Protein AF-A0A6U5HBK1-F1 (afdb_monomer_lite)

Organism: NCBI:txid216773

Sequence (505 aa):
MNVDQFSNGLVENSKNHLAFLRSLHKEGTTITSLRYESFRRYSQLWLPFVHRQMTQNFNDALVNLIPPDDIAWLWHCHRLAPYRYVQYIKKRFGFSEDADDSRNIFKVLEPTHPFVFQLKNNAKNEVFSEQIHGLLSKHTIKLFSEMFPNENFFLDLNEVTKCLNEDKLSTDLLGFDVIKSCERQASFLWQVSGPNFCNEDFLYQGVKNYIKFVKLMGNKSKPQFLVPTYQIDLIWHTHILASIAKYHDDNMKFSGCPLEHDDSLNDRSEDGVLNLNFNATRKLWRKVYKEEYVVSGGMYRGEPPAEYFKEDWAYKNMEYTLHQNEFLAHNLIGQVGASSHAKNVWTSIDASDAFIPANPRSTTKGVNANKKKEGYIFGKGNKGIGYYSLNTRESYDVLIKRLQAQIQSETYIAICWSCLSIFYHFPFFTPCIIPINIAGGCKIKKLKDQVEVAKKRRDAAGPIDDTTMLEEIGERLRIKQDITTNNYDTFASACGATGGAYDTG

Secondary structure (DSSP, 8-state):
--STTSSS-HHHHHHHHHHHHHHHHHTTTTTSPPPHHHHHIIIIIIHHHHHHHHHH-TT-TT-----BHHHHHHHHHHHTSHHHHHHHHHHHHT----TT-TTSTT-----SSTT--B-SSGGG-TT--HHHHHHHHHHHHHHHHHH-TTS-SS--HHHHTT---GGGS--BSSS-BHHHHHHHHTTHHHHH-SGGGG-HHHHHHHHHHHHHHHHHHT-TTS-SS----HHHHHHHHHHHHH-HHHHHHHHHHHHSS-----------STTSHHHHHHHHHHHHHHHHHSS----TTSS---SPPGGGGSHHHHHHHTTHHHH--S--GGGGTTS--S----------TTSTTTEEEPPPPPSSTT--SS---TTEEEEEETTEEEEEETTSHHHHHHHHHHHHHHHHHHHHHHHHHHHHHHH---TTSHHHHHHHHHHHHHHHHHHHHHHHHHHHHHTSSS--S-THHHHHHHHHHHHHHHHHHSSSTTTTTSSS---------

InterPro domains:
  IPR009836 GRDP1/2 domain [PF07173] (129-245)
  IPR009836 GRDP1/2 domain [PTHR34365] (10-306)

Structure (mmCIF, N/CA/C/O backbone):
data_AF-A0A6U5HBK1-F1
#
_entry.id   AF-A0A6U5HBK1-F1
#
loop_
_atom_site.group_PDB
_atom_site.id
_atom_site.type_symbol
_atom_site.label_atom_id
_atom_site.label_alt_id
_atom_site.label_comp_id
_atom_site.label_asym_id
_atom_site.label_entity_id
_atom_site.label_seq_id
_atom_site.pdbx_PDB_ins_code
_atom_site.Cartn_x
_atom_site.Cartn_y
_atom_site.Cartn_z
_atom_site.occupancy
_atom_site.B_iso_or_equiv
_atom_site.auth_seq_id
_atom_site.auth_comp_id
_atom_site.auth_asym_id
_atom_site.auth_atom_id
_atom_site.pdbx_PDB_model_num
ATOM 1 N N . MET A 1 1 ? 5.369 10.346 23.092 1.00 47.75 1 MET A N 1
ATOM 2 C CA . MET A 1 1 ? 6.358 9.529 22.350 1.00 47.75 1 MET A CA 1
ATOM 3 C C . MET A 1 1 ? 6.780 10.310 21.124 1.00 47.75 1 MET A C 1
ATOM 5 O O . MET A 1 1 ? 5.894 10.820 20.445 1.00 47.75 1 MET A O 1
ATOM 9 N N . ASN A 1 2 ? 8.090 10.439 20.904 1.00 51.19 2 ASN A N 1
ATOM 10 C CA . ASN A 1 2 ? 8.652 11.075 19.714 1.00 51.19 2 ASN A CA 1
ATOM 11 C C . ASN A 1 2 ? 8.301 10.223 18.475 1.00 51.19 2 ASN A C 1
ATOM 13 O O . ASN A 1 2 ? 8.408 8.999 18.541 1.00 51.19 2 ASN A O 1
ATOM 17 N N . VAL A 1 3 ? 7.814 10.853 17.409 1.00 55.66 3 VAL A N 1
ATOM 18 C CA . VAL A 1 3 ? 7.394 10.201 16.153 1.00 55.66 3 VAL A CA 1
ATOM 19 C C . VAL A 1 3 ? 8.584 9.850 15.253 1.00 55.66 3 VAL A C 1
ATOM 21 O O . VAL A 1 3 ? 8.456 8.967 14.411 1.00 55.66 3 VAL A O 1
ATOM 24 N N . ASP A 1 4 ? 9.764 10.406 15.535 1.00 61.25 4 ASP A N 1
ATOM 25 C CA . ASP A 1 4 ? 11.023 10.148 14.815 1.00 61.25 4 ASP A CA 1
ATOM 26 C C . ASP A 1 4 ? 11.758 8.882 15.297 1.00 61.25 4 ASP A C 1
ATOM 28 O O . ASP A 1 4 ? 12.981 8.778 15.234 1.00 61.25 4 ASP A O 1
ATOM 32 N N . GLN A 1 5 ? 11.037 7.915 15.869 1.00 66.44 5 GLN A N 1
ATOM 33 C CA . GLN A 1 5 ? 11.654 6.682 16.375 1.00 66.44 5 GLN A CA 1
ATOM 34 C C . GLN A 1 5 ? 12.023 5.687 15.266 1.00 66.44 5 GLN A C 1
ATOM 36 O O . GLN A 1 5 ? 12.936 4.881 15.477 1.00 66.44 5 GLN A O 1
ATOM 41 N N . PHE A 1 6 ? 11.327 5.754 14.128 1.00 74.25 6 PHE A N 1
ATOM 42 C CA . PHE A 1 6 ? 11.625 4.978 12.927 1.00 74.25 6 PHE A CA 1
ATOM 43 C C . PHE A 1 6 ? 12.583 5.735 12.010 1.00 74.25 6 PHE A C 1
ATOM 45 O O . PHE A 1 6 ? 12.557 6.960 11.920 1.00 74.25 6 PHE A O 1
ATOM 52 N N . SER A 1 7 ? 13.416 4.983 11.303 1.00 61.56 7 SER A N 1
ATOM 53 C CA . SER A 1 7 ? 14.528 5.485 10.486 1.00 61.56 7 SER A CA 1
ATOM 54 C C . SER A 1 7 ? 14.124 6.139 9.151 1.00 61.56 7 SER A C 1
ATOM 56 O O . SER A 1 7 ? 14.972 6.678 8.431 1.00 61.56 7 SER A O 1
ATOM 58 N N . ASN A 1 8 ? 12.835 6.105 8.810 1.00 72.19 8 ASN A N 1
ATOM 59 C CA . ASN A 1 8 ? 12.249 6.695 7.611 1.00 72.19 8 ASN A CA 1
ATOM 60 C C . ASN A 1 8 ? 11.105 7.606 8.048 1.00 72.19 8 ASN A C 1
ATOM 62 O O . ASN A 1 8 ? 10.259 7.158 8.811 1.00 72.19 8 ASN A O 1
ATOM 66 N N . GLY A 1 9 ? 11.040 8.856 7.580 1.00 85.88 9 GLY A N 1
ATOM 67 C CA . GLY A 1 9 ? 9.926 9.759 7.896 1.00 85.88 9 GLY A CA 1
ATOM 68 C C . GLY A 1 9 ? 8.590 9.176 7.423 1.00 85.88 9 GLY A C 1
ATOM 69 O O . GLY A 1 9 ? 8.202 9.376 6.273 1.00 85.88 9 GLY A O 1
ATOM 70 N N . LEU A 1 10 ? 7.919 8.396 8.278 1.00 92.44 10 LEU A N 1
ATOM 71 C CA . LEU A 1 10 ? 6.814 7.525 7.866 1.00 92.44 10 LEU A CA 1
ATOM 72 C C . LEU A 1 10 ? 5.563 8.313 7.492 1.00 92.44 10 LEU A C 1
ATOM 74 O O . LEU A 1 10 ? 4.824 7.863 6.627 1.00 92.44 10 LEU A O 1
ATOM 78 N N . VAL A 1 11 ? 5.332 9.485 8.087 1.00 93.69 11 VAL A N 1
ATOM 79 C CA . VAL A 1 11 ? 4.180 10.332 7.736 1.00 93.69 11 VAL A CA 1
ATOM 80 C C . VAL A 1 11 ? 4.291 10.831 6.299 1.00 93.69 11 VAL A C 1
ATOM 82 O O . VAL A 1 11 ? 3.382 10.604 5.503 1.00 93.69 11 VAL A O 1
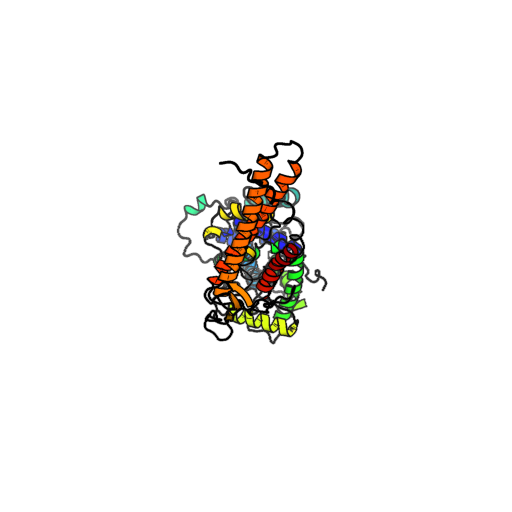ATOM 85 N N . GLU A 1 12 ? 5.425 11.431 5.940 1.00 92.12 12 GLU A N 1
ATOM 86 C CA . GLU A 1 12 ? 5.632 11.947 4.585 1.00 92.12 12 GLU A CA 1
ATOM 87 C C . GLU A 1 12 ? 5.692 10.815 3.553 1.00 92.12 12 GLU A C 1
ATOM 89 O O . GLU A 1 12 ? 5.038 10.878 2.515 1.00 92.12 12 GLU A O 1
ATOM 94 N N . ASN A 1 13 ? 6.367 9.707 3.877 1.00 94.25 13 ASN A N 1
ATOM 95 C CA . ASN A 1 13 ? 6.343 8.523 3.018 1.00 94.25 13 ASN A CA 1
ATOM 96 C C . ASN A 1 13 ? 4.935 7.934 2.865 1.00 94.25 13 ASN A C 1
ATOM 98 O O . ASN A 1 13 ? 4.613 7.458 1.785 1.00 94.25 13 ASN A O 1
ATOM 102 N N . SER A 1 14 ? 4.074 8.002 3.886 1.00 95.81 14 SER A N 1
ATOM 103 C CA . SER A 1 14 ? 2.690 7.517 3.780 1.00 95.81 14 SER A CA 1
ATOM 104 C C . SER A 1 14 ? 1.859 8.408 2.863 1.00 95.81 14 SER A C 1
ATOM 106 O O . SER A 1 14 ? 1.048 7.903 2.091 1.00 95.81 14 SER A O 1
ATOM 108 N N . LYS A 1 15 ? 2.085 9.729 2.885 1.00 94.25 15 LYS A N 1
ATOM 109 C CA . LYS A 1 15 ? 1.453 10.668 1.943 1.00 94.25 15 LYS A CA 1
ATOM 110 C C . LYS A 1 15 ? 1.886 10.374 0.505 1.00 94.25 15 LYS A C 1
ATOM 112 O O . LYS A 1 15 ? 1.028 10.267 -0.373 1.00 94.25 15 LYS A O 1
ATOM 117 N N . ASN A 1 16 ? 3.184 10.154 0.288 1.00 94.44 16 ASN A N 1
ATOM 118 C CA . ASN A 1 16 ? 3.733 9.767 -1.014 1.00 94.44 16 ASN A CA 1
ATOM 119 C C . ASN A 1 16 ? 3.200 8.407 -1.479 1.00 94.44 16 ASN A C 1
ATOM 121 O O . ASN A 1 16 ? 2.807 8.256 -2.630 1.00 94.44 16 ASN A O 1
ATOM 125 N N . HIS A 1 17 ? 3.107 7.435 -0.574 1.00 97.00 17 HIS A N 1
ATOM 126 C CA . HIS A 1 17 ? 2.551 6.116 -0.848 1.00 97.00 17 HIS A CA 1
ATOM 127 C C . HIS A 1 17 ? 1.065 6.193 -1.239 1.00 97.00 17 HIS A C 1
ATOM 129 O O . HIS A 1 17 ? 0.656 5.598 -2.234 1.00 97.00 17 HIS A O 1
ATOM 135 N N . LEU A 1 18 ? 0.255 6.987 -0.535 1.00 95.25 18 LEU A N 1
ATOM 136 C CA . LEU A 1 18 ? -1.136 7.222 -0.927 1.00 95.25 18 LEU A CA 1
ATOM 137 C C . LEU A 1 18 ? -1.235 7.888 -2.307 1.00 95.25 18 LEU A C 1
ATOM 139 O O . LEU A 1 18 ? -2.072 7.485 -3.111 1.00 95.25 18 LEU A O 1
ATOM 143 N N . ALA A 1 19 ? -0.391 8.882 -2.604 1.00 93.88 19 ALA A N 1
ATOM 144 C CA . ALA A 1 19 ? -0.346 9.525 -3.920 1.00 93.88 19 ALA A CA 1
ATOM 145 C C . ALA A 1 19 ? 0.072 8.553 -5.034 1.00 93.88 19 ALA A C 1
ATOM 147 O O . ALA A 1 19 ? -0.512 8.577 -6.118 1.00 93.88 19 ALA A O 1
ATOM 148 N N . PHE A 1 20 ? 1.012 7.654 -4.745 1.00 96.38 20 PHE A N 1
ATOM 149 C CA . PHE A 1 20 ? 1.436 6.583 -5.641 1.00 96.38 20 PHE A CA 1
ATOM 150 C C . PHE A 1 20 ? 0.275 5.643 -5.971 1.00 96.38 20 PHE A C 1
ATOM 152 O O . PHE A 1 20 ? -0.053 5.466 -7.142 1.00 96.38 20 PHE A O 1
ATOM 159 N N . LEU A 1 21 ? -0.408 5.118 -4.947 1.00 95.19 21 LEU A N 1
ATOM 160 C CA . LEU A 1 21 ? -1.558 4.230 -5.129 1.00 95.19 21 LEU A CA 1
ATOM 161 C C . LEU A 1 21 ? -2.690 4.918 -5.900 1.00 95.19 21 LEU A C 1
ATOM 163 O O . LEU A 1 21 ? -3.255 4.327 -6.819 1.00 95.19 21 LEU A O 1
ATOM 167 N N . ARG A 1 22 ? -3.012 6.175 -5.557 1.00 91.69 22 ARG A N 1
ATOM 168 C CA . ARG A 1 22 ? -4.033 6.956 -6.274 1.00 91.69 22 ARG A CA 1
ATOM 169 C C . ARG A 1 22 ? -3.667 7.156 -7.737 1.00 91.69 22 ARG A C 1
ATOM 171 O O . ARG A 1 22 ? -4.538 6.994 -8.585 1.00 91.69 22 ARG A O 1
ATOM 178 N N . SER A 1 23 ? -2.413 7.501 -8.028 1.00 92.38 23 SER A N 1
ATOM 179 C CA . SER A 1 23 ? -1.956 7.755 -9.397 1.00 92.38 23 SER A CA 1
ATOM 180 C C . SER A 1 23 ? -2.003 6.479 -10.239 1.00 92.38 23 SER A C 1
ATOM 182 O O . SER A 1 23 ? -2.572 6.506 -11.322 1.00 92.38 23 SER A O 1
ATOM 184 N N . LEU A 1 24 ? -1.524 5.342 -9.717 1.00 92.94 24 LEU A N 1
ATOM 185 C CA . LEU A 1 24 ? -1.642 4.049 -10.406 1.00 92.94 24 LEU A CA 1
ATOM 186 C C . LEU A 1 24 ? -3.103 3.641 -10.637 1.00 92.94 24 LEU A C 1
ATOM 188 O O . LEU A 1 24 ? -3.445 3.108 -11.687 1.00 92.94 24 LEU A O 1
ATOM 192 N N . HIS A 1 25 ? -3.983 3.889 -9.665 1.00 91.38 25 HIS A N 1
ATOM 193 C CA . HIS A 1 25 ? -5.397 3.555 -9.807 1.00 91.38 25 HIS A CA 1
ATOM 194 C C . HIS A 1 25 ? -6.114 4.463 -10.818 1.00 91.38 25 HIS A C 1
ATOM 196 O O . HIS A 1 25 ? -6.935 3.978 -11.590 1.00 91.38 25 HIS A O 1
ATOM 202 N N . LYS A 1 26 ? -5.780 5.763 -10.864 1.00 88.62 26 LYS A N 1
ATOM 203 C CA . LYS A 1 26 ? -6.295 6.712 -11.872 1.00 88.62 26 LYS A CA 1
ATOM 204 C C . LYS A 1 26 ? -5.919 6.325 -13.295 1.00 88.62 26 LYS A C 1
ATOM 206 O O . LYS A 1 26 ? -6.730 6.501 -14.194 1.00 88.62 26 LYS A O 1
ATOM 211 N N . GLU A 1 27 ? -4.725 5.783 -13.479 1.00 87.69 27 GLU A N 1
ATOM 212 C CA . GLU A 1 27 ? -4.244 5.328 -14.786 1.00 87.69 27 GLU A CA 1
ATOM 213 C C . GLU A 1 27 ? -4.721 3.910 -15.134 1.00 87.69 27 GLU A C 1
ATOM 215 O O . GLU A 1 27 ? -4.397 3.386 -16.194 1.00 87.69 27 GLU A O 1
ATOM 220 N N . GLY A 1 28 ? -5.510 3.281 -14.257 1.00 88.88 28 GLY A N 1
ATOM 221 C CA . GLY A 1 28 ? -6.063 1.947 -14.469 1.00 88.88 28 GLY A CA 1
ATOM 222 C C . GLY A 1 28 ? -5.097 0.804 -14.159 1.00 88.88 28 GLY A C 1
ATOM 223 O O . GLY A 1 28 ? -5.537 -0.341 -14.129 1.00 88.88 28 GLY A O 1
ATOM 224 N N . THR A 1 29 ? -3.829 1.071 -13.833 1.00 89.81 29 THR A N 1
ATOM 225 C CA . THR A 1 29 ? -2.795 0.048 -13.591 1.00 89.81 29 THR A CA 1
ATOM 226 C C . THR A 1 29 ? -3.172 -0.943 -12.483 1.00 89.81 29 THR A C 1
ATOM 228 O O . THR A 1 29 ? -2.866 -2.128 -12.587 1.00 89.81 29 THR A O 1
ATOM 231 N N . THR A 1 30 ? -3.856 -0.490 -11.422 1.00 89.06 30 THR A N 1
ATOM 232 C CA . THR A 1 30 ? -4.332 -1.378 -10.337 1.00 89.06 30 THR A CA 1
ATOM 233 C C . THR A 1 30 ? -5.706 -1.997 -10.600 1.00 89.06 30 THR A C 1
ATOM 235 O O . THR A 1 30 ? -6.138 -2.862 -9.844 1.00 89.06 30 THR A O 1
ATOM 238 N N . ILE A 1 31 ? -6.403 -1.544 -11.644 1.00 85.00 31 ILE A N 1
ATOM 239 C CA . ILE A 1 31 ? -7.754 -1.981 -12.012 1.00 85.00 31 ILE A CA 1
ATOM 240 C C . ILE A 1 31 ? -7.682 -3.082 -13.068 1.00 85.00 31 ILE A C 1
ATOM 242 O O . ILE A 1 31 ? -8.346 -4.112 -12.956 1.00 85.00 31 ILE A O 1
ATOM 246 N N . THR A 1 32 ? -6.894 -2.853 -14.117 1.00 75.44 32 THR A N 1
ATOM 247 C CA . THR A 1 32 ? -6.708 -3.816 -15.195 1.00 75.44 32 THR A CA 1
ATOM 248 C C . THR A 1 32 ? -5.965 -5.029 -14.660 1.00 75.44 32 THR A C 1
ATOM 250 O O . THR A 1 32 ? -4.922 -4.878 -14.024 1.00 75.44 32 THR A O 1
ATOM 253 N N . SER A 1 33 ? -6.473 -6.232 -14.942 1.00 69.88 33 SER A N 1
ATOM 254 C CA . SER A 1 33 ? -5.740 -7.460 -14.634 1.00 69.88 33 SER A CA 1
ATOM 255 C C . SER A 1 33 ? -4.374 -7.397 -15.318 1.00 69.88 33 SER A C 1
ATOM 257 O O . SER A 1 33 ? -4.282 -7.252 -16.544 1.00 69.88 33 SER A O 1
ATOM 259 N N . LEU A 1 34 ? -3.315 -7.419 -14.504 1.00 74.69 34 LEU A N 1
ATOM 260 C CA . LEU A 1 34 ? -1.949 -7.423 -15.000 1.00 74.69 34 LEU A CA 1
ATOM 261 C C . LEU A 1 34 ? -1.739 -8.681 -15.838 1.00 74.69 34 LEU A C 1
ATOM 263 O O . LEU A 1 34 ? -2.029 -9.793 -15.404 1.00 74.69 34 LEU A O 1
ATOM 267 N N . ARG A 1 35 ? -1.214 -8.485 -17.043 1.00 77.62 35 ARG A N 1
ATOM 268 C CA . ARG A 1 35 ? -0.960 -9.565 -17.997 1.00 77.62 35 ARG A CA 1
ATOM 269 C C . ARG A 1 35 ? 0.356 -10.262 -17.686 1.00 77.62 35 ARG A C 1
ATOM 271 O O . ARG A 1 35 ? 1.231 -9.692 -17.022 1.00 77.62 35 ARG A O 1
ATOM 278 N N . TYR A 1 36 ? 0.540 -11.466 -18.229 1.00 85.31 36 TYR A N 1
ATOM 279 C CA . TYR A 1 36 ? 1.811 -12.180 -18.090 1.00 85.31 36 TYR A CA 1
ATOM 280 C C . TYR A 1 36 ? 2.986 -11.344 -18.617 1.00 85.31 36 TYR A C 1
ATOM 282 O O . TYR A 1 36 ? 4.076 -11.370 -18.047 1.00 85.31 36 TYR A O 1
ATOM 290 N N . GLU A 1 37 ? 2.761 -10.541 -19.656 1.00 88.81 37 GLU A N 1
ATOM 291 C CA . GLU A 1 37 ? 3.790 -9.667 -20.213 1.00 88.81 37 GLU A CA 1
ATOM 292 C C . GLU A 1 37 ? 4.345 -8.648 -19.198 1.00 88.81 37 GLU A C 1
ATOM 294 O O . GLU A 1 37 ? 5.561 -8.467 -19.123 1.00 88.81 37 GLU A O 1
ATOM 299 N N . SER A 1 38 ? 3.511 -8.044 -18.342 1.00 91.62 38 SER A N 1
ATOM 300 C CA . SER A 1 38 ? 3.989 -7.164 -17.259 1.00 91.62 38 SER A CA 1
ATOM 301 C C . SER A 1 38 ? 4.885 -7.927 -16.278 1.00 91.62 38 SER A C 1
ATOM 303 O O . SER A 1 38 ? 5.930 -7.430 -15.850 1.00 91.62 38 SER A O 1
ATOM 305 N N . PHE A 1 39 ? 4.526 -9.177 -15.970 1.00 93.12 39 PHE A N 1
ATOM 306 C CA . PHE A 1 39 ? 5.341 -10.060 -15.138 1.00 93.12 39 PHE A CA 1
ATOM 307 C C . PHE A 1 39 ? 6.661 -10.463 -15.806 1.00 93.12 39 PHE A C 1
ATOM 309 O O . PHE A 1 39 ? 7.705 -10.452 -15.145 1.00 93.12 39 PHE A O 1
ATOM 316 N N . A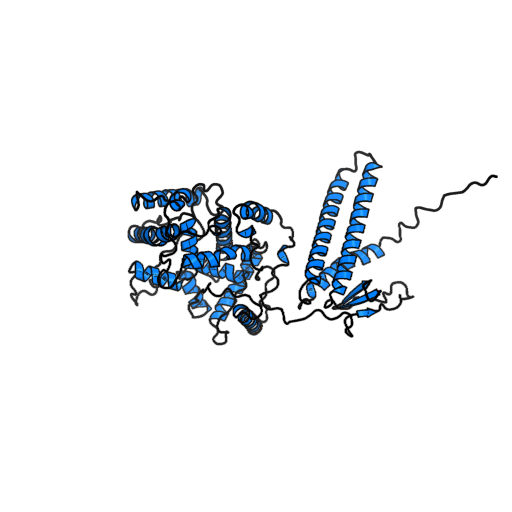RG A 1 40 ? 6.659 -10.778 -17.106 1.00 93.88 40 ARG A N 1
ATOM 317 C CA . ARG A 1 40 ? 7.878 -11.064 -17.876 1.00 93.88 40 ARG A CA 1
ATOM 318 C C . ARG A 1 40 ? 8.807 -9.855 -17.862 1.00 93.88 40 ARG A C 1
ATOM 320 O O . ARG A 1 40 ? 9.976 -9.996 -17.506 1.00 93.88 40 ARG A O 1
ATOM 327 N N . ARG A 1 41 ? 8.288 -8.665 -18.176 1.00 95.25 41 ARG A N 1
ATOM 328 C CA . ARG A 1 41 ? 9.056 -7.412 -18.150 1.00 95.25 41 ARG A CA 1
ATOM 329 C C . ARG A 1 41 ? 9.632 -7.150 -16.762 1.00 95.25 41 ARG A C 1
ATOM 331 O O . ARG A 1 41 ? 10.811 -6.838 -16.647 1.00 95.25 41 ARG A O 1
ATOM 338 N N . TYR A 1 42 ? 8.859 -7.363 -15.701 1.00 96.81 42 TYR A N 1
ATOM 339 C CA . TYR A 1 42 ? 9.340 -7.224 -14.326 1.00 96.81 42 TYR A CA 1
ATOM 340 C C . TYR A 1 42 ? 10.464 -8.211 -13.983 1.00 96.81 42 TYR A C 1
ATOM 342 O O . TYR A 1 42 ? 11.564 -7.811 -13.595 1.00 96.81 42 TYR A O 1
ATOM 350 N N . SER A 1 43 ? 10.205 -9.506 -14.147 1.00 95.94 43 SER A N 1
ATOM 351 C CA . SER A 1 43 ? 11.090 -10.572 -13.672 1.00 95.94 43 SER A CA 1
ATOM 352 C C . SER A 1 43 ? 12.321 -10.795 -14.559 1.00 95.94 43 SER A C 1
ATOM 354 O O . SER A 1 43 ? 13.399 -11.099 -14.040 1.00 95.94 43 SER A O 1
ATOM 356 N N . GLN A 1 44 ? 12.185 -10.638 -15.880 1.00 95.38 44 GLN A N 1
ATOM 357 C CA . GLN A 1 44 ? 13.221 -10.968 -16.864 1.00 95.38 44 GLN A CA 1
ATOM 358 C C . GLN A 1 44 ? 13.958 -9.744 -17.414 1.00 95.38 44 GLN A C 1
ATOM 360 O O . GLN A 1 44 ? 15.097 -9.898 -17.853 1.00 95.38 44 GLN A O 1
ATOM 365 N N . LEU A 1 45 ? 13.358 -8.548 -17.374 1.00 96.94 45 LEU A N 1
ATOM 366 C CA . LEU A 1 45 ? 13.990 -7.324 -17.883 1.00 96.94 45 LEU A CA 1
ATOM 367 C C . LEU A 1 45 ? 14.355 -6.364 -16.751 1.00 96.94 45 LEU A C 1
ATOM 369 O O . LEU A 1 45 ? 15.531 -6.064 -16.556 1.00 96.94 45 LEU A O 1
ATOM 373 N N . TRP A 1 46 ? 13.369 -5.922 -15.967 1.00 97.38 46 TRP A N 1
ATOM 374 C CA . TRP A 1 46 ? 13.546 -4.865 -14.974 1.00 97.38 46 TRP A CA 1
ATOM 375 C C . TRP A 1 46 ? 14.479 -5.265 -13.831 1.00 97.38 46 TRP A C 1
ATOM 377 O O . TRP A 1 46 ? 15.445 -4.555 -13.567 1.00 97.38 46 TRP A O 1
ATOM 387 N N . LEU A 1 47 ? 14.258 -6.406 -13.166 1.00 95.69 47 LEU A N 1
ATOM 388 C CA . LEU A 1 47 ? 15.138 -6.820 -12.063 1.00 95.69 47 LEU A CA 1
ATOM 389 C C . LEU A 1 47 ? 16.600 -7.034 -12.522 1.00 95.69 47 LEU A C 1
ATOM 391 O O . LEU A 1 47 ? 17.501 -6.503 -11.867 1.00 95.69 47 LEU A O 1
ATOM 395 N N . PRO A 1 48 ? 16.886 -7.726 -13.649 1.00 95.12 48 PRO A N 1
ATOM 396 C CA . PRO A 1 48 ? 18.247 -7.795 -14.188 1.00 95.12 48 PRO A CA 1
ATOM 397 C C . PRO A 1 48 ? 18.834 -6.439 -14.586 1.00 95.12 48 PRO A C 1
ATOM 399 O O . PRO A 1 48 ? 20.036 -6.231 -14.414 1.00 95.12 48 PRO A O 1
ATOM 402 N N . PHE A 1 49 ? 18.007 -5.522 -15.093 1.00 94.81 49 PHE A N 1
ATOM 403 C CA . PHE A 1 49 ? 18.413 -4.156 -15.410 1.00 94.81 49 PHE A CA 1
ATOM 404 C C . PHE A 1 49 ? 18.853 -3.393 -14.163 1.00 94.81 49 PHE A C 1
ATOM 406 O O . PHE A 1 49 ? 19.987 -2.919 -14.123 1.00 94.81 49 PHE A O 1
ATOM 413 N N . VAL A 1 50 ? 18.025 -3.359 -13.114 1.00 92.50 50 VAL A N 1
ATOM 414 C CA . VAL A 1 50 ? 18.372 -2.714 -11.837 1.00 92.50 50 VAL A CA 1
ATOM 415 C C . VAL A 1 50 ? 19.654 -3.319 -11.259 1.00 92.50 50 VAL A C 1
ATOM 417 O O . VAL A 1 50 ? 20.573 -2.585 -10.900 1.00 92.50 50 VAL A O 1
ATOM 420 N N . HIS A 1 51 ? 19.776 -4.650 -11.250 1.00 89.69 51 HIS A N 1
ATOM 421 C CA . HIS A 1 51 ? 20.988 -5.329 -10.786 1.00 89.69 51 HIS A CA 1
ATOM 422 C C . HIS A 1 51 ? 22.244 -4.918 -11.574 1.00 89.69 51 HIS A C 1
ATOM 424 O O . HIS A 1 51 ? 23.286 -4.631 -10.979 1.00 89.69 51 HIS A O 1
ATOM 430 N N . ARG A 1 52 ? 22.169 -4.861 -12.912 1.00 88.62 52 ARG A N 1
ATOM 431 C CA . ARG A 1 52 ? 23.299 -4.432 -13.750 1.00 88.62 52 ARG A CA 1
ATOM 432 C C . ARG A 1 52 ? 23.715 -2.995 -13.434 1.00 88.62 52 ARG A C 1
ATOM 434 O O . ARG A 1 52 ? 24.902 -2.744 -13.259 1.00 88.62 52 ARG A O 1
ATOM 441 N N . GLN A 1 53 ? 22.758 -2.077 -13.316 1.00 86.62 53 GLN A N 1
ATOM 442 C CA . GLN A 1 53 ? 23.069 -0.676 -13.025 1.00 86.62 53 GLN A CA 1
ATOM 443 C C . GLN A 1 53 ? 23.684 -0.504 -11.627 1.00 86.62 53 GLN A C 1
ATOM 445 O O . GLN A 1 53 ? 24.671 0.211 -11.479 1.00 86.62 53 GLN A O 1
ATOM 450 N N . MET A 1 54 ? 23.183 -1.226 -10.618 1.00 81.06 54 MET A N 1
ATOM 451 C CA . MET A 1 54 ? 23.742 -1.188 -9.259 1.00 81.06 54 MET A CA 1
ATOM 452 C C . MET A 1 54 ? 25.157 -1.777 -9.161 1.00 81.06 54 MET A C 1
ATOM 454 O O . MET A 1 54 ? 25.936 -1.360 -8.306 1.00 81.06 54 MET A O 1
ATOM 458 N N . THR A 1 55 ? 25.501 -2.755 -10.004 1.00 77.75 55 THR A N 1
ATOM 459 C CA . THR A 1 55 ? 26.823 -3.407 -9.983 1.00 77.75 55 THR A CA 1
ATOM 460 C C . THR A 1 55 ? 27.873 -2.653 -10.796 1.00 77.75 55 THR A C 1
ATOM 462 O O . THR A 1 55 ? 29.021 -2.577 -10.368 1.00 77.75 55 THR A O 1
ATOM 465 N N . GLN A 1 56 ? 27.503 -2.085 -11.946 1.00 73.81 56 GLN A N 1
ATOM 466 C CA . GLN A 1 56 ? 28.444 -1.400 -12.840 1.00 73.81 56 GLN A CA 1
ATOM 467 C C . GLN A 1 56 ? 28.739 0.045 -12.418 1.00 73.81 56 GLN A C 1
ATOM 469 O O . GLN A 1 56 ? 29.857 0.512 -12.613 1.00 73.81 56 GLN A O 1
ATOM 474 N N . ASN A 1 57 ? 27.780 0.728 -11.785 1.00 65.75 57 ASN A N 1
ATOM 475 C CA . ASN A 1 57 ? 27.878 2.154 -11.461 1.00 65.75 57 ASN A CA 1
ATOM 476 C C . ASN A 1 57 ? 27.963 2.411 -9.946 1.00 65.75 57 ASN A C 1
ATOM 478 O O . ASN A 1 57 ? 27.429 3.400 -9.458 1.00 65.75 57 ASN A O 1
ATOM 482 N N . PHE A 1 58 ? 28.636 1.538 -9.184 1.00 55.28 58 PHE A N 1
ATOM 483 C CA . PHE A 1 58 ? 28.671 1.574 -7.707 1.00 55.28 58 PHE A CA 1
ATOM 484 C C . PHE A 1 58 ? 29.116 2.924 -7.100 1.00 55.28 58 PHE A C 1
ATOM 486 O O . PHE A 1 58 ? 28.770 3.229 -5.963 1.00 55.28 58 PHE A O 1
ATOM 493 N N . ASN A 1 59 ? 29.860 3.738 -7.858 1.00 50.25 59 ASN A N 1
ATOM 494 C CA . ASN A 1 59 ? 30.355 5.054 -7.436 1.00 50.25 59 ASN A CA 1
ATOM 495 C C . ASN A 1 59 ? 29.561 6.240 -8.011 1.00 50.25 59 ASN A C 1
ATOM 497 O O . ASN A 1 59 ? 29.878 7.383 -7.681 1.00 50.25 59 ASN A O 1
ATOM 501 N N . ASP A 1 60 ? 28.578 6.003 -8.882 1.00 48.97 60 ASP A N 1
ATOM 502 C CA . ASP A 1 60 ? 27.794 7.075 -9.486 1.00 48.97 60 ASP A CA 1
ATOM 503 C C . ASP A 1 60 ? 26.561 7.368 -8.620 1.00 48.97 60 ASP A C 1
ATOM 505 O O . ASP A 1 60 ? 25.735 6.493 -8.356 1.00 48.97 60 ASP A O 1
ATOM 509 N N . ALA A 1 61 ? 26.409 8.622 -8.193 1.00 47.28 61 ALA A N 1
ATOM 510 C CA . ALA A 1 61 ? 25.259 9.093 -7.415 1.00 47.28 61 ALA A CA 1
ATOM 511 C C . ALA A 1 61 ? 23.922 9.009 -8.198 1.00 47.28 61 ALA A C 1
ATOM 513 O O . ALA A 1 61 ? 22.867 9.376 -7.675 1.00 47.28 61 ALA A O 1
ATOM 514 N N . LEU A 1 62 ? 23.972 8.542 -9.453 1.00 47.94 62 LEU A N 1
ATOM 515 C CA . LEU A 1 62 ? 22.894 8.498 -10.436 1.00 47.94 62 LEU A CA 1
ATOM 516 C C . LEU A 1 62 ? 22.216 7.133 -10.622 1.00 47.94 62 LEU A C 1
ATOM 518 O O . LEU A 1 62 ? 21.370 7.020 -11.510 1.00 47.94 62 LEU A O 1
ATOM 522 N N . VAL A 1 63 ? 22.475 6.109 -9.796 1.00 58.78 63 VAL A N 1
ATOM 523 C CA . VAL A 1 63 ? 21.687 4.853 -9.857 1.00 58.78 63 VAL A CA 1
ATOM 524 C C . VAL A 1 63 ? 20.297 5.034 -9.216 1.00 58.78 63 VAL A C 1
ATOM 526 O O . VAL A 1 63 ? 19.886 4.298 -8.327 1.00 58.78 63 VAL A O 1
ATOM 529 N N . ASN A 1 64 ? 19.555 6.042 -9.675 1.00 81.62 64 ASN A N 1
ATOM 530 C CA . ASN A 1 64 ? 18.193 6.365 -9.263 1.00 81.62 64 ASN A CA 1
ATOM 531 C C . ASN A 1 64 ? 17.261 6.094 -10.448 1.00 81.62 64 ASN A C 1
ATOM 533 O O . ASN A 1 64 ? 16.947 6.984 -11.239 1.00 81.62 64 ASN A O 1
ATOM 537 N N . LEU A 1 65 ? 16.870 4.829 -10.594 1.00 91.44 65 LEU A N 1
ATOM 538 C CA . LEU A 1 65 ? 16.000 4.369 -11.674 1.00 91.44 65 LEU A CA 1
ATOM 539 C C . LEU A 1 65 ? 14.529 4.583 -11.304 1.00 91.44 65 LEU A C 1
ATOM 541 O O . LEU A 1 65 ? 14.123 4.275 -10.183 1.00 91.44 65 LEU A O 1
ATOM 545 N N . ILE A 1 66 ? 13.723 5.059 -12.255 1.00 95.25 66 ILE A N 1
ATOM 546 C CA . ILE A 1 66 ? 12.274 5.236 -12.070 1.00 95.25 66 ILE A CA 1
ATOM 547 C C . ILE A 1 66 ? 11.533 4.270 -13.010 1.00 95.25 66 ILE A C 1
ATOM 549 O O . ILE A 1 66 ? 11.661 4.420 -14.223 1.00 95.25 66 ILE A O 1
ATOM 553 N N . PRO A 1 67 ? 10.778 3.278 -12.512 1.00 96.75 67 PRO A N 1
ATOM 554 C CA . PRO A 1 67 ? 10.083 2.302 -13.359 1.00 96.75 67 PRO A CA 1
ATOM 555 C C . PRO A 1 67 ? 8.896 2.906 -14.130 1.00 96.75 67 PRO A C 1
ATOM 557 O O . PRO A 1 67 ? 8.355 3.926 -13.696 1.00 96.75 67 PRO A O 1
ATOM 560 N N . PRO A 1 68 ? 8.446 2.278 -15.235 1.00 96.50 68 PRO A N 1
ATOM 561 C CA . PRO A 1 68 ? 7.100 2.502 -15.766 1.00 96.50 68 PRO A CA 1
ATOM 562 C C . PRO A 1 68 ? 6.036 1.957 -14.791 1.00 96.50 68 PRO A C 1
ATOM 564 O O . PRO A 1 68 ? 6.355 1.215 -13.861 1.00 96.50 68 PRO A O 1
ATOM 567 N N . ASP A 1 69 ? 4.779 2.341 -14.978 1.00 94.88 69 ASP A N 1
ATOM 568 C CA . ASP A 1 69 ? 3.656 2.066 -14.074 1.00 94.88 69 ASP A CA 1
ATOM 569 C C . ASP A 1 69 ? 3.390 0.571 -13.819 1.00 94.88 69 ASP A C 1
ATOM 571 O O . ASP A 1 69 ? 3.266 0.170 -12.658 1.00 94.88 69 ASP A O 1
ATOM 575 N N . ASP A 1 70 ? 3.380 -0.266 -14.863 1.00 94.75 70 ASP A N 1
ATOM 576 C CA . ASP A 1 70 ? 3.180 -1.717 -14.740 1.00 94.75 70 ASP A CA 1
ATOM 577 C C . ASP A 1 70 ? 4.246 -2.344 -13.829 1.00 94.75 70 ASP A C 1
ATOM 579 O O . ASP A 1 70 ? 3.948 -3.021 -12.845 1.00 94.75 70 ASP A O 1
ATOM 583 N N . ILE A 1 71 ? 5.510 -2.033 -14.102 1.00 97.00 71 ILE A N 1
ATOM 584 C CA . ILE A 1 71 ? 6.658 -2.495 -13.324 1.00 97.00 71 ILE A CA 1
ATOM 585 C C . ILE A 1 71 ? 6.635 -1.949 -11.899 1.00 97.00 71 ILE A C 1
ATOM 587 O O . ILE A 1 71 ? 6.959 -2.684 -10.963 1.00 97.00 71 ILE A O 1
ATOM 591 N N . ALA A 1 72 ? 6.263 -0.680 -11.718 1.00 97.12 72 ALA A N 1
ATOM 592 C CA . ALA A 1 72 ? 6.169 -0.061 -10.403 1.00 97.12 72 ALA A CA 1
ATOM 593 C C . ALA A 1 72 ? 5.174 -0.814 -9.515 1.00 97.12 72 ALA A C 1
ATOM 595 O O . ALA A 1 72 ? 5.479 -1.084 -8.352 1.00 97.12 72 ALA A O 1
ATOM 596 N N . TRP A 1 73 ? 4.024 -1.206 -10.070 1.00 97.12 73 TRP A N 1
ATOM 597 C CA . TRP A 1 73 ? 2.996 -1.940 -9.341 1.00 97.12 73 TRP A CA 1
ATOM 598 C C . TRP A 1 73 ? 3.429 -3.366 -8.966 1.00 97.12 73 TRP A C 1
ATOM 600 O O . TRP A 1 73 ? 3.302 -3.757 -7.802 1.00 97.12 73 TRP A O 1
ATOM 610 N N . LEU A 1 74 ? 4.035 -4.119 -9.895 1.00 96.94 74 LEU A N 1
ATOM 611 C CA . LEU A 1 74 ? 4.573 -5.449 -9.576 1.00 96.94 74 LEU A CA 1
ATOM 612 C C . LEU A 1 74 ? 5.703 -5.383 -8.543 1.00 96.94 74 LEU A C 1
ATOM 614 O O . LEU A 1 74 ? 5.755 -6.199 -7.620 1.00 96.94 74 LEU A O 1
ATOM 618 N N . TRP A 1 75 ? 6.612 -4.414 -8.679 1.00 97.19 75 TRP A N 1
ATOM 619 C CA . TRP A 1 75 ? 7.736 -4.275 -7.758 1.00 97.19 75 TRP A CA 1
ATOM 620 C C . TRP A 1 75 ? 7.270 -3.890 -6.354 1.00 97.19 75 TRP A C 1
ATOM 622 O O . TRP A 1 75 ? 7.782 -4.423 -5.368 1.00 97.19 75 TRP A O 1
ATOM 632 N N . HIS A 1 76 ? 6.268 -3.016 -6.271 1.00 97.31 76 HIS A N 1
ATOM 633 C CA . HIS A 1 76 ? 5.584 -2.671 -5.035 1.00 97.31 76 HIS A CA 1
ATOM 634 C C . HIS A 1 76 ? 5.008 -3.914 -4.345 1.00 97.31 76 HIS A C 1
ATOM 636 O O . HIS A 1 76 ? 5.375 -4.208 -3.208 1.00 97.31 76 HIS A O 1
ATOM 642 N N . CYS A 1 77 ? 4.175 -4.691 -5.042 1.00 96.06 77 CYS A N 1
ATOM 643 C CA . CYS A 1 77 ? 3.518 -5.860 -4.454 1.00 96.06 77 CYS A CA 1
ATOM 644 C C . CYS A 1 77 ? 4.512 -6.960 -4.065 1.00 96.06 77 CYS A C 1
ATOM 646 O O . CYS A 1 77 ? 4.397 -7.550 -2.996 1.00 96.06 77 CYS A O 1
ATOM 648 N N . HIS A 1 78 ? 5.549 -7.199 -4.872 1.00 95.44 78 HIS A N 1
ATOM 649 C CA . HIS A 1 78 ? 6.572 -8.187 -4.530 1.00 95.44 78 HIS A CA 1
ATOM 650 C C . HIS A 1 78 ? 7.359 -7.797 -3.269 1.00 95.44 78 HIS A C 1
ATOM 652 O O . HIS A 1 78 ? 7.631 -8.648 -2.423 1.00 95.44 78 HIS A O 1
ATOM 658 N N . ARG A 1 79 ? 7.677 -6.508 -3.089 1.00 95.50 79 ARG A N 1
ATOM 659 C CA . ARG A 1 79 ? 8.389 -6.016 -1.896 1.00 95.50 79 ARG A CA 1
ATOM 660 C C . ARG A 1 79 ? 7.540 -6.031 -0.624 1.00 95.50 79 ARG A C 1
ATOM 662 O O . ARG A 1 79 ? 8.123 -6.081 0.456 1.00 95.50 79 ARG A O 1
ATOM 669 N N . LEU A 1 80 ? 6.206 -6.048 -0.726 1.00 95.00 80 LEU A N 1
ATOM 670 C CA . LEU A 1 80 ? 5.314 -6.229 0.430 1.00 95.00 80 LEU A CA 1
ATOM 671 C C . LEU A 1 80 ? 5.465 -7.602 1.103 1.00 95.00 80 LEU A C 1
ATOM 673 O O . LEU A 1 80 ? 5.017 -7.752 2.233 1.00 95.00 80 LEU A O 1
ATOM 677 N N . ALA A 1 81 ? 6.136 -8.571 0.471 1.00 93.19 81 ALA A N 1
ATOM 678 C CA . ALA A 1 81 ? 6.628 -9.788 1.116 1.00 93.19 81 ALA A CA 1
ATOM 679 C C . ALA A 1 81 ? 8.158 -9.696 1.310 1.00 93.19 81 ALA A C 1
ATOM 681 O O . ALA A 1 81 ? 8.916 -10.354 0.588 1.00 93.19 81 ALA A O 1
ATOM 682 N N . PRO A 1 82 ? 8.648 -8.869 2.258 1.00 91.12 82 PRO A N 1
ATOM 683 C CA . PRO A 1 82 ? 10.028 -8.381 2.268 1.00 91.12 82 PRO A CA 1
ATOM 684 C C . PRO A 1 82 ? 11.074 -9.495 2.293 1.00 91.12 82 PRO A C 1
ATOM 686 O O . PRO A 1 82 ? 12.057 -9.434 1.558 1.00 91.12 82 PRO A O 1
ATOM 689 N N . TYR A 1 83 ? 10.871 -10.539 3.095 1.00 89.88 83 TYR A N 1
ATOM 690 C CA . TYR A 1 83 ? 11.857 -11.610 3.229 1.00 89.88 83 TYR A CA 1
ATOM 691 C C . TYR A 1 83 ? 11.810 -12.601 2.061 1.00 89.88 83 TYR A C 1
ATOM 693 O O . TYR A 1 83 ? 12.866 -13.064 1.631 1.00 89.88 83 TYR A O 1
ATOM 701 N N . ARG A 1 84 ? 10.630 -12.859 1.474 1.00 91.38 84 ARG A N 1
ATOM 702 C CA . ARG A 1 84 ? 10.517 -13.635 0.222 1.00 91.38 84 ARG A CA 1
ATOM 703 C C . ARG A 1 84 ? 11.184 -12.901 -0.938 1.00 91.38 84 ARG A C 1
ATOM 705 O O . ARG A 1 84 ? 11.962 -13.503 -1.674 1.00 91.38 84 ARG A O 1
ATOM 712 N N . TYR A 1 85 ? 10.965 -11.589 -1.036 1.00 92.38 85 TYR A N 1
ATOM 713 C CA . TYR A 1 85 ? 11.647 -10.731 -2.000 1.00 92.38 85 TYR A CA 1
ATOM 714 C C . TYR A 1 85 ? 13.170 -10.801 -1.836 1.00 92.38 85 TYR A C 1
ATOM 716 O O . TYR A 1 85 ? 13.888 -11.069 -2.800 1.00 92.38 85 TYR A O 1
ATOM 724 N N . VAL A 1 86 ? 13.676 -10.629 -0.607 1.00 89.69 86 VAL A N 1
ATOM 725 C CA . VAL A 1 86 ? 15.114 -10.726 -0.303 1.00 89.69 86 VAL A CA 1
ATOM 726 C C . VAL A 1 86 ? 15.675 -12.086 -0.721 1.00 89.69 86 VAL A C 1
ATOM 728 O O . VAL A 1 86 ? 16.692 -12.136 -1.413 1.00 89.69 86 VAL A O 1
ATOM 731 N N . GLN A 1 87 ? 15.009 -13.184 -0.353 1.00 89.00 87 GLN A N 1
ATOM 732 C CA . GLN A 1 87 ? 15.421 -14.541 -0.722 1.00 89.00 87 GLN A CA 1
ATOM 733 C C . GLN A 1 87 ? 15.473 -14.731 -2.243 1.00 89.00 87 GLN A C 1
ATOM 735 O O . GLN A 1 87 ? 16.461 -15.256 -2.764 1.00 89.00 87 GLN A O 1
ATOM 740 N N . TYR A 1 88 ? 14.450 -14.263 -2.964 1.00 91.94 88 TYR A N 1
ATOM 741 C CA . TYR A 1 88 ? 14.415 -14.316 -4.422 1.00 91.94 88 TYR A CA 1
ATOM 742 C C . TYR A 1 88 ? 15.574 -13.553 -5.058 1.00 91.94 88 TYR A C 1
ATOM 744 O O . TYR A 1 88 ? 16.300 -14.111 -5.883 1.00 91.94 88 TYR A O 1
ATOM 752 N N . ILE A 1 89 ? 15.788 -12.303 -4.649 1.00 91.31 89 ILE A N 1
ATOM 753 C CA . ILE A 1 89 ? 16.846 -11.448 -5.191 1.00 91.31 89 ILE A CA 1
ATOM 754 C C . ILE A 1 89 ? 18.231 -12.051 -4.934 1.00 91.31 89 ILE A C 1
ATOM 756 O O . ILE A 1 89 ? 19.033 -12.143 -5.866 1.00 91.31 89 ILE A O 1
ATOM 760 N N . LYS A 1 90 ? 18.497 -12.536 -3.715 1.00 88.12 90 LYS A N 1
ATOM 761 C CA . LYS A 1 90 ? 19.765 -13.203 -3.383 1.00 88.12 90 LYS A CA 1
ATOM 762 C C . LYS A 1 90 ? 20.005 -14.430 -4.251 1.00 88.12 90 LYS A C 1
ATOM 764 O O . LYS A 1 90 ? 21.053 -14.531 -4.886 1.00 88.12 90 LYS A O 1
ATOM 769 N N . LYS A 1 91 ? 19.012 -15.320 -4.357 1.00 89.56 91 LYS A N 1
ATOM 770 C CA . LYS A 1 91 ? 19.120 -16.538 -5.170 1.00 89.56 91 LYS A CA 1
ATOM 771 C C . LYS A 1 91 ? 19.295 -16.228 -6.658 1.00 89.56 91 LYS A C 1
ATOM 773 O O . LYS A 1 91 ? 20.052 -16.912 -7.340 1.00 89.56 91 LYS A O 1
ATOM 778 N N . ARG A 1 92 ? 18.593 -15.216 -7.177 1.00 91.94 92 ARG A N 1
ATOM 779 C CA . ARG A 1 92 ? 18.584 -14.883 -8.609 1.00 91.94 92 ARG A CA 1
ATOM 780 C C . ARG A 1 92 ? 19.862 -14.193 -9.083 1.00 91.94 92 ARG A C 1
ATOM 782 O O . ARG A 1 92 ? 20.239 -14.390 -10.243 1.00 91.94 92 ARG A O 1
ATOM 789 N N . PHE A 1 93 ? 20.476 -13.374 -8.229 1.00 88.75 93 PHE A N 1
ATOM 790 C CA . PHE A 1 93 ? 21.605 -12.510 -8.589 1.00 88.75 93 PHE A CA 1
ATOM 791 C C . PHE A 1 93 ? 22.915 -12.846 -7.866 1.00 88.75 93 PHE A C 1
ATOM 793 O O . PHE A 1 93 ? 23.936 -12.232 -8.156 1.00 88.75 93 PHE A O 1
ATOM 800 N N . GLY A 1 94 ? 22.920 -13.848 -6.982 1.00 77.94 94 GLY A N 1
ATOM 801 C CA . GLY A 1 94 ? 24.142 -14.354 -6.354 1.00 77.94 94 GLY A CA 1
ATOM 802 C C . GLY A 1 94 ? 24.744 -13.409 -5.315 1.00 77.94 94 GLY A C 1
ATOM 803 O O . GLY A 1 94 ? 25.960 -13.393 -5.144 1.00 77.94 94 GLY A O 1
ATOM 804 N N . PHE A 1 95 ? 23.921 -12.612 -4.622 1.00 70.81 95 PHE A N 1
ATOM 805 C CA . PHE A 1 95 ? 24.390 -11.878 -3.445 1.00 70.81 95 PHE A CA 1
ATOM 806 C C . PHE A 1 95 ? 24.788 -12.896 -2.360 1.00 70.81 95 PHE A C 1
ATOM 808 O O . PHE A 1 95 ? 23.935 -13.641 -1.879 1.00 70.81 95 PHE A O 1
ATOM 815 N N . SER A 1 96 ? 26.084 -12.955 -2.034 1.00 55.47 96 SER A N 1
ATOM 816 C CA . SER A 1 96 ? 26.676 -13.912 -1.088 1.00 55.47 96 SER A CA 1
ATOM 817 C C . SER A 1 96 ? 26.066 -13.811 0.318 1.00 55.47 96 SER A C 1
ATOM 819 O O . SER A 1 96 ? 25.776 -12.715 0.799 1.00 55.47 96 SER A O 1
ATOM 821 N N . GLU A 1 97 ? 25.906 -14.954 0.992 1.00 53.16 97 GLU A N 1
ATOM 822 C CA . GLU A 1 97 ? 25.560 -15.065 2.418 1.00 53.16 97 GLU A CA 1
ATOM 823 C C . GLU A 1 97 ? 26.819 -15.032 3.302 1.00 53.16 97 GLU A C 1
ATOM 825 O O . GLU A 1 97 ? 26.943 -15.817 4.242 1.00 53.16 97 GLU A O 1
ATOM 830 N N . ASP A 1 98 ? 27.791 -14.168 3.000 1.00 50.06 98 ASP A N 1
ATOM 831 C CA . ASP A 1 98 ? 28.989 -14.068 3.835 1.00 50.06 98 ASP A CA 1
ATOM 832 C C . ASP A 1 98 ? 28.595 -13.607 5.246 1.00 50.06 98 ASP A C 1
ATOM 834 O O . ASP A 1 98 ? 28.181 -12.468 5.471 1.00 50.06 98 ASP A O 1
ATOM 838 N N . ALA A 1 99 ? 28.712 -14.536 6.197 1.00 47.94 99 ALA A N 1
ATOM 839 C CA . ALA A 1 99 ? 28.235 -14.414 7.573 1.00 47.94 99 ALA A CA 1
ATOM 840 C C . ALA A 1 99 ? 28.922 -13.302 8.391 1.00 47.94 99 ALA A C 1
ATOM 842 O O . ALA A 1 99 ? 28.460 -12.984 9.485 1.00 47.94 99 ALA A O 1
ATOM 843 N N . ASP A 1 100 ? 30.006 -12.721 7.872 1.00 48.09 100 ASP A N 1
ATOM 844 C CA . ASP A 1 100 ? 30.843 -11.736 8.568 1.00 48.09 100 ASP A CA 1
ATOM 845 C C . ASP A 1 100 ? 30.482 -10.275 8.234 1.00 48.09 100 ASP A C 1
ATOM 847 O O . ASP A 1 100 ? 30.984 -9.344 8.860 1.00 48.09 100 ASP A O 1
ATOM 851 N N . ASP A 1 101 ? 29.569 -10.044 7.282 1.00 51.88 101 ASP A N 1
ATOM 852 C CA . ASP A 1 101 ? 29.071 -8.700 6.988 1.00 51.88 101 ASP A CA 1
ATOM 853 C C . ASP A 1 101 ? 27.585 -8.582 7.330 1.00 51.88 101 ASP A C 1
ATOM 855 O O . ASP A 1 101 ? 26.691 -8.716 6.492 1.00 51.88 101 ASP A O 1
ATOM 859 N N . SER A 1 102 ? 27.304 -8.278 8.597 1.00 44.91 102 SER A N 1
ATOM 860 C CA . SER A 1 102 ? 25.948 -7.994 9.074 1.00 44.91 102 SER A CA 1
ATOM 861 C C . SER A 1 102 ? 25.287 -6.808 8.350 1.00 44.91 102 SER A C 1
ATOM 863 O O . SER A 1 102 ? 24.071 -6.653 8.445 1.00 44.91 102 SER A O 1
ATOM 865 N N . ARG A 1 103 ? 26.042 -5.999 7.583 1.00 48.72 103 ARG A N 1
ATOM 866 C CA . ARG A 1 103 ? 25.503 -4.942 6.707 1.00 48.72 103 ARG A CA 1
ATOM 867 C C . ARG A 1 103 ? 25.077 -5.458 5.321 1.00 48.72 103 ARG A C 1
ATOM 869 O O . ARG A 1 103 ? 24.361 -4.747 4.621 1.00 48.72 103 ARG A O 1
ATOM 876 N N . ASN A 1 104 ? 25.434 -6.689 4.933 1.00 53.19 104 ASN A N 1
ATOM 877 C CA . ASN A 1 104 ? 25.104 -7.300 3.632 1.00 53.19 104 ASN A CA 1
ATOM 878 C C . ASN A 1 104 ? 23.788 -8.101 3.620 1.00 53.19 104 ASN A C 1
ATOM 880 O O . ASN A 1 104 ? 23.306 -8.466 2.546 1.00 53.19 104 ASN A O 1
ATOM 884 N N . ILE A 1 105 ? 23.164 -8.377 4.775 1.00 52.91 105 ILE A N 1
ATOM 885 C CA . ILE A 1 105 ? 21.977 -9.256 4.849 1.00 52.91 105 ILE A CA 1
ATOM 886 C C . ILE A 1 105 ? 20.800 -8.706 4.019 1.00 52.91 105 ILE A C 1
ATOM 888 O O . ILE A 1 105 ? 20.042 -9.500 3.457 1.00 52.91 105 ILE A O 1
ATOM 892 N N . PHE A 1 106 ? 20.698 -7.383 3.859 1.00 60.00 106 PHE A N 1
ATOM 893 C CA . PHE A 1 106 ? 19.664 -6.707 3.064 1.00 60.00 106 PHE A CA 1
ATOM 894 C C . PHE A 1 106 ? 20.221 -5.946 1.859 1.00 60.00 106 PHE A C 1
ATOM 896 O O . PHE A 1 106 ? 19.610 -4.978 1.409 1.00 60.00 106 PHE A O 1
ATOM 903 N N . LYS A 1 107 ? 21.349 -6.388 1.285 1.00 68.19 107 LYS A N 1
ATOM 904 C CA . LYS A 1 107 ? 21.767 -5.917 -0.040 1.00 68.19 107 LYS A CA 1
ATOM 905 C C . LYS A 1 107 ? 20.809 -6.479 -1.093 1.00 68.19 107 LYS A C 1
ATOM 907 O O . LYS A 1 107 ? 21.029 -7.538 -1.674 1.00 68.19 107 LYS A O 1
ATOM 912 N N . VAL A 1 108 ? 19.693 -5.786 -1.275 1.00 78.94 108 VAL A N 1
ATOM 913 C CA . VAL A 1 108 ? 18.648 -6.099 -2.249 1.00 78.94 108 VAL A CA 1
ATOM 914 C C . VAL A 1 108 ? 18.519 -4.978 -3.267 1.00 78.94 108 VAL A C 1
ATOM 916 O O . VAL A 1 108 ? 19.053 -3.885 -3.093 1.00 78.94 108 VAL A O 1
ATOM 919 N N . LEU A 1 109 ? 17.796 -5.257 -4.348 1.00 88.12 109 LEU A N 1
ATOM 920 C CA . LEU A 1 109 ? 17.416 -4.226 -5.302 1.00 88.12 109 LEU A CA 1
ATOM 921 C C . LEU A 1 109 ? 16.295 -3.397 -4.662 1.00 88.12 109 LEU A C 1
ATOM 923 O O . LEU A 1 109 ? 15.192 -3.912 -4.470 1.00 88.12 109 LEU A O 1
ATOM 927 N N . GLU A 1 110 ? 16.564 -2.141 -4.314 1.00 85.50 110 GLU A N 1
ATOM 928 C CA . GLU A 1 110 ? 15.555 -1.204 -3.808 1.00 85.50 110 GLU A CA 1
ATOM 929 C C . GLU A 1 110 ? 15.450 0.014 -4.733 1.00 85.50 110 GLU A C 1
ATOM 931 O O . GLU A 1 110 ? 16.468 0.482 -5.245 1.00 85.50 110 GLU A O 1
ATOM 936 N N . PRO A 1 111 ? 14.242 0.552 -4.954 1.00 87.69 111 PRO A N 1
ATOM 937 C CA . PRO A 1 111 ? 14.089 1.836 -5.621 1.00 87.69 111 PRO A CA 1
ATOM 938 C C . PRO A 1 111 ? 14.533 2.974 -4.692 1.00 87.69 111 PRO A C 1
ATOM 940 O O . PRO A 1 111 ? 14.096 3.043 -3.545 1.00 87.69 111 PRO A O 1
ATOM 943 N N . THR A 1 112 ? 15.316 3.927 -5.202 1.00 82.94 112 THR A N 1
ATOM 944 C CA . THR A 1 112 ? 15.641 5.165 -4.464 1.00 82.94 112 THR A CA 1
ATOM 945 C C . THR A 1 112 ? 14.389 6.001 -4.189 1.00 82.94 112 THR A C 1
ATOM 947 O O . THR A 1 112 ? 14.263 6.634 -3.143 1.00 82.94 112 THR A O 1
ATOM 950 N N . HIS A 1 113 ? 13.440 5.978 -5.127 1.00 90.25 113 HIS A N 1
ATOM 951 C CA . HIS A 1 113 ? 12.158 6.667 -5.031 1.00 90.25 113 HIS A CA 1
ATOM 952 C C . HIS A 1 113 ? 11.018 5.631 -5.027 1.00 90.25 113 HIS A C 1
ATOM 954 O O . HIS A 1 113 ? 10.410 5.388 -6.068 1.00 90.25 113 HIS A O 1
ATOM 960 N N . PRO A 1 114 ? 10.721 4.984 -3.881 1.00 92.56 114 PRO A N 1
ATOM 961 C CA . PRO A 1 114 ? 9.815 3.828 -3.807 1.00 92.56 114 PRO A CA 1
ATOM 962 C C . PRO A 1 114 ? 8.360 4.118 -4.183 1.00 92.56 114 PRO A C 1
ATOM 964 O O . PRO A 1 114 ? 7.600 3.188 -4.442 1.00 92.56 114 PRO A O 1
ATOM 967 N N . PHE A 1 115 ? 7.980 5.394 -4.211 1.00 96.19 115 PHE A N 1
ATOM 968 C CA . PHE A 1 115 ? 6.627 5.857 -4.503 1.00 96.19 115 PHE A CA 1
ATOM 969 C C . PHE A 1 115 ? 6.581 6.753 -5.746 1.00 96.19 115 PHE A C 1
ATOM 971 O O . PHE A 1 115 ? 5.680 7.573 -5.871 1.00 96.19 115 PHE A O 1
ATOM 978 N N . VAL A 1 116 ? 7.549 6.622 -6.659 1.00 95.75 116 VAL A N 1
ATOM 979 C CA . VAL A 1 116 ? 7.603 7.379 -7.918 1.00 95.75 116 VAL A CA 1
ATOM 980 C C . VAL A 1 116 ? 7.700 6.410 -9.091 1.00 95.75 116 VAL A C 1
ATOM 982 O O . VAL A 1 116 ? 8.452 5.438 -9.053 1.00 95.75 116 VAL A O 1
ATOM 985 N N . PHE A 1 117 ? 6.948 6.692 -10.149 1.00 96.69 117 PHE A N 1
ATOM 986 C CA . PHE A 1 117 ? 6.942 5.925 -11.392 1.00 96.69 117 PHE A CA 1
ATOM 987 C C . PHE A 1 117 ? 6.758 6.859 -12.591 1.00 96.69 117 PHE A C 1
ATOM 989 O O . PHE A 1 117 ? 6.479 8.049 -12.422 1.00 96.69 117 PHE A O 1
ATOM 996 N N . GLN A 1 118 ? 6.933 6.327 -13.798 1.00 96.19 118 GLN A N 1
ATOM 997 C CA . GLN A 1 118 ? 6.772 7.052 -15.053 1.00 96.19 118 GLN A CA 1
ATOM 998 C C . GLN A 1 118 ? 5.503 6.616 -15.782 1.00 96.19 118 GLN A C 1
ATOM 1000 O O . GLN A 1 118 ? 5.242 5.426 -15.933 1.00 96.19 118 GLN A O 1
ATOM 1005 N N . LEU A 1 119 ? 4.787 7.590 -16.330 1.00 93.75 119 LEU A N 1
ATOM 1006 C CA . LEU A 1 119 ? 3.750 7.401 -17.339 1.00 93.75 119 LEU A CA 1
ATOM 1007 C C . LEU A 1 119 ? 4.251 7.857 -18.708 1.00 93.75 119 LEU A C 1
ATOM 1009 O O . LEU A 1 119 ? 5.145 8.702 -18.798 1.00 93.75 119 LEU A O 1
ATOM 1013 N N . LYS A 1 120 ? 3.591 7.385 -19.777 1.00 91.00 120 LYS A N 1
ATOM 1014 C CA . LYS A 1 120 ? 3.780 7.932 -21.137 1.00 91.00 120 LYS A CA 1
ATOM 1015 C C . LYS A 1 120 ? 3.586 9.453 -21.152 1.00 91.00 120 LYS A C 1
ATOM 1017 O O . LYS A 1 120 ? 4.293 10.163 -21.860 1.00 91.00 120 LYS A O 1
ATOM 1022 N N . ASN A 1 121 ? 2.642 9.947 -20.348 1.00 90.12 121 ASN A N 1
ATOM 1023 C CA . ASN A 1 121 ? 2.437 11.365 -20.092 1.00 90.12 121 ASN A CA 1
ATOM 1024 C C . ASN A 1 121 ? 2.412 11.641 -18.581 1.00 90.12 121 ASN A C 1
ATOM 1026 O O . ASN A 1 121 ? 1.403 11.424 -17.916 1.00 90.12 121 ASN A O 1
ATOM 1030 N N . ASN A 1 122 ? 3.510 12.177 -18.046 1.00 90.94 122 ASN A N 1
ATOM 1031 C CA . ASN A 1 122 ? 3.623 12.498 -16.621 1.00 90.94 122 ASN A CA 1
ATOM 1032 C C . ASN A 1 122 ? 2.880 13.779 -16.197 1.00 90.94 122 ASN A C 1
ATOM 1034 O O . ASN A 1 122 ? 2.901 14.107 -15.016 1.00 90.94 122 ASN A O 1
ATOM 1038 N N . ALA A 1 123 ? 2.201 14.501 -17.099 1.00 86.44 123 ALA A N 1
ATOM 1039 C CA . ALA A 1 123 ? 1.544 15.770 -16.758 1.00 86.44 123 ALA A CA 1
ATOM 1040 C C . ALA A 1 123 ? 0.475 15.645 -15.655 1.00 86.44 123 ALA A C 1
ATOM 1042 O O . ALA A 1 123 ? 0.185 16.628 -14.979 1.00 86.44 123 ALA A O 1
ATOM 1043 N N . LYS A 1 124 ? -0.112 14.453 -15.477 1.00 79.50 124 LYS A N 1
ATOM 1044 C CA . LYS A 1 124 ? -1.127 14.160 -14.449 1.00 79.50 124 LYS A CA 1
ATOM 1045 C C . LYS A 1 124 ? -0.621 13.258 -13.315 1.00 79.50 124 LYS A C 1
ATOM 1047 O O . LYS A 1 124 ? -1.407 12.852 -12.466 1.00 79.50 124 LYS A O 1
ATOM 1052 N N . ASN A 1 125 ? 0.667 12.925 -13.305 1.00 88.38 125 ASN A N 1
ATOM 1053 C CA . ASN A 1 125 ? 1.244 12.012 -12.327 1.00 88.38 125 ASN A CA 1
ATOM 1054 C C . ASN A 1 125 ? 1.569 12.763 -11.023 1.00 88.38 125 ASN A C 1
ATOM 1056 O O . ASN A 1 125 ? 2.550 13.501 -10.972 1.00 88.38 125 ASN A O 1
ATOM 1060 N N . GLU A 1 126 ? 0.761 12.576 -9.971 1.00 87.81 126 GLU A N 1
ATOM 1061 C CA . GLU A 1 126 ? 0.883 13.322 -8.701 1.00 87.81 126 GLU A CA 1
ATOM 1062 C C . GLU A 1 126 ? 2.232 13.106 -8.002 1.00 87.81 126 GLU A C 1
ATOM 1064 O O . GLU A 1 126 ? 2.682 13.969 -7.250 1.00 87.81 126 GLU A O 1
ATOM 1069 N N . VAL A 1 127 ? 2.876 11.958 -8.230 1.00 91.19 127 VAL A N 1
ATOM 1070 C CA . VAL A 1 127 ? 4.159 11.615 -7.600 1.00 91.19 127 VAL A CA 1
ATOM 1071 C C . VAL A 1 127 ? 5.368 12.014 -8.445 1.00 91.19 127 VAL A C 1
ATOM 1073 O O . VAL A 1 127 ? 6.513 11.851 -8.018 1.00 91.19 127 VAL A O 1
ATOM 1076 N N . PHE A 1 128 ? 5.147 12.550 -9.647 1.00 92.38 128 PHE A N 1
ATOM 1077 C CA . PHE A 1 128 ? 6.211 12.946 -10.557 1.00 92.38 128 PHE A CA 1
ATOM 1078 C C . PHE A 1 128 ? 6.410 14.466 -10.568 1.00 92.38 128 PHE A C 1
ATOM 1080 O O . PHE A 1 128 ? 5.465 15.243 -10.628 1.00 92.38 128 PHE A O 1
ATOM 1087 N N . SER A 1 129 ? 7.669 14.903 -10.572 1.00 91.88 129 SER A N 1
ATOM 1088 C CA . SER A 1 129 ? 8.055 16.308 -10.676 1.00 91.88 129 SER A CA 1
ATOM 1089 C C . SER A 1 129 ? 9.144 16.412 -11.729 1.00 91.88 129 SER A C 1
ATOM 1091 O O . SER A 1 129 ? 10.184 15.780 -11.575 1.00 91.88 129 SER A O 1
ATOM 1093 N N . GLU A 1 130 ? 8.948 17.200 -12.789 1.00 89.56 130 GLU A N 1
ATOM 1094 C CA . GLU A 1 130 ? 9.961 17.343 -13.851 1.00 89.56 130 GLU A CA 1
ATOM 1095 C C . GLU A 1 130 ? 11.286 17.883 -13.292 1.00 89.56 130 GLU A C 1
ATOM 1097 O O . GLU A 1 130 ? 12.359 17.452 -13.707 1.00 89.56 130 GLU A O 1
ATOM 1102 N N . GLN A 1 131 ? 11.222 18.769 -12.293 1.00 88.50 131 GLN A N 1
ATOM 1103 C CA . GLN A 1 131 ? 12.407 19.350 -11.664 1.00 88.50 131 GLN A CA 1
ATOM 1104 C C . GLN A 1 131 ? 13.253 18.304 -10.924 1.00 88.50 131 GLN A C 1
ATOM 1106 O O . GLN A 1 131 ? 14.478 18.388 -10.944 1.00 88.50 131 GLN A O 1
ATOM 1111 N N . ILE A 1 132 ? 12.611 17.337 -10.265 1.00 86.38 132 ILE A N 1
ATOM 1112 C CA . ILE A 1 132 ? 13.294 16.344 -9.419 1.00 86.38 132 ILE A CA 1
ATOM 1113 C C . ILE A 1 132 ? 13.564 15.054 -10.207 1.00 86.38 132 ILE A C 1
ATOM 1115 O O . ILE A 1 132 ? 14.649 14.483 -10.146 1.00 86.38 132 ILE A O 1
ATOM 1119 N N . HIS A 1 133 ? 12.577 14.598 -10.973 1.00 91.62 133 HIS A N 1
ATOM 1120 C CA . HIS A 1 133 ? 12.526 13.278 -11.598 1.00 91.62 133 HIS A CA 1
ATOM 1121 C C . HIS A 1 133 ? 12.737 13.318 -13.123 1.00 91.62 133 HIS A C 1
ATOM 1123 O O . HIS A 1 133 ? 12.966 12.274 -13.736 1.00 91.62 133 HIS A O 1
ATOM 1129 N N . GLY A 1 134 ? 12.696 14.492 -13.764 1.00 91.12 134 GLY A N 1
ATOM 1130 C CA . GLY A 1 134 ? 12.791 14.632 -15.225 1.00 91.12 134 GLY A CA 1
ATOM 1131 C C . GLY A 1 134 ? 14.121 14.148 -15.810 1.00 91.12 134 GLY A C 1
ATOM 1132 O O . GLY A 1 134 ? 14.152 13.501 -16.855 1.00 91.12 134 GLY A O 1
ATOM 1133 N N . LEU A 1 135 ? 15.239 14.398 -15.121 1.00 90.31 135 LEU A N 1
ATOM 1134 C CA . LEU A 1 135 ? 16.544 13.883 -15.552 1.00 90.31 135 LEU A CA 1
ATOM 1135 C C . LEU A 1 135 ? 16.659 12.367 -15.320 1.00 90.31 135 LEU A C 1
ATOM 1137 O O . LEU A 1 135 ? 17.094 11.642 -16.212 1.00 90.31 135 LEU A O 1
ATOM 1141 N N . LEU A 1 136 ? 16.220 11.890 -14.150 1.00 90.75 136 LEU A N 1
ATOM 1142 C CA . LEU A 1 136 ? 16.269 10.475 -13.764 1.00 90.75 136 LEU A CA 1
ATOM 1143 C C . LEU A 1 136 ? 15.418 9.592 -14.681 1.00 90.75 136 LEU A C 1
ATOM 1145 O O . LEU A 1 136 ? 15.847 8.515 -15.090 1.00 90.75 136 LEU A O 1
ATOM 1149 N N . SER A 1 137 ? 14.229 10.064 -15.050 1.00 92.81 137 SER A N 1
ATOM 1150 C CA . SER A 1 137 ? 13.325 9.370 -15.973 1.00 92.81 137 SER A CA 1
ATOM 1151 C C . SER A 1 137 ? 13.932 9.213 -17.366 1.00 92.81 137 SER A C 1
ATOM 1153 O O . SER A 1 137 ? 14.044 8.091 -17.861 1.00 92.81 137 SER A O 1
ATOM 1155 N N . LYS A 1 138 ? 14.420 10.313 -17.960 1.00 93.25 138 LYS A N 1
ATOM 1156 C CA . LYS A 1 138 ? 15.115 10.306 -19.261 1.00 93.25 138 LYS A CA 1
ATOM 1157 C C . LYS A 1 138 ? 16.338 9.392 -19.237 1.00 93.25 138 LYS A C 1
ATOM 1159 O O . LYS A 1 138 ? 16.567 8.644 -20.185 1.00 93.25 138 LYS A O 1
ATOM 1164 N N . HIS A 1 139 ? 17.099 9.424 -18.145 1.00 92.50 139 HIS A N 1
ATOM 1165 C CA . HIS A 1 139 ? 18.255 8.556 -17.961 1.00 92.50 139 HIS A CA 1
ATOM 1166 C C . HIS A 1 139 ? 17.858 7.077 -17.867 1.00 92.50 139 HIS A C 1
ATOM 1168 O O . HIS A 1 139 ? 18.451 6.242 -18.547 1.00 92.50 139 HIS A O 1
ATOM 1174 N N . THR A 1 140 ? 16.809 6.762 -17.102 1.00 94.62 140 THR A N 1
ATOM 1175 C CA . THR A 1 140 ? 16.286 5.397 -16.964 1.00 94.62 140 THR A CA 1
ATOM 1176 C C . THR A 1 140 ? 15.848 4.832 -18.314 1.00 94.62 140 THR A C 1
ATOM 1178 O O . THR A 1 140 ? 16.239 3.719 -18.655 1.00 94.62 140 THR A O 1
ATOM 1181 N N . ILE A 1 141 ? 15.089 5.606 -19.102 1.00 95.81 141 ILE A N 1
ATOM 1182 C CA . ILE A 1 141 ? 14.644 5.201 -20.445 1.00 95.81 141 ILE A CA 1
ATOM 1183 C C . ILE A 1 141 ? 15.852 4.935 -21.344 1.00 95.81 141 ILE A C 1
ATOM 1185 O O . ILE A 1 141 ? 15.919 3.887 -21.978 1.00 95.81 141 ILE A O 1
ATOM 1189 N N . LYS A 1 142 ? 16.829 5.853 -21.367 1.00 95.44 142 LYS A N 1
ATOM 1190 C CA . LYS A 1 142 ? 18.045 5.705 -22.176 1.00 95.44 142 LYS A CA 1
ATOM 1191 C C . LYS A 1 142 ? 18.784 4.404 -21.842 1.00 95.44 142 LYS A C 1
ATOM 1193 O O . LYS A 1 142 ? 19.035 3.607 -22.740 1.00 95.44 142 LYS A O 1
ATOM 1198 N N . LEU A 1 143 ? 19.087 4.174 -20.564 1.00 94.69 143 LEU A N 1
ATOM 1199 C CA . LEU A 1 143 ? 19.804 2.976 -20.119 1.00 94.69 143 LEU A CA 1
ATOM 1200 C C . LEU A 1 143 ? 19.009 1.689 -20.384 1.00 94.69 143 LEU A C 1
ATOM 1202 O O . LEU A 1 143 ? 19.595 0.661 -20.724 1.00 94.69 143 LEU A O 1
ATOM 1206 N N . PHE A 1 144 ? 17.682 1.730 -20.227 1.00 96.25 144 PHE A N 1
ATOM 1207 C CA . PHE A 1 144 ? 16.824 0.584 -20.517 1.00 96.25 144 PHE A CA 1
ATOM 1208 C C . PHE A 1 144 ? 16.863 0.236 -22.009 1.00 96.25 144 PHE A C 1
ATOM 1210 O O . PHE A 1 144 ? 17.105 -0.920 -22.348 1.00 96.25 144 PHE A O 1
ATOM 1217 N N . SER A 1 145 ? 16.710 1.225 -22.896 1.00 96.81 145 SER A N 1
ATOM 1218 C CA . SER A 1 145 ? 16.768 1.025 -24.350 1.00 96.81 145 SER A CA 1
ATOM 1219 C C . SER A 1 145 ? 18.151 0.581 -24.836 1.00 96.81 145 SER A C 1
ATOM 1221 O O . SER A 1 145 ? 18.248 -0.190 -25.784 1.00 96.81 145 SER A O 1
ATOM 1223 N N . GLU A 1 146 ? 19.231 1.026 -24.188 1.00 95.56 146 GLU A N 1
ATOM 1224 C CA . GLU A 1 146 ? 20.587 0.537 -24.473 1.00 95.56 146 GLU A CA 1
ATOM 1225 C C . GLU A 1 146 ? 20.752 -0.944 -24.097 1.00 95.56 146 GLU A C 1
ATOM 1227 O O . GLU A 1 146 ? 21.395 -1.704 -24.821 1.00 95.56 146 GLU A O 1
ATOM 1232 N N . MET A 1 147 ? 20.159 -1.374 -22.978 1.00 95.75 147 MET A N 1
ATOM 1233 C CA . MET A 1 147 ? 20.212 -2.769 -22.533 1.00 95.75 147 MET A CA 1
ATOM 1234 C C . MET A 1 147 ? 19.256 -3.682 -23.313 1.00 95.75 147 MET A C 1
ATOM 1236 O O . MET A 1 147 ? 19.574 -4.855 -23.521 1.00 95.75 147 MET A O 1
ATOM 1240 N N . PHE A 1 148 ? 18.110 -3.155 -23.746 1.00 96.69 148 PHE A N 1
ATOM 1241 C CA . PHE A 1 148 ? 17.042 -3.893 -24.414 1.00 96.69 148 PHE A CA 1
ATOM 1242 C C . PHE A 1 148 ? 16.489 -3.110 -25.622 1.00 96.69 148 PHE A C 1
ATOM 1244 O O . PHE A 1 148 ? 15.380 -2.582 -25.568 1.00 96.69 148 PHE A O 1
ATOM 1251 N N . PRO A 1 149 ? 17.220 -3.052 -26.750 1.00 96.69 149 PRO A N 1
ATOM 1252 C CA . PRO A 1 149 ? 16.873 -2.186 -27.885 1.00 96.69 149 PRO A CA 1
ATOM 1253 C C . PRO A 1 149 ? 15.568 -2.554 -28.607 1.00 96.69 149 PRO A C 1
ATOM 1255 O O . PRO A 1 149 ? 15.030 -1.735 -29.345 1.00 96.69 149 PRO A O 1
ATOM 1258 N N . ASN A 1 150 ? 15.060 -3.772 -28.395 1.00 93.69 150 ASN A N 1
ATOM 1259 C CA . ASN A 1 150 ? 13.817 -4.264 -28.994 1.00 93.69 150 ASN A CA 1
ATOM 1260 C C . ASN A 1 150 ? 12.618 -4.194 -28.031 1.00 93.69 150 ASN A C 1
ATOM 1262 O O . ASN A 1 150 ? 11.537 -4.655 -28.382 1.00 93.69 150 ASN A O 1
ATOM 1266 N N . GLU A 1 151 ? 12.806 -3.683 -26.812 1.00 94.38 151 GLU A N 1
ATOM 1267 C CA . GLU A 1 151 ? 11.769 -3.638 -25.781 1.00 94.38 151 GLU A CA 1
ATOM 1268 C C . GLU A 1 151 ? 11.303 -2.194 -25.575 1.00 94.38 151 GLU A C 1
ATOM 1270 O O . GLU A 1 151 ? 12.096 -1.294 -25.291 1.00 94.38 151 GLU A O 1
ATOM 1275 N N . ASN A 1 152 ? 9.994 -1.966 -25.672 1.00 94.19 152 ASN A N 1
ATOM 1276 C CA . ASN A 1 152 ? 9.416 -0.660 -25.372 1.00 94.19 152 ASN A CA 1
ATOM 1277 C C . ASN A 1 152 ? 9.480 -0.381 -23.865 1.00 94.19 152 ASN A C 1
ATOM 1279 O O . ASN A 1 152 ? 9.103 -1.226 -23.052 1.00 94.19 152 ASN A O 1
ATOM 1283 N N . PHE A 1 153 ? 9.891 0.828 -23.472 1.00 95.88 153 PHE A N 1
ATOM 1284 C CA . PHE A 1 153 ? 9.949 1.186 -22.051 1.00 95.88 153 PHE A CA 1
ATOM 1285 C C . PHE A 1 153 ? 8.564 1.193 -21.397 1.00 95.88 153 PHE A C 1
ATOM 1287 O O . PHE A 1 153 ? 8.403 0.660 -20.306 1.00 95.88 153 PHE A O 1
ATOM 1294 N N . PHE A 1 154 ? 7.550 1.727 -22.079 1.00 94.31 154 PHE A N 1
ATOM 1295 C CA . PHE A 1 154 ? 6.160 1.674 -21.627 1.00 94.31 154 PHE A CA 1
ATOM 1296 C C . PHE A 1 154 ? 5.436 0.515 -22.300 1.00 94.31 154 PHE A C 1
ATOM 1298 O O . PHE A 1 154 ? 5.566 0.333 -23.512 1.00 94.31 154 PHE A O 1
ATOM 1305 N N . LEU A 1 155 ? 4.641 -0.230 -21.535 1.00 89.06 155 LEU A N 1
ATOM 1306 C CA . LEU A 1 155 ? 3.825 -1.306 -22.082 1.00 89.06 155 LEU A CA 1
ATOM 1307 C C . LEU A 1 155 ? 2.784 -0.746 -23.070 1.00 89.06 155 LEU A C 1
ATOM 1309 O O . LEU A 1 155 ? 2.135 0.274 -22.814 1.00 89.06 155 LEU A O 1
ATOM 1313 N N . ASP A 1 156 ? 2.621 -1.404 -24.218 1.00 81.56 156 ASP A N 1
ATOM 1314 C CA . ASP A 1 156 ? 1.524 -1.130 -25.146 1.00 81.56 156 ASP A CA 1
ATOM 1315 C C . ASP A 1 156 ? 0.475 -2.242 -25.068 1.00 81.56 156 ASP A C 1
ATOM 1317 O O . ASP A 1 156 ? 0.626 -3.324 -25.636 1.00 81.56 156 ASP A O 1
ATOM 1321 N N . LEU A 1 157 ? -0.619 -1.965 -24.357 1.00 70.56 157 LEU A N 1
ATOM 1322 C CA . LEU A 1 157 ? -1.715 -2.914 -24.164 1.00 70.56 157 LEU A CA 1
ATOM 1323 C C . LEU A 1 157 ? -2.383 -3.332 -25.488 1.00 70.56 157 LEU A C 1
ATOM 1325 O O . LEU A 1 157 ? -2.946 -4.429 -25.566 1.00 70.56 157 LEU A O 1
ATOM 1329 N N . ASN A 1 158 ? -2.295 -2.514 -26.543 1.00 66.62 158 ASN A N 1
ATOM 1330 C CA . ASN A 1 158 ? -2.853 -2.851 -27.855 1.00 66.62 158 ASN A CA 1
ATOM 1331 C C . ASN A 1 158 ? -2.026 -3.927 -28.572 1.00 66.62 158 ASN A C 1
ATOM 1333 O O . ASN A 1 158 ? -2.589 -4.753 -29.292 1.00 66.62 158 ASN A O 1
ATOM 1337 N N . GLU A 1 159 ? -0.710 -3.955 -28.355 1.00 62.16 159 GLU A N 1
ATOM 1338 C CA . GLU A 1 159 ? 0.184 -4.959 -28.944 1.00 62.16 159 GLU A CA 1
ATOM 1339 C C . GLU A 1 159 ? 0.075 -6.306 -28.221 1.00 62.16 159 GLU A C 1
ATOM 1341 O O . GLU A 1 159 ? 0.014 -7.352 -28.869 1.00 62.16 159 GLU A O 1
ATOM 1346 N N . VAL A 1 160 ? -0.069 -6.288 -26.890 1.00 60.19 160 VAL A N 1
ATOM 1347 C CA . VAL A 1 160 ? -0.162 -7.507 -26.064 1.00 60.19 160 VAL A CA 1
ATOM 1348 C C . VAL A 1 160 ? -1.428 -8.320 -26.363 1.00 60.19 160 VAL A C 1
ATOM 1350 O O . VAL A 1 160 ? -1.418 -9.544 -26.286 1.00 60.19 160 VAL A O 1
ATOM 1353 N N . THR A 1 161 ? -2.523 -7.671 -26.774 1.00 56.12 161 THR A N 1
ATOM 1354 C CA . THR A 1 161 ? -3.816 -8.344 -27.034 1.00 56.12 161 THR A CA 1
ATOM 1355 C C . THR A 1 161 ? -3.759 -9.323 -28.226 1.00 56.12 161 THR A C 1
ATOM 1357 O O . THR A 1 161 ? -4.663 -10.135 -28.402 1.00 56.12 161 THR A O 1
ATOM 1360 N N . LYS A 1 162 ? -2.690 -9.293 -29.038 1.00 55.09 162 LYS A N 1
ATOM 1361 C CA . LYS A 1 162 ? -2.499 -10.193 -30.190 1.00 55.09 162 LYS A CA 1
ATOM 1362 C C . LYS A 1 162 ? -1.837 -11.536 -29.847 1.00 55.09 162 LYS A C 1
ATOM 1364 O O . LYS A 1 162 ? -1.907 -12.450 -30.666 1.00 55.09 162 LYS A O 1
ATOM 1369 N N . CYS A 1 163 ? -1.225 -11.686 -28.671 1.00 50.28 163 CYS A N 1
ATOM 1370 C CA . CYS A 1 163 ? -0.465 -12.882 -28.294 1.00 50.28 163 CYS A CA 1
ATOM 1371 C C . CYS A 1 163 ? -1.232 -13.708 -27.247 1.00 50.28 163 CYS A C 1
ATOM 1373 O O . CYS A 1 163 ? -1.098 -13.484 -26.051 1.00 50.28 163 CYS A O 1
ATOM 1375 N N . LEU A 1 164 ? -2.058 -14.666 -27.681 1.00 50.44 164 LEU A N 1
ATOM 1376 C CA . LEU A 1 164 ? -2.839 -15.522 -26.776 1.00 50.44 164 LEU A CA 1
ATOM 1377 C C . LEU A 1 164 ? -2.122 -16.841 -26.445 1.00 50.44 164 LEU A C 1
ATOM 1379 O O . LEU A 1 164 ? -1.897 -17.666 -27.330 1.00 50.44 164 LEU A O 1
ATOM 1383 N N . ASN A 1 165 ? -1.804 -17.020 -25.157 1.00 53.72 165 ASN A N 1
ATOM 1384 C CA . ASN A 1 165 ? -1.942 -18.237 -24.329 1.00 53.72 165 ASN A CA 1
ATOM 1385 C C . ASN A 1 165 ? -1.278 -17.975 -22.954 1.00 53.72 165 ASN A C 1
ATOM 1387 O O . ASN A 1 165 ? -0.350 -18.676 -22.552 1.00 53.72 165 ASN A O 1
ATOM 1391 N N . GLU A 1 166 ? -1.701 -16.918 -22.252 1.00 58.38 166 GLU A N 1
ATOM 1392 C CA . GLU A 1 166 ? -1.070 -16.488 -20.990 1.00 58.38 166 GLU A CA 1
ATOM 1393 C C . GLU A 1 166 ? -1.466 -17.362 -19.781 1.00 58.38 166 GLU A C 1
ATOM 1395 O O . GLU A 1 166 ? -0.662 -17.537 -18.867 1.00 58.38 166 GLU A O 1
ATOM 1400 N N . ASP A 1 167 ? -2.636 -18.014 -19.819 1.00 55.66 167 ASP A N 1
ATOM 1401 C CA . ASP A 1 167 ? -3.262 -18.731 -18.686 1.00 55.66 167 ASP A CA 1
ATOM 1402 C C . ASP A 1 167 ? -2.487 -19.952 -18.137 1.00 55.66 167 ASP A C 1
ATOM 1404 O O . ASP A 1 167 ? -2.946 -20.625 -17.214 1.00 55.66 167 ASP A O 1
ATOM 1408 N N . LYS A 1 168 ? -1.315 -20.287 -18.692 1.00 58.12 168 LYS A N 1
ATOM 1409 C CA . LYS A 1 168 ? -0.492 -21.438 -18.265 1.00 58.12 168 LYS A CA 1
ATOM 1410 C C . LYS A 1 168 ? 0.907 -21.081 -17.775 1.00 58.12 168 LYS A C 1
ATOM 1412 O O . LYS A 1 168 ? 1.652 -21.986 -17.393 1.00 58.12 168 LYS A O 1
ATOM 1417 N N . LEU A 1 169 ? 1.298 -19.811 -17.804 1.00 73.56 169 LEU A N 1
ATOM 1418 C CA . LEU A 1 169 ? 2.651 -19.421 -17.427 1.00 73.56 169 LEU A CA 1
ATOM 1419 C C . LEU A 1 169 ? 2.717 -19.074 -15.939 1.00 73.56 169 LEU A C 1
ATOM 1421 O O . LEU A 1 169 ? 1.933 -18.281 -15.428 1.00 73.56 169 LEU A O 1
ATOM 1425 N N . SER A 1 170 ? 3.670 -19.693 -15.242 1.00 81.12 170 SER A N 1
ATOM 1426 C CA . SER A 1 170 ? 3.884 -19.442 -13.818 1.00 81.12 170 SER A CA 1
ATOM 1427 C C . SER A 1 170 ? 4.349 -18.004 -13.582 1.00 81.12 170 SER A C 1
ATOM 1429 O O . SER A 1 170 ? 5.324 -17.551 -14.187 1.00 81.12 170 SER A O 1
ATOM 1431 N N . THR A 1 171 ? 3.674 -17.323 -12.663 1.00 85.31 171 THR A N 1
ATOM 1432 C CA . THR A 1 171 ? 3.991 -15.985 -12.136 1.00 85.31 171 THR A CA 1
ATOM 1433 C C . THR A 1 171 ? 4.669 -16.056 -10.764 1.00 85.31 171 THR A C 1
ATOM 1435 O O . THR A 1 171 ? 4.749 -15.068 -10.031 1.00 85.31 171 THR A O 1
ATOM 1438 N N . ASP A 1 172 ? 5.140 -17.252 -10.406 1.00 90.75 172 ASP A N 1
ATOM 1439 C CA . ASP A 1 172 ? 5.772 -17.562 -9.134 1.00 90.75 172 ASP A CA 1
ATOM 1440 C C . ASP A 1 172 ? 7.265 -17.213 -9.134 1.00 90.75 172 ASP A C 1
ATOM 1442 O O . ASP A 1 172 ? 8.034 -17.662 -9.988 1.00 90.75 172 ASP A O 1
ATOM 1446 N N . LEU A 1 173 ? 7.681 -16.443 -8.130 1.00 91.62 173 LEU A N 1
ATOM 1447 C CA . LEU A 1 173 ? 9.072 -16.121 -7.836 1.00 91.62 173 LEU A CA 1
ATOM 1448 C C . LEU A 1 173 ? 9.476 -16.754 -6.495 1.00 91.62 173 LEU A C 1
ATOM 1450 O O . LEU A 1 173 ? 9.541 -16.078 -5.475 1.00 91.62 173 LEU A O 1
ATOM 1454 N N . LEU A 1 174 ? 9.767 -18.063 -6.510 1.00 89.12 174 LEU A N 1
ATOM 1455 C CA . LEU A 1 174 ? 10.135 -18.878 -5.334 1.00 89.12 174 LEU A CA 1
ATOM 1456 C C . LEU A 1 174 ? 9.032 -18.984 -4.269 1.00 89.12 174 LEU A C 1
ATOM 1458 O O . LEU A 1 174 ? 9.253 -18.710 -3.090 1.00 89.12 174 LEU A O 1
ATOM 1462 N N . GLY A 1 175 ? 7.848 -19.434 -4.666 1.00 85.75 175 GLY A N 1
ATOM 1463 C CA . GLY A 1 175 ? 6.699 -19.580 -3.773 1.00 85.75 175 GLY A CA 1
ATOM 1464 C C . GLY A 1 175 ? 5.968 -18.262 -3.513 1.00 85.75 175 GLY A C 1
ATOM 1465 O O . GLY A 1 175 ? 5.239 -18.147 -2.523 1.00 85.75 175 GLY A O 1
ATOM 1466 N N . PHE A 1 176 ? 6.186 -17.247 -4.351 1.00 89.81 176 PHE A N 1
ATOM 1467 C CA . PHE A 1 176 ? 5.477 -15.976 -4.299 1.00 89.81 176 PHE A CA 1
ATOM 1468 C C . PHE A 1 176 ? 4.900 -15.614 -5.670 1.00 89.81 176 PHE A C 1
ATOM 1470 O O . PHE A 1 176 ? 5.621 -15.218 -6.584 1.00 89.81 176 PHE A O 1
ATOM 1477 N N . ASP A 1 177 ? 3.581 -15.737 -5.793 1.00 91.81 177 ASP A N 1
ATOM 1478 C CA . ASP A 1 177 ? 2.824 -15.379 -6.991 1.00 91.81 177 ASP A CA 1
ATOM 1479 C C . ASP A 1 177 ? 2.560 -13.864 -7.014 1.00 91.81 177 ASP A C 1
ATOM 1481 O O . ASP A 1 177 ? 1.684 -13.354 -6.304 1.00 91.81 177 ASP A O 1
ATOM 1485 N N . VAL A 1 178 ? 3.358 -13.139 -7.808 1.00 91.88 178 VAL A N 1
ATOM 1486 C CA . VAL A 1 178 ? 3.348 -11.666 -7.828 1.00 91.88 178 VAL A CA 1
ATOM 1487 C C . VAL A 1 178 ? 2.033 -11.122 -8.381 1.00 91.88 178 VAL A C 1
ATOM 1489 O O . VAL A 1 178 ? 1.508 -10.157 -7.828 1.00 91.88 178 VAL A O 1
ATOM 1492 N N . ILE A 1 179 ? 1.472 -11.741 -9.429 1.00 91.38 179 ILE A N 1
ATOM 1493 C CA . ILE A 1 179 ? 0.208 -11.280 -10.026 1.00 91.38 179 ILE A CA 1
ATOM 1494 C C . ILE A 1 179 ? -0.933 -11.450 -9.023 1.00 91.38 179 ILE A C 1
ATOM 1496 O O . ILE A 1 179 ? -1.653 -10.488 -8.766 1.00 91.38 179 ILE A O 1
ATOM 1500 N N . LYS A 1 180 ? -1.041 -12.607 -8.357 1.00 89.50 180 LYS A N 1
ATOM 1501 C CA . LYS A 1 180 ? -2.066 -12.785 -7.317 1.00 89.50 180 LYS A CA 1
ATOM 1502 C C . LYS A 1 180 ? -1.891 -11.833 -6.139 1.00 89.50 180 LYS A C 1
ATOM 1504 O O . LYS A 1 180 ? -2.881 -11.461 -5.517 1.00 89.50 180 LYS A O 1
ATOM 1509 N N . SER A 1 181 ? -0.659 -11.463 -5.779 1.00 91.25 181 SER A N 1
ATOM 1510 C CA . SER A 1 181 ? -0.453 -10.414 -4.770 1.00 91.25 181 SER A CA 1
ATOM 1511 C C . SER A 1 181 ? -0.985 -9.068 -5.268 1.00 91.25 181 SER A C 1
ATOM 1513 O O . SER A 1 181 ? -1.754 -8.435 -4.555 1.00 91.25 181 SER A O 1
ATOM 1515 N N . CYS A 1 182 ? -0.710 -8.684 -6.517 1.00 93.06 182 CYS A N 1
ATOM 1516 C CA . CYS A 1 182 ? -1.274 -7.468 -7.113 1.00 93.06 182 CYS A CA 1
ATOM 1517 C C . CYS A 1 182 ? -2.813 -7.463 -7.101 1.00 93.06 182 CYS A C 1
ATOM 1519 O O . CYS A 1 182 ? -3.412 -6.448 -6.758 1.00 93.06 182 CYS A O 1
ATOM 1521 N N . GLU A 1 183 ? -3.456 -8.593 -7.413 1.00 89.88 183 GLU A N 1
ATOM 1522 C CA . GLU A 1 183 ? -4.918 -8.744 -7.336 1.00 89.88 183 GLU A CA 1
ATOM 1523 C C . GLU A 1 183 ? -5.445 -8.527 -5.911 1.00 89.88 183 GLU A C 1
ATOM 1525 O O . GLU A 1 183 ? -6.420 -7.804 -5.712 1.00 89.88 183 GLU A O 1
ATOM 1530 N N . ARG A 1 184 ? -4.780 -9.103 -4.899 1.00 88.88 184 ARG A N 1
ATOM 1531 C CA . ARG A 1 184 ? -5.153 -8.910 -3.486 1.00 88.88 184 ARG A CA 1
ATOM 1532 C C . ARG A 1 184 ? -4.942 -7.465 -3.029 1.00 88.88 184 ARG A C 1
ATOM 1534 O O . ARG A 1 184 ? -5.764 -6.938 -2.284 1.00 88.88 184 ARG A O 1
ATOM 1541 N N . GLN A 1 185 ? -3.873 -6.819 -3.491 1.00 92.38 185 GLN A N 1
ATOM 1542 C CA . GLN A 1 185 ? -3.516 -5.446 -3.123 1.00 92.38 185 GLN A CA 1
ATOM 1543 C C . GLN A 1 185 ? -4.315 -4.375 -3.881 1.00 92.38 185 GLN A C 1
ATOM 1545 O O . GLN A 1 185 ? -4.349 -3.222 -3.448 1.00 92.38 185 GLN A O 1
ATOM 1550 N N . ALA A 1 186 ? -5.009 -4.727 -4.968 1.00 91.44 186 ALA A N 1
ATOM 1551 C CA . ALA A 1 186 ? -5.787 -3.787 -5.779 1.00 91.44 186 ALA A CA 1
ATOM 1552 C C . ALA A 1 186 ? -6.882 -3.048 -4.984 1.00 91.44 186 ALA A C 1
ATOM 1554 O O . ALA A 1 186 ? -7.196 -1.895 -5.278 1.00 91.44 186 ALA A O 1
ATOM 1555 N N . SER A 1 187 ? -7.442 -3.678 -3.946 1.00 91.25 187 SER A N 1
ATOM 1556 C CA . SER A 1 187 ? -8.464 -3.077 -3.079 1.00 91.25 187 SER A CA 1
ATOM 1557 C C . SER A 1 187 ? -7.887 -2.287 -1.897 1.00 91.25 187 SER A C 1
ATOM 1559 O O . SER A 1 187 ? -8.641 -1.640 -1.167 1.00 91.25 187 SER A O 1
ATOM 1561 N N . PHE A 1 188 ? -6.566 -2.288 -1.685 1.00 93.81 188 PHE A N 1
ATOM 1562 C CA . PHE A 1 188 ? -5.962 -1.649 -0.514 1.00 93.81 188 PHE A CA 1
ATOM 1563 C C . PHE A 1 188 ? -6.226 -0.139 -0.481 1.00 93.81 188 PHE A C 1
ATOM 1565 O O . PHE A 1 188 ? -6.631 0.399 0.551 1.00 93.81 188 PHE A O 1
ATOM 1572 N N . LEU A 1 189 ? -6.102 0.545 -1.625 1.00 94.19 189 LEU A N 1
ATOM 1573 C CA . LEU A 1 189 ? -6.388 1.978 -1.729 1.00 94.19 189 LEU A CA 1
ATOM 1574 C C . LEU A 1 189 ? -7.834 2.311 -1.327 1.00 94.19 189 LEU A C 1
ATOM 1576 O O . LEU A 1 189 ? -8.069 3.342 -0.697 1.00 94.19 189 LEU A O 1
ATOM 1580 N N . TRP A 1 190 ? -8.813 1.451 -1.624 1.00 91.81 190 TRP A N 1
ATOM 1581 C CA . TRP A 1 190 ? -10.181 1.643 -1.135 1.00 91.81 190 TRP A CA 1
ATOM 1582 C C . TRP A 1 190 ? -10.222 1.721 0.395 1.00 91.81 190 TRP A C 1
ATOM 1584 O O . TRP A 1 190 ? -10.923 2.559 0.950 1.00 91.81 190 TRP A O 1
ATOM 1594 N N . GLN A 1 191 ? -9.409 0.947 1.101 1.00 91.19 191 GLN A N 1
ATOM 1595 C CA . GLN A 1 191 ? -9.398 0.938 2.563 1.00 91.19 191 GLN A CA 1
ATOM 1596 C C . GLN A 1 191 ? -8.731 2.186 3.157 1.00 91.19 191 GLN A C 1
ATOM 1598 O O . GLN A 1 191 ? -9.178 2.694 4.185 1.00 91.19 191 GLN A O 1
ATOM 1603 N N . VAL A 1 192 ? -7.723 2.733 2.470 1.00 93.19 192 VAL A N 1
ATOM 1604 C CA . VAL A 1 192 ? -6.904 3.863 2.953 1.00 93.19 192 VAL A CA 1
ATOM 1605 C C . VAL A 1 192 ? -7.176 5.204 2.255 1.00 93.19 192 VAL A C 1
ATOM 1607 O O . VAL A 1 192 ? -6.436 6.164 2.430 1.00 93.19 192 VAL A O 1
ATOM 1610 N N . SER A 1 193 ? -8.252 5.308 1.472 1.00 87.31 193 SER A N 1
ATOM 1611 C CA . SER A 1 193 ? -8.644 6.537 0.749 1.00 87.31 193 SER A CA 1
ATOM 1612 C C . SER A 1 193 ? -9.647 7.423 1.499 1.00 87.31 193 SER A C 1
ATOM 1614 O O . SER A 1 193 ? -10.187 8.369 0.929 1.00 87.31 193 SER A O 1
ATOM 1616 N N . GLY A 1 194 ? -9.936 7.123 2.768 1.00 82.00 194 GLY A N 1
ATOM 1617 C CA . GLY A 1 194 ? -10.808 7.962 3.594 1.00 82.00 194 GLY A CA 1
ATOM 1618 C C . GLY A 1 194 ? -10.174 9.329 3.906 1.00 82.00 194 GLY A C 1
ATOM 1619 O O . GLY A 1 194 ? -8.949 9.434 3.958 1.00 82.00 194 GLY A O 1
ATOM 1620 N N . PRO A 1 195 ? -10.968 10.376 4.198 1.00 79.69 195 PRO A N 1
ATOM 1621 C CA . PRO A 1 195 ? -10.460 11.738 4.410 1.00 79.69 195 PRO A CA 1
ATOM 1622 C C . PRO A 1 195 ? -9.474 11.851 5.582 1.00 79.69 195 PRO A C 1
ATOM 1624 O O . PRO A 1 195 ? -8.577 12.691 5.561 1.00 79.69 195 PRO A O 1
ATOM 1627 N N . ASN A 1 196 ? -9.581 10.972 6.583 1.00 85.75 196 ASN A N 1
ATOM 1628 C CA . ASN A 1 196 ? -8.636 10.925 7.699 1.00 85.75 196 ASN A CA 1
ATOM 1629 C C . ASN A 1 196 ? -7.200 10.626 7.245 1.00 85.75 196 ASN A C 1
ATOM 1631 O O . ASN A 1 196 ? -6.260 11.103 7.867 1.00 85.75 196 ASN A O 1
ATOM 1635 N N . PHE A 1 197 ? -7.008 9.894 6.147 1.00 88.31 197 PHE A N 1
ATOM 1636 C CA . PHE A 1 197 ? -5.679 9.588 5.615 1.00 88.31 197 PHE A CA 1
ATOM 1637 C C . PHE A 1 197 ? -5.000 10.793 4.940 1.00 88.31 197 PHE A C 1
ATOM 1639 O O . PHE A 1 197 ? -3.800 10.750 4.681 1.00 88.31 197 PHE A O 1
ATOM 1646 N N . CYS A 1 198 ? -5.733 11.889 4.714 1.00 83.12 198 CYS A N 1
ATOM 1647 C CA . CYS A 1 198 ? -5.180 13.186 4.314 1.00 83.12 198 CYS A CA 1
ATOM 1648 C C . CYS A 1 198 ? -4.821 14.081 5.515 1.00 83.12 198 CYS A C 1
ATOM 1650 O O . CYS A 1 198 ? -4.239 15.147 5.327 1.00 83.12 198 CYS A O 1
ATOM 1652 N N . ASN A 1 199 ? -5.172 13.680 6.740 1.00 87.06 199 ASN A N 1
ATOM 1653 C CA . ASN A 1 199 ? -4.907 14.442 7.954 1.00 87.06 199 ASN A CA 1
ATOM 1654 C C . ASN A 1 199 ? -3.568 14.009 8.581 1.00 87.06 199 ASN A C 1
ATOM 1656 O O . ASN A 1 199 ? -3.377 12.843 8.928 1.00 87.06 199 ASN A O 1
ATOM 1660 N N . GLU A 1 200 ? -2.642 14.952 8.764 1.00 89.81 200 GLU A N 1
ATOM 1661 C CA . GLU A 1 200 ? -1.316 14.646 9.312 1.00 89.81 200 GLU A CA 1
ATOM 1662 C C . GLU A 1 200 ? -1.361 14.162 10.765 1.00 89.81 200 GLU A C 1
ATOM 1664 O O . GLU A 1 200 ? -0.654 13.212 11.096 1.00 89.81 200 GLU A O 1
ATOM 1669 N N . ASP A 1 201 ? -2.223 14.720 11.622 1.00 92.00 201 ASP A N 1
ATOM 1670 C CA . ASP A 1 201 ? -2.376 14.264 13.012 1.00 92.00 201 ASP A CA 1
ATOM 1671 C C . ASP A 1 201 ? -2.831 12.803 13.071 1.00 92.00 201 ASP A C 1
ATOM 1673 O O . ASP A 1 201 ? -2.366 12.024 13.911 1.00 92.00 201 ASP A O 1
ATOM 1677 N N . PHE A 1 202 ? -3.705 12.404 12.142 1.00 91.88 202 PHE A N 1
ATOM 1678 C CA . PHE A 1 202 ? -4.132 11.017 12.003 1.00 91.88 202 PHE A CA 1
ATOM 1679 C C . PHE A 1 202 ? -2.960 10.108 11.618 1.00 91.88 202 PHE A C 1
ATOM 1681 O O . PHE A 1 202 ? -2.799 9.041 12.212 1.00 91.88 202 PHE A O 1
ATOM 1688 N N . LEU A 1 203 ? -2.100 10.526 10.686 1.00 94.50 203 LEU A N 1
ATOM 1689 C CA . LEU A 1 203 ? -0.909 9.763 10.302 1.00 94.50 203 LEU A CA 1
ATOM 1690 C C . LEU A 1 203 ? 0.135 9.713 11.429 1.00 94.50 203 LEU A C 1
ATOM 1692 O O . LEU A 1 203 ? 0.672 8.643 11.712 1.00 94.50 203 LEU A O 1
ATOM 1696 N N . TYR A 1 204 ? 0.375 10.818 12.142 1.00 94.88 204 TYR A N 1
ATOM 1697 C CA . TYR A 1 204 ? 1.253 10.845 13.316 1.00 94.88 204 TYR A CA 1
ATOM 1698 C C . TYR A 1 204 ? 0.753 9.915 14.424 1.00 94.88 204 TYR A C 1
ATOM 1700 O O . TYR A 1 204 ? 1.545 9.205 15.053 1.00 94.88 204 TYR A O 1
ATOM 1708 N N . GLN A 1 205 ? -0.559 9.883 14.667 1.00 95.12 205 GLN A N 1
ATOM 1709 C CA . GLN A 1 205 ? -1.150 8.920 15.590 1.00 95.12 205 GLN A CA 1
ATOM 1710 C C . GLN A 1 205 ? -1.013 7.484 15.067 1.00 95.12 205 GLN A C 1
ATOM 1712 O O . GLN A 1 205 ? -0.702 6.584 15.849 1.00 95.12 205 GLN A O 1
ATOM 1717 N N . GLY A 1 206 ? -1.150 7.279 13.755 1.00 96.19 206 GLY A N 1
ATOM 1718 C CA . GLY A 1 206 ? -0.873 6.012 13.084 1.00 96.19 206 GLY A CA 1
ATOM 1719 C C . GLY A 1 206 ? 0.545 5.509 13.334 1.00 96.19 206 GLY A C 1
ATOM 1720 O O . GLY A 1 206 ? 0.711 4.360 13.732 1.00 96.19 206 GLY A O 1
ATOM 1721 N N . VAL A 1 207 ? 1.561 6.370 13.223 1.00 96.19 207 VAL A N 1
ATOM 1722 C CA . VAL A 1 207 ? 2.958 6.018 13.536 1.00 96.19 207 VAL A CA 1
ATOM 1723 C C . VAL A 1 207 ? 3.108 5.598 14.999 1.00 96.19 207 VAL A C 1
ATOM 1725 O O . VAL A 1 207 ? 3.696 4.555 15.285 1.00 96.19 207 VAL A O 1
ATOM 1728 N N . LYS A 1 208 ? 2.521 6.344 15.945 1.00 94.94 208 LYS A N 1
ATOM 1729 C CA . LYS A 1 208 ? 2.545 5.973 17.376 1.00 94.94 208 LYS A CA 1
ATOM 1730 C C . LYS A 1 208 ? 1.885 4.612 17.623 1.00 94.94 208 LYS A C 1
ATOM 1732 O O . LYS A 1 208 ? 2.405 3.808 18.399 1.00 94.94 208 LYS A O 1
ATOM 1737 N N . ASN A 1 209 ? 0.755 4.353 16.968 1.00 96.38 209 ASN A N 1
ATOM 1738 C CA . ASN A 1 209 ? 0.036 3.087 17.065 1.00 96.38 209 ASN A CA 1
ATOM 1739 C C . ASN A 1 209 ? 0.823 1.942 16.411 1.00 96.38 209 ASN A C 1
ATOM 1741 O O . ASN A 1 209 ? 0.891 0.848 16.965 1.00 96.38 209 ASN A O 1
ATOM 1745 N N . TYR A 1 210 ? 1.496 2.198 15.293 1.00 96.38 210 TYR A N 1
ATOM 1746 C CA . TYR A 1 210 ? 2.353 1.226 14.627 1.00 96.38 210 TYR A CA 1
ATOM 1747 C C . TYR A 1 210 ? 3.559 0.825 15.493 1.00 96.38 210 TYR A C 1
ATOM 1749 O O . TYR A 1 210 ? 3.818 -0.366 15.642 1.00 96.38 210 TYR A O 1
ATOM 1757 N N . ILE A 1 211 ? 4.222 1.763 16.189 1.00 93.38 211 ILE A N 1
ATOM 1758 C CA . ILE A 1 211 ? 5.299 1.432 17.154 1.00 93.38 211 ILE A CA 1
ATOM 1759 C C . ILE A 1 211 ? 4.796 0.448 18.221 1.00 93.38 211 ILE A C 1
ATOM 1761 O O . ILE A 1 211 ? 5.468 -0.529 18.560 1.00 93.38 211 ILE A O 1
ATOM 1765 N N . LYS A 1 212 ? 3.611 0.712 18.784 1.00 95.00 212 LYS A N 1
ATOM 1766 C CA . LYS A 1 212 ? 2.967 -0.174 19.766 1.00 95.00 212 LYS A CA 1
ATOM 1767 C C . LYS A 1 212 ? 2.643 -1.538 19.148 1.00 95.00 212 LYS A C 1
ATOM 1769 O O . LYS A 1 212 ? 2.912 -2.567 19.759 1.00 95.00 212 LYS A O 1
ATOM 1774 N N . PHE A 1 213 ? 2.130 -1.556 17.923 1.00 95.25 213 PHE A N 1
ATOM 1775 C CA . PHE A 1 213 ? 1.816 -2.783 17.199 1.00 95.25 213 PHE A CA 1
ATOM 1776 C C . PHE A 1 213 ? 3.057 -3.660 16.972 1.00 95.25 213 PHE A C 1
ATOM 1778 O O . PHE A 1 213 ? 3.038 -4.835 17.330 1.00 95.25 213 PHE A O 1
ATOM 1785 N N . VAL A 1 214 ? 4.165 -3.083 16.496 1.00 94.00 214 VAL A N 1
ATOM 1786 C CA . VAL A 1 214 ? 5.453 -3.784 16.323 1.00 94.00 214 VAL A CA 1
ATOM 1787 C C . VAL A 1 214 ? 5.943 -4.371 17.651 1.00 94.00 214 VAL A C 1
ATOM 1789 O O . VAL A 1 214 ? 6.309 -5.542 17.718 1.00 94.00 214 VAL A O 1
ATOM 1792 N N . LYS A 1 215 ? 5.866 -3.614 18.753 1.00 93.50 215 LYS A N 1
ATOM 1793 C CA . LYS A 1 215 ? 6.217 -4.127 20.092 1.00 93.50 215 LYS A CA 1
ATOM 1794 C C . LYS A 1 215 ? 5.339 -5.306 20.526 1.00 93.50 215 LYS A C 1
ATOM 1796 O O . LYS A 1 215 ? 5.838 -6.237 21.155 1.00 93.50 215 LYS A O 1
ATOM 1801 N N . LEU A 1 216 ? 4.044 -5.297 20.197 1.00 93.62 216 LEU A N 1
ATOM 1802 C CA . LEU A 1 216 ? 3.159 -6.437 20.463 1.00 93.62 216 LEU A CA 1
ATOM 1803 C C . LEU A 1 216 ? 3.492 -7.657 19.603 1.00 93.62 216 LEU A C 1
ATOM 1805 O O . LEU A 1 216 ? 3.331 -8.777 20.085 1.00 93.62 216 LEU A O 1
ATOM 1809 N N . MET A 1 217 ? 3.975 -7.470 18.374 1.00 91.12 217 MET A N 1
ATOM 1810 C CA . MET A 1 217 ? 4.404 -8.581 17.518 1.00 91.12 217 MET A CA 1
ATOM 1811 C C . MET A 1 217 ? 5.588 -9.359 18.114 1.00 91.12 217 MET A C 1
ATOM 1813 O O . MET A 1 217 ? 5.684 -10.564 17.898 1.00 91.12 217 MET A O 1
ATOM 1817 N N . GLY A 1 218 ? 6.427 -8.719 18.933 1.00 87.56 218 GLY A N 1
ATOM 1818 C CA . GLY A 1 218 ? 7.484 -9.386 19.708 1.00 87.56 218 GLY A CA 1
ATOM 1819 C C . GLY A 1 218 ? 7.004 -10.064 21.001 1.00 87.56 218 GLY A C 1
ATOM 1820 O O . GLY A 1 218 ? 7.773 -10.743 21.684 1.00 87.56 218 GLY A O 1
ATOM 1821 N N . ASN A 1 219 ? 5.736 -9.893 21.391 1.00 86.88 219 ASN A N 1
ATOM 1822 C CA . ASN A 1 219 ? 5.226 -10.413 22.658 1.00 86.88 219 ASN A CA 1
ATOM 1823 C C . ASN A 1 219 ? 4.958 -11.925 22.577 1.00 86.88 219 ASN A C 1
ATOM 1825 O O . ASN A 1 219 ? 4.116 -12.371 21.805 1.00 86.88 219 ASN A O 1
ATOM 1829 N N . LYS A 1 220 ? 5.591 -12.718 23.451 1.00 84.75 220 LYS A N 1
ATOM 1830 C CA . LYS A 1 220 ? 5.417 -14.185 23.503 1.00 84.75 220 LYS A CA 1
ATOM 1831 C C . LYS A 1 220 ? 3.986 -14.648 23.809 1.00 84.75 220 LYS A C 1
ATOM 1833 O O . LYS A 1 220 ? 3.644 -15.783 23.515 1.00 84.75 220 LYS A O 1
ATOM 1838 N N . SER A 1 221 ? 3.163 -13.796 24.422 1.00 82.44 221 SER A N 1
ATOM 1839 C CA . SER A 1 221 ? 1.754 -14.074 24.742 1.00 82.44 221 SER A CA 1
ATOM 1840 C C . SER A 1 221 ? 0.777 -13.592 23.661 1.00 82.44 221 SER A C 1
ATOM 1842 O O . SER A 1 221 ? -0.428 -13.539 23.917 1.00 82.44 221 SER A O 1
ATOM 1844 N N . LYS A 1 222 ? 1.267 -13.170 22.488 1.00 84.00 222 LYS A N 1
ATOM 1845 C CA . LYS A 1 222 ? 0.409 -12.751 21.375 1.00 84.00 222 LYS A CA 1
ATOM 1846 C C . LYS A 1 222 ? -0.385 -13.942 20.808 1.00 84.00 222 LYS 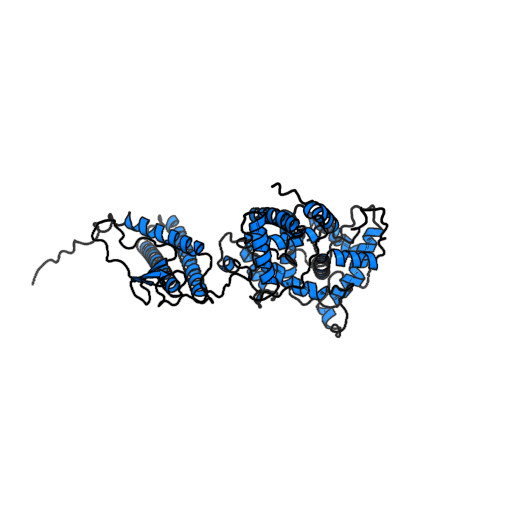A C 1
ATOM 1848 O O . LYS A 1 222 ? 0.098 -15.072 20.879 1.00 84.00 222 LYS A O 1
ATOM 1853 N N . PRO A 1 223 ? -1.585 -13.717 20.239 1.00 80.62 223 PRO A N 1
ATOM 1854 C CA . PRO A 1 223 ? -2.267 -14.737 19.441 1.00 80.62 223 PRO A CA 1
ATOM 1855 C C . PRO A 1 223 ? -1.418 -15.141 18.224 1.00 80.62 223 PRO A C 1
ATOM 1857 O O . PRO A 1 223 ? -0.399 -14.513 17.934 1.00 80.62 223 PRO A O 1
ATOM 1860 N N . GLN A 1 224 ? -1.843 -16.176 17.495 1.00 77.56 224 GLN A N 1
ATOM 1861 C CA . GLN A 1 224 ? -1.090 -16.727 16.360 1.00 77.56 224 GLN A CA 1
ATOM 1862 C C . GLN A 1 224 ? -0.603 -15.632 15.396 1.00 77.56 224 GLN A C 1
ATOM 1864 O O . GLN A 1 224 ? 0.585 -15.582 15.068 1.00 77.56 224 GLN A O 1
ATOM 1869 N N . PHE A 1 225 ? -1.478 -14.685 15.051 1.00 82.69 225 PHE A N 1
ATOM 1870 C CA . PHE A 1 225 ? -1.109 -13.459 14.351 1.00 82.69 225 PHE A CA 1
ATOM 1871 C C . PHE A 1 225 ? -1.924 -12.261 14.858 1.00 82.69 225 PHE A C 1
ATOM 1873 O O . PHE A 1 225 ? -2.998 -12.422 15.441 1.00 82.69 225 PHE A O 1
ATOM 1880 N N . LEU A 1 226 ? -1.382 -11.052 14.680 1.00 89.50 226 LEU A N 1
ATOM 1881 C CA . LEU A 1 226 ? -2.079 -9.804 14.995 1.00 89.50 226 LEU A CA 1
ATOM 1882 C C . LEU A 1 226 ? -2.704 -9.229 13.727 1.00 89.50 226 LEU A C 1
ATOM 1884 O O . LEU A 1 226 ? -2.133 -9.356 12.649 1.00 89.50 226 LEU A O 1
ATOM 1888 N N . VAL A 1 227 ? -3.849 -8.565 13.869 1.00 90.38 227 VAL A N 1
ATOM 1889 C CA . VAL A 1 227 ? -4.555 -7.939 12.742 1.00 90.38 227 VAL A CA 1
ATOM 1890 C C . VAL A 1 227 ? -4.450 -6.423 12.867 1.00 90.38 227 VAL A C 1
ATOM 1892 O O . VAL A 1 227 ? -4.987 -5.892 13.843 1.00 90.38 227 VAL A O 1
ATOM 1895 N N . PRO A 1 228 ? -3.783 -5.724 11.930 1.00 94.50 228 PRO A N 1
ATOM 1896 C CA . PRO A 1 228 ? -3.658 -4.274 11.972 1.00 94.50 228 PRO A CA 1
ATOM 1897 C C . PRO A 1 228 ? -5.006 -3.580 11.716 1.00 94.50 228 PRO A C 1
ATOM 1899 O O . PRO A 1 228 ? -5.888 -4.098 11.027 1.00 94.50 228 PRO A O 1
ATOM 1902 N N . THR A 1 229 ? -5.174 -2.371 12.255 1.00 94.69 229 THR A N 1
ATOM 1903 C CA . THR A 1 229 ? -6.138 -1.407 11.695 1.00 94.69 229 THR A CA 1
ATOM 1904 C C . THR A 1 229 ? -5.580 -0.877 10.374 1.00 94.69 229 THR A C 1
ATOM 1906 O O . THR A 1 229 ? -4.365 -0.820 10.233 1.00 94.69 229 THR A O 1
ATOM 1909 N N . TYR A 1 230 ? -6.401 -0.409 9.433 1.00 94.69 230 TYR A N 1
ATOM 1910 C CA . TYR A 1 230 ? -5.893 0.175 8.180 1.00 94.69 230 TYR A CA 1
ATOM 1911 C C . TYR A 1 230 ? -5.066 1.449 8.389 1.00 94.69 230 TYR A C 1
ATOM 1913 O O . TYR A 1 230 ? -4.199 1.759 7.577 1.00 94.69 230 TYR A O 1
ATOM 1921 N N . GLN A 1 231 ? -5.271 2.160 9.506 1.00 95.81 231 GLN A N 1
ATOM 1922 C CA . GLN A 1 231 ? -4.350 3.223 9.917 1.00 95.81 231 GLN A CA 1
ATOM 1923 C C . GLN A 1 231 ? -2.942 2.666 10.176 1.00 95.81 231 GLN A C 1
ATOM 1925 O O . GLN A 1 231 ? -1.971 3.247 9.711 1.00 95.81 231 GLN A O 1
ATOM 1930 N N . ILE A 1 232 ? -2.824 1.561 10.917 1.00 97.38 232 ILE A N 1
ATOM 1931 C CA . ILE A 1 232 ? -1.541 0.895 11.184 1.00 97.38 232 ILE A CA 1
ATOM 1932 C C . ILE A 1 232 ? -0.994 0.253 9.905 1.00 97.38 232 ILE A C 1
ATOM 1934 O O . ILE A 1 232 ? 0.201 0.350 9.647 1.00 97.38 232 ILE A O 1
ATOM 1938 N N . ASP A 1 233 ? -1.863 -0.363 9.108 1.00 96.38 233 ASP A N 1
ATOM 1939 C CA . ASP A 1 233 ? -1.518 -1.128 7.910 1.00 96.38 233 ASP A CA 1
ATOM 1940 C C . ASP A 1 233 ? -0.880 -0.245 6.835 1.00 96.38 233 ASP A C 1
ATOM 1942 O O . ASP A 1 233 ? 0.165 -0.586 6.288 1.00 96.38 233 ASP A O 1
ATOM 1946 N N . LEU A 1 234 ? -1.415 0.968 6.621 1.00 97.38 234 LEU A N 1
ATOM 1947 C CA . LEU A 1 234 ? -0.781 1.955 5.745 1.00 97.38 234 LEU A CA 1
ATOM 1948 C C . LEU A 1 234 ? 0.647 2.273 6.192 1.00 97.38 234 LEU A C 1
ATOM 1950 O O . LEU A 1 234 ? 1.561 2.286 5.366 1.00 97.38 234 LEU A O 1
ATOM 1954 N N . ILE A 1 235 ? 0.848 2.547 7.484 1.00 97.56 235 ILE A N 1
ATOM 1955 C CA . ILE A 1 235 ? 2.177 2.867 8.017 1.00 97.56 235 ILE A CA 1
ATOM 1956 C C . ILE A 1 235 ? 3.107 1.654 7.879 1.00 97.56 235 ILE A C 1
ATOM 1958 O O . ILE A 1 235 ? 4.277 1.818 7.539 1.00 97.56 235 ILE A O 1
ATOM 1962 N N . TRP A 1 236 ? 2.589 0.444 8.092 1.00 96.75 236 TRP A N 1
ATOM 1963 C CA . TRP A 1 236 ? 3.349 -0.794 7.983 1.00 96.75 236 TRP A CA 1
ATOM 1964 C C . TRP A 1 236 ? 3.795 -1.073 6.544 1.00 96.75 236 TRP A C 1
ATOM 1966 O O . TRP A 1 236 ? 4.997 -1.215 6.310 1.00 96.75 236 TRP A O 1
ATOM 1976 N N . HIS A 1 237 ? 2.874 -1.049 5.575 1.00 97.50 237 HIS A N 1
ATOM 1977 C CA . HIS A 1 237 ? 3.204 -1.152 4.151 1.00 97.50 237 HIS A CA 1
ATOM 1978 C C . HIS A 1 237 ? 4.236 -0.089 3.760 1.00 97.50 237 HIS A C 1
ATOM 1980 O O . HIS A 1 237 ? 5.252 -0.392 3.139 1.00 97.50 237 HIS A O 1
ATOM 1986 N N . THR A 1 238 ? 4.011 1.161 4.178 1.00 97.38 238 THR A N 1
ATOM 1987 C CA . THR A 1 238 ? 4.929 2.274 3.907 1.00 97.38 238 THR A CA 1
ATOM 1988 C C . THR A 1 238 ? 6.324 2.002 4.464 1.00 97.38 238 THR A C 1
ATOM 1990 O O . THR A 1 238 ? 7.308 2.263 3.781 1.00 97.38 238 THR A O 1
ATOM 1993 N N . HIS A 1 239 ? 6.432 1.466 5.680 1.00 96.12 239 HIS A N 1
ATOM 1994 C CA . HIS A 1 239 ? 7.717 1.167 6.304 1.00 96.12 239 HIS A CA 1
ATOM 1995 C C . HIS A 1 239 ? 8.486 0.077 5.543 1.00 96.12 239 HIS A C 1
ATOM 1997 O O . HIS A 1 239 ? 9.665 0.277 5.253 1.00 96.12 239 HIS A O 1
ATOM 2003 N N . ILE A 1 240 ? 7.806 -1.013 5.154 1.00 95.12 240 ILE A N 1
ATOM 2004 C CA . ILE A 1 240 ? 8.371 -2.085 4.314 1.00 95.12 240 ILE A CA 1
ATOM 2005 C C . ILE A 1 240 ? 8.887 -1.509 2.989 1.00 95.12 240 ILE A C 1
ATOM 2007 O O . ILE A 1 240 ? 10.020 -1.761 2.581 1.00 95.12 240 ILE A O 1
ATOM 2011 N N . LEU A 1 241 ? 8.049 -0.718 2.318 1.00 96.06 241 LEU A N 1
ATOM 2012 C CA . LEU A 1 241 ? 8.305 -0.217 0.970 1.00 96.06 241 LEU A CA 1
ATOM 2013 C C . LEU A 1 241 ? 9.305 0.940 0.928 1.00 96.06 241 LEU A C 1
ATOM 2015 O O . LEU A 1 241 ? 9.963 1.122 -0.097 1.00 96.06 241 LEU A O 1
ATOM 2019 N N . ALA A 1 242 ? 9.453 1.703 2.012 1.00 93.62 242 ALA A N 1
ATOM 2020 C CA . ALA A 1 242 ? 10.429 2.785 2.095 1.00 93.62 242 ALA A CA 1
ATOM 2021 C C . ALA A 1 242 ? 11.867 2.249 2.058 1.00 93.62 242 ALA A C 1
ATOM 2023 O O . ALA A 1 242 ? 12.692 2.772 1.317 1.00 93.62 242 ALA A O 1
ATOM 2024 N N . SER A 1 243 ? 12.161 1.201 2.832 1.00 91.31 243 SER A N 1
ATOM 2025 C CA . SER A 1 243 ? 13.394 0.415 2.720 1.00 91.31 243 SER A CA 1
ATOM 2026 C C . SER A 1 243 ? 13.276 -0.857 3.555 1.00 91.31 243 SER A C 1
ATOM 2028 O O . SER A 1 243 ? 13.044 -0.792 4.763 1.00 91.31 243 SER A O 1
ATOM 2030 N N . ILE A 1 244 ? 13.498 -2.008 2.925 1.00 90.44 244 ILE A N 1
ATOM 2031 C CA . ILE A 1 244 ? 13.424 -3.327 3.558 1.00 90.44 244 ILE A CA 1
ATOM 2032 C C . ILE A 1 244 ? 14.539 -3.491 4.598 1.00 90.44 244 ILE A C 1
ATOM 2034 O O . ILE A 1 244 ? 14.305 -4.070 5.658 1.00 90.44 244 ILE A O 1
ATOM 2038 N N . ALA A 1 245 ? 15.734 -2.957 4.321 1.00 87.06 245 ALA A N 1
ATOM 2039 C CA . ALA A 1 245 ? 16.861 -3.005 5.250 1.00 87.06 245 ALA A CA 1
ATOM 2040 C C . ALA A 1 245 ? 16.525 -2.275 6.558 1.00 87.06 245 ALA A C 1
ATOM 2042 O O . ALA A 1 245 ? 16.570 -2.852 7.642 1.00 87.06 245 ALA A O 1
ATOM 2043 N N . LYS A 1 246 ? 16.073 -1.025 6.435 1.00 89.38 246 LYS A N 1
ATOM 2044 C CA . LYS A 1 246 ? 15.651 -0.208 7.575 1.00 89.38 246 LYS A CA 1
ATOM 2045 C C . LYS A 1 246 ? 14.448 -0.796 8.310 1.00 89.38 246 LYS A C 1
ATOM 2047 O O . LYS A 1 246 ? 14.429 -0.802 9.537 1.00 89.38 246 LYS A O 1
ATOM 2052 N N . TYR A 1 247 ? 13.482 -1.340 7.568 1.00 92.50 247 TYR A N 1
ATOM 2053 C CA . TYR A 1 247 ? 12.345 -2.067 8.127 1.00 92.50 247 TYR A CA 1
ATOM 2054 C C . TYR A 1 247 ? 12.795 -3.227 9.018 1.00 92.50 247 TYR A C 1
ATOM 2056 O O . TYR A 1 247 ? 12.299 -3.378 10.136 1.00 92.50 247 TYR A O 1
ATOM 2064 N N . HIS A 1 248 ? 13.750 -4.035 8.551 1.00 90.31 248 HIS A N 1
ATOM 2065 C CA . HIS A 1 248 ? 14.310 -5.116 9.350 1.00 90.31 248 HIS A CA 1
ATOM 2066 C C . HIS A 1 248 ? 14.997 -4.594 10.616 1.00 90.31 248 HIS A C 1
ATOM 2068 O O . HIS A 1 248 ? 14.674 -5.069 11.706 1.00 90.31 248 HIS A O 1
ATOM 2074 N N . ASP A 1 249 ? 15.892 -3.613 10.486 1.00 89.62 249 ASP A N 1
ATOM 2075 C CA . ASP A 1 249 ? 16.649 -3.058 11.614 1.00 89.62 249 ASP A CA 1
ATOM 2076 C C . ASP A 1 249 ? 15.721 -2.493 12.695 1.00 89.62 249 ASP A C 1
ATOM 2078 O O . ASP A 1 249 ? 15.867 -2.792 13.885 1.00 89.62 249 ASP A O 1
ATOM 2082 N N . ASP A 1 250 ? 14.711 -1.725 12.284 1.00 91.88 250 ASP A N 1
ATOM 2083 C CA . ASP A 1 250 ? 13.725 -1.156 13.194 1.00 91.88 250 ASP A CA 1
ATOM 2084 C C . ASP A 1 250 ? 12.868 -2.253 13.857 1.00 91.88 250 ASP A C 1
ATOM 2086 O O . ASP A 1 250 ? 12.614 -2.194 15.064 1.00 91.88 250 ASP A O 1
ATOM 2090 N N . ASN A 1 251 ? 12.474 -3.308 13.138 1.00 90.25 251 ASN A N 1
ATOM 2091 C CA . ASN A 1 251 ? 11.744 -4.429 13.741 1.00 90.25 251 ASN A CA 1
ATOM 2092 C C . ASN A 1 251 ? 12.585 -5.202 14.756 1.00 90.25 251 ASN A C 1
ATOM 2094 O O . ASN A 1 251 ? 12.089 -5.509 15.845 1.00 90.25 251 ASN A O 1
ATOM 2098 N N . MET A 1 252 ? 13.855 -5.466 14.449 1.00 89.25 252 MET A N 1
ATOM 2099 C CA . MET A 1 252 ? 14.782 -6.093 15.391 1.00 89.25 252 MET A CA 1
ATOM 2100 C C . MET A 1 252 ? 14.966 -5.222 16.636 1.00 89.25 252 MET A C 1
ATOM 2102 O O . MET A 1 252 ? 14.913 -5.729 17.756 1.00 89.25 252 MET A O 1
ATOM 2106 N N . LYS A 1 253 ? 15.076 -3.902 16.465 1.00 90.12 253 LYS A N 1
ATOM 2107 C CA . LYS A 1 253 ? 15.177 -2.931 17.561 1.00 90.12 253 LYS A CA 1
ATOM 2108 C C . LYS A 1 253 ? 13.926 -2.880 18.445 1.00 90.12 253 LYS A C 1
ATOM 2110 O O . LYS A 1 253 ? 14.051 -2.788 19.665 1.00 90.12 253 LYS A O 1
ATOM 2115 N N . PHE A 1 254 ? 12.723 -2.890 17.867 1.00 88.56 254 PHE A N 1
ATOM 2116 C CA . PHE A 1 254 ? 11.482 -2.686 18.629 1.00 88.56 254 PHE A CA 1
ATOM 2117 C C . PHE A 1 254 ? 10.816 -3.969 19.125 1.00 88.56 254 PHE A C 1
ATOM 2119 O O . PHE A 1 254 ? 10.166 -3.937 20.172 1.00 88.56 254 PHE A O 1
ATOM 2126 N N . SER A 1 255 ? 10.940 -5.068 18.385 1.00 88.62 255 SER A N 1
ATOM 2127 C CA . SER A 1 255 ? 10.251 -6.333 18.670 1.00 88.62 255 SER A CA 1
ATOM 2128 C C . SER A 1 255 ? 11.201 -7.495 18.965 1.00 88.62 255 SER A C 1
ATOM 2130 O O . SER A 1 255 ? 10.780 -8.482 19.563 1.00 88.62 255 SER A O 1
ATOM 2132 N N . GLY A 1 256 ? 12.480 -7.376 18.591 1.00 86.81 256 GLY A N 1
ATOM 2133 C CA . GLY A 1 256 ? 13.464 -8.449 18.731 1.00 86.81 256 GLY A CA 1
ATOM 2134 C C . GLY A 1 256 ? 13.301 -9.586 17.719 1.00 86.81 256 GLY A C 1
ATOM 2135 O O . GLY A 1 256 ? 13.994 -10.594 17.843 1.00 86.81 256 GLY A O 1
ATOM 2136 N N . CYS A 1 257 ? 12.399 -9.461 16.741 1.00 84.38 257 CYS A N 1
ATOM 2137 C CA . CYS A 1 257 ? 12.180 -10.469 15.711 1.00 84.38 257 CYS A CA 1
ATOM 2138 C C . CYS A 1 257 ? 11.900 -9.852 14.328 1.00 84.38 257 CYS A C 1
ATOM 2140 O O . CYS A 1 257 ? 11.420 -8.719 14.232 1.00 84.38 257 CYS A O 1
ATOM 2142 N N . PRO A 1 258 ? 12.183 -10.594 13.240 1.00 85.38 258 PRO A N 1
ATOM 2143 C CA . PRO A 1 258 ? 11.724 -10.224 11.909 1.00 85.38 258 PRO A CA 1
ATOM 2144 C C . PRO A 1 258 ? 10.195 -10.315 11.829 1.00 85.38 258 PRO A C 1
ATOM 2146 O O . PRO A 1 258 ? 9.593 -11.244 12.374 1.00 85.38 258 PRO A O 1
ATOM 2149 N N . LEU A 1 259 ? 9.570 -9.362 11.134 1.00 88.38 259 LEU A N 1
ATOM 2150 C CA . LEU A 1 259 ? 8.117 -9.310 10.963 1.00 88.38 259 LEU A CA 1
ATOM 2151 C C . LEU A 1 259 ? 7.739 -9.558 9.504 1.00 88.38 259 LEU A C 1
ATOM 2153 O O . LEU A 1 259 ? 7.884 -8.677 8.657 1.00 88.38 259 LEU A O 1
ATOM 2157 N N . GLU A 1 260 ? 7.246 -10.756 9.215 1.00 84.06 260 GLU A N 1
ATOM 2158 C CA . GLU A 1 260 ? 6.668 -11.092 7.913 1.00 84.06 260 GLU A CA 1
ATOM 2159 C C . GLU A 1 260 ? 5.352 -10.343 7.681 1.00 84.06 260 GLU A C 1
ATOM 2161 O O . GL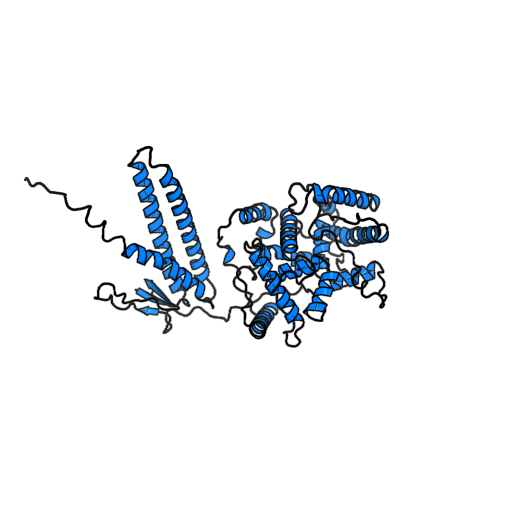U A 1 260 ? 4.613 -10.047 8.625 1.00 84.06 260 GLU A O 1
ATOM 2166 N N . HIS A 1 261 ? 5.056 -10.081 6.413 1.00 86.19 261 HIS A N 1
ATOM 2167 C CA . HIS A 1 261 ? 3.789 -9.519 5.972 1.00 86.19 261 HIS A CA 1
ATOM 2168 C C . HIS A 1 261 ? 3.142 -10.501 4.988 1.00 86.19 261 HIS A C 1
ATOM 2170 O O . HIS A 1 261 ? 3.694 -10.785 3.924 1.00 86.19 261 HIS A O 1
ATOM 2176 N N . ASP A 1 262 ? 2.010 -11.078 5.395 1.00 77.25 262 ASP A N 1
ATOM 2177 C CA . ASP A 1 262 ? 1.259 -12.078 4.635 1.00 77.25 262 ASP A CA 1
ATOM 2178 C C . ASP A 1 262 ? -0.093 -11.492 4.229 1.00 77.25 262 ASP A C 1
ATOM 2180 O O . ASP A 1 262 ? -0.973 -11.281 5.063 1.00 77.25 262 ASP A O 1
ATOM 2184 N N . ASP A 1 263 ? -0.246 -11.235 2.935 1.00 74.94 263 ASP A N 1
ATOM 2185 C CA . ASP A 1 263 ? -1.442 -10.643 2.347 1.00 74.94 263 ASP A CA 1
ATOM 2186 C C . ASP A 1 263 ? -2.441 -11.681 1.810 1.00 74.94 263 ASP A C 1
ATOM 2188 O O . ASP A 1 263 ? -3.385 -11.323 1.104 1.00 74.94 263 ASP A O 1
ATOM 2192 N N . SER A 1 264 ? -2.237 -12.974 2.085 1.00 71.69 264 SER A N 1
ATOM 2193 C CA . SER A 1 264 ? -3.120 -14.044 1.60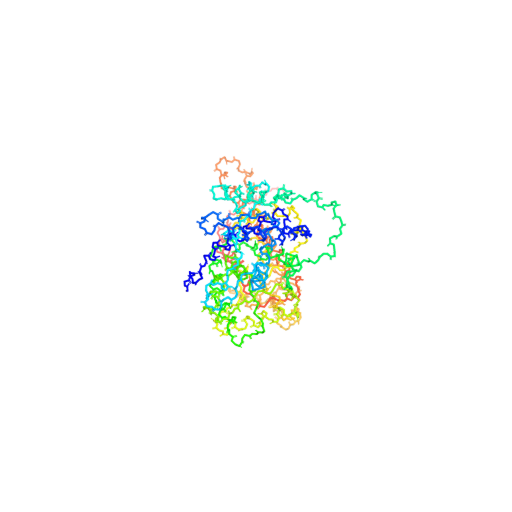3 1.00 71.69 264 SER A CA 1
ATOM 2194 C C . SER A 1 264 ? -4.372 -14.250 2.469 1.00 71.69 264 SER A C 1
ATOM 2196 O O . SER A 1 264 ? -5.352 -14.843 2.011 1.00 71.69 264 SER A O 1
ATOM 2198 N N . LEU A 1 265 ? -4.380 -13.732 3.702 1.00 70.94 265 LEU A N 1
ATOM 2199 C CA . LEU A 1 265 ? -5.473 -13.888 4.667 1.00 70.94 265 LEU A CA 1
ATOM 2200 C C . LEU A 1 265 ? -6.523 -12.771 4.546 1.00 70.94 265 LEU A C 1
ATOM 2202 O O . LEU A 1 265 ? -6.516 -11.808 5.311 1.00 70.94 265 LEU A O 1
ATOM 2206 N N . ASN A 1 266 ? -7.473 -12.943 3.623 1.00 64.06 266 ASN A N 1
ATOM 2207 C CA . ASN A 1 266 ? -8.511 -11.941 3.330 1.00 64.06 266 ASN A CA 1
ATOM 2208 C C . ASN A 1 266 ? -9.930 -12.307 3.794 1.00 64.06 266 ASN A C 1
ATOM 2210 O O . ASN A 1 266 ? -10.846 -11.510 3.608 1.00 64.06 266 ASN A O 1
ATOM 2214 N N . ASP A 1 267 ? -10.150 -13.478 4.400 1.00 66.31 267 ASP A N 1
ATOM 2215 C CA . ASP A 1 267 ? -11.486 -13.865 4.875 1.00 66.31 267 ASP A CA 1
ATOM 2216 C C . ASP A 1 267 ? -11.930 -12.999 6.066 1.00 66.31 267 ASP A C 1
ATOM 2218 O O . ASP A 1 267 ? -11.435 -13.139 7.190 1.00 66.31 267 ASP A O 1
ATOM 2222 N N . ARG A 1 268 ? -12.882 -12.099 5.797 1.00 63.00 268 ARG A N 1
ATOM 2223 C CA . ARG A 1 268 ? -13.484 -11.168 6.762 1.00 63.00 268 ARG A CA 1
ATOM 2224 C C . ARG A 1 268 ? -14.908 -11.551 7.173 1.00 63.00 268 ARG A C 1
ATOM 2226 O O . ARG A 1 268 ? -15.625 -10.696 7.690 1.00 63.00 268 ARG A O 1
ATOM 2233 N N . SER A 1 269 ? -15.332 -12.794 6.945 1.00 59.84 269 SER A N 1
ATOM 2234 C CA . SER A 1 269 ? -16.618 -13.287 7.452 1.00 59.84 269 SER A CA 1
ATOM 2235 C C . SER A 1 269 ? -16.696 -13.192 8.986 1.00 59.84 269 SER A C 1
ATOM 2237 O O . SER A 1 269 ? -15.673 -13.142 9.674 1.00 59.84 269 SER A O 1
ATOM 2239 N N . GLU A 1 270 ? -17.910 -13.135 9.547 1.00 54.38 270 GLU A N 1
ATOM 2240 C CA . GLU A 1 270 ? -18.108 -12.944 10.997 1.00 54.38 270 GLU A CA 1
ATOM 2241 C C . GLU A 1 270 ? -17.435 -14.045 11.838 1.00 54.38 270 GLU A C 1
ATOM 2243 O O . GLU A 1 270 ? -16.867 -13.749 12.888 1.00 54.38 270 GLU A O 1
ATOM 2248 N N . ASP A 1 271 ? -17.393 -15.276 11.330 1.00 58.69 271 ASP A N 1
ATOM 2249 C CA . ASP A 1 271 ? -16.697 -16.410 11.956 1.00 58.69 271 ASP A CA 1
ATOM 2250 C C . ASP A 1 271 ? -15.299 -16.663 11.350 1.00 58.69 271 ASP A C 1
ATOM 2252 O O . ASP A 1 271 ? -14.619 -17.633 11.694 1.00 58.69 271 ASP A O 1
ATOM 2256 N N . GLY A 1 272 ? -14.854 -15.780 10.454 1.00 67.19 272 GLY A N 1
ATOM 2257 C CA . GLY A 1 272 ? -13.587 -15.876 9.747 1.00 67.19 272 GLY A CA 1
ATOM 2258 C C . GLY A 1 272 ? -12.384 -15.741 10.679 1.00 67.19 272 GLY A C 1
ATOM 2259 O O . GLY A 1 272 ? -12.395 -15.030 11.692 1.00 67.19 272 GLY A O 1
ATOM 2260 N N . VAL A 1 273 ? -11.288 -16.400 10.306 1.00 73.62 273 VAL A N 1
ATOM 2261 C CA . VAL A 1 273 ? -10.049 -16.445 11.102 1.00 73.62 273 VAL A CA 1
ATOM 2262 C C . VAL A 1 273 ? -9.504 -15.039 11.372 1.00 73.62 273 VAL A C 1
ATOM 2264 O O . VAL A 1 273 ? -9.040 -14.757 12.481 1.00 73.62 273 VAL A O 1
ATOM 2267 N N . LEU A 1 274 ? -9.600 -14.127 10.398 1.00 76.31 274 LEU A N 1
ATOM 2268 C CA . LEU A 1 274 ? -9.140 -12.747 10.556 1.00 76.31 274 LEU A CA 1
ATOM 2269 C C . LEU A 1 274 ? -9.916 -12.025 11.658 1.00 76.31 274 LEU A C 1
ATOM 2271 O O . LEU A 1 274 ? -9.364 -11.233 12.420 1.00 76.31 274 LEU A O 1
ATOM 2275 N N . ASN A 1 275 ? -11.200 -12.334 11.782 1.00 76.06 275 ASN A N 1
ATOM 2276 C CA . ASN A 1 275 ? -12.071 -11.648 12.701 1.00 76.06 275 ASN A CA 1
ATOM 2277 C C . ASN A 1 275 ? -11.820 -12.022 14.167 1.00 76.06 275 ASN A C 1
ATOM 2279 O O . ASN A 1 275 ? -11.676 -11.173 15.056 1.00 76.06 275 ASN A O 1
ATOM 2283 N N . LEU A 1 276 ? -11.674 -13.325 14.406 1.00 79.56 276 LEU A N 1
ATOM 2284 C CA . LEU A 1 276 ? -11.285 -13.869 15.703 1.00 79.56 276 LEU A CA 1
ATOM 2285 C C . LEU A 1 276 ? -9.927 -13.305 16.155 1.00 79.56 276 LEU A C 1
ATOM 2287 O O . LEU A 1 276 ? -9.776 -12.892 17.310 1.00 79.56 276 LEU A O 1
ATOM 2291 N N . ASN A 1 277 ? -8.959 -13.212 15.238 1.00 83.62 277 ASN A N 1
ATOM 2292 C CA . ASN A 1 277 ? -7.635 -12.663 15.533 1.00 83.62 277 ASN A CA 1
ATOM 2293 C C . ASN A 1 277 ? -7.649 -11.138 15.729 1.00 83.62 277 ASN A C 1
ATOM 2295 O O . ASN A 1 277 ? -6.909 -10.626 16.573 1.00 83.62 277 ASN A O 1
ATOM 2299 N N . PHE A 1 278 ? -8.535 -10.400 15.054 1.00 87.00 278 PHE A N 1
ATOM 2300 C CA . PHE A 1 278 ? -8.738 -8.974 15.320 1.00 87.00 278 PHE A CA 1
ATOM 2301 C C . PHE A 1 278 ? -9.238 -8.732 16.750 1.00 87.00 278 PHE A C 1
ATOM 2303 O O . PHE A 1 278 ? -8.678 -7.912 17.484 1.00 87.00 278 PHE A O 1
ATOM 2310 N N . ASN A 1 279 ? -10.221 -9.510 17.210 1.00 86.31 279 ASN A N 1
ATOM 2311 C CA . ASN A 1 279 ? -10.682 -9.446 18.599 1.00 86.31 279 ASN A CA 1
ATOM 2312 C C . ASN A 1 279 ? -9.584 -9.784 19.606 1.00 86.31 279 ASN A C 1
ATOM 2314 O O . ASN A 1 279 ? -9.464 -9.122 20.641 1.00 86.31 279 ASN A O 1
ATOM 2318 N N . ALA A 1 280 ? -8.792 -10.821 19.325 1.00 88.19 280 ALA A N 1
ATOM 2319 C CA . ALA A 1 280 ? -7.663 -11.198 20.166 1.00 88.19 280 ALA A CA 1
ATOM 2320 C C . ALA A 1 280 ? -6.624 -10.066 20.238 1.00 88.19 280 ALA A C 1
ATOM 2322 O O . ALA A 1 280 ? -6.177 -9.713 21.331 1.00 88.19 280 ALA A O 1
ATOM 2323 N N . THR A 1 281 ? -6.327 -9.430 19.100 1.00 91.38 281 THR A N 1
ATOM 2324 C CA . THR A 1 281 ? -5.451 -8.253 19.007 1.00 91.38 281 THR A CA 1
ATOM 2325 C C . THR A 1 281 ? -5.989 -7.102 19.856 1.00 91.38 281 THR A C 1
ATOM 2327 O O . THR A 1 281 ? -5.268 -6.580 20.706 1.00 91.38 281 THR A O 1
ATOM 2330 N N . ARG A 1 282 ? -7.279 -6.760 19.727 1.00 91.81 282 ARG A N 1
ATOM 2331 C CA . ARG A 1 282 ? -7.931 -5.705 20.524 1.00 91.81 282 ARG A CA 1
ATOM 2332 C C . ARG A 1 282 ? -7.866 -5.983 22.027 1.00 91.81 282 ARG A C 1
ATOM 2334 O O . ARG A 1 282 ? -7.570 -5.081 22.810 1.00 91.81 282 ARG A O 1
ATOM 2341 N N . LYS A 1 283 ? -8.131 -7.225 22.448 1.00 91.31 283 LYS A N 1
ATOM 2342 C CA . LYS A 1 283 ? -8.043 -7.637 23.861 1.00 91.31 283 LYS A CA 1
ATOM 2343 C C . LYS A 1 283 ? -6.616 -7.500 24.392 1.00 91.31 283 LYS A C 1
ATOM 2345 O O . LYS A 1 283 ? -6.425 -6.962 25.483 1.00 91.31 283 LYS A O 1
ATOM 2350 N N . LEU A 1 284 ? -5.621 -7.946 23.623 1.00 92.06 284 LEU A N 1
ATOM 2351 C CA . LEU A 1 284 ? -4.211 -7.814 23.988 1.00 92.06 284 LEU A CA 1
ATOM 2352 C C . LEU A 1 284 ? -3.794 -6.343 24.087 1.00 92.06 284 LEU A C 1
ATOM 2354 O O . LEU A 1 284 ? -3.175 -5.953 25.076 1.00 92.06 284 LEU A O 1
ATOM 2358 N N . TRP A 1 285 ? -4.188 -5.521 23.115 1.00 94.94 285 TRP A N 1
ATOM 2359 C CA . TRP A 1 285 ? -3.906 -4.089 23.098 1.00 94.94 285 TRP A CA 1
ATOM 2360 C C . TRP A 1 285 ? -4.441 -3.386 24.348 1.00 94.94 285 TRP A C 1
ATOM 2362 O O . TRP A 1 285 ? -3.676 -2.740 25.063 1.00 94.94 285 TRP A O 1
ATOM 2372 N N . ARG A 1 286 ? -5.720 -3.595 24.691 1.00 94.25 286 ARG A N 1
ATOM 2373 C CA . ARG A 1 286 ? -6.320 -3.073 25.933 1.00 94.25 286 ARG A CA 1
ATOM 2374 C C . ARG A 1 286 ? -5.587 -3.558 27.176 1.00 94.25 286 ARG A C 1
ATOM 2376 O O . ARG A 1 286 ? -5.365 -2.788 28.106 1.00 94.25 286 ARG A O 1
ATOM 2383 N N . LYS A 1 287 ? -5.199 -4.836 27.211 1.00 93.81 287 LYS A N 1
ATOM 2384 C CA . LYS A 1 287 ? -4.479 -5.414 28.351 1.00 93.81 287 LYS A CA 1
ATOM 2385 C C . LYS A 1 287 ? -3.137 -4.714 28.575 1.00 93.81 287 LYS A C 1
ATOM 2387 O O . LYS A 1 287 ? -2.846 -4.378 29.725 1.00 93.81 287 LYS A O 1
ATOM 2392 N N . VAL A 1 288 ? -2.362 -4.513 27.506 1.00 95.00 288 VAL A N 1
ATOM 2393 C CA . VAL A 1 288 ? -0.985 -3.991 27.545 1.00 95.00 288 VAL A CA 1
ATOM 2394 C C . VAL A 1 288 ? -0.947 -2.467 27.653 1.00 95.00 288 VAL A C 1
ATOM 2396 O O . VAL A 1 288 ? -0.226 -1.947 28.498 1.00 95.00 288 VAL A O 1
ATOM 2399 N N . TYR A 1 289 ? -1.727 -1.753 26.840 1.00 94.81 289 TYR A N 1
ATOM 2400 C CA . TYR A 1 289 ? -1.650 -0.292 26.724 1.00 94.81 289 TYR A CA 1
ATOM 2401 C C . TYR A 1 289 ? -2.764 0.464 27.445 1.00 94.81 289 TYR A C 1
ATOM 2403 O O . TYR A 1 289 ? -2.654 1.674 27.579 1.00 94.81 289 TYR A O 1
ATOM 2411 N N . LYS A 1 290 ? -3.808 -0.221 27.936 1.00 96.00 290 LYS A N 1
ATOM 2412 C CA . LYS A 1 290 ? -4.989 0.408 28.568 1.00 96.00 290 LYS A CA 1
ATOM 2413 C C . LYS A 1 290 ? -5.715 1.406 27.653 1.00 96.00 290 LYS A C 1
ATOM 2415 O O . LYS A 1 290 ? -6.338 2.348 28.124 1.00 96.00 290 LYS A O 1
ATOM 2420 N N . GLU A 1 291 ? -5.654 1.166 26.348 1.00 93.31 291 GLU A N 1
ATOM 2421 C CA . GLU A 1 291 ? -6.256 1.996 25.304 1.00 93.31 291 GLU A CA 1
ATOM 2422 C C . GLU A 1 291 ? -7.209 1.159 24.439 1.00 93.31 291 GLU A C 1
ATOM 2424 O O . GLU A 1 291 ? -7.100 -0.070 24.387 1.00 93.31 291 GLU A O 1
ATOM 2429 N N . GLU A 1 292 ? -8.124 1.814 23.723 1.00 91.75 292 GLU A N 1
ATOM 2430 C CA . GLU A 1 292 ? -8.888 1.162 22.657 1.00 91.75 292 GLU A CA 1
ATOM 2431 C C . GLU A 1 292 ? -8.011 0.929 21.424 1.00 91.75 292 GLU A C 1
ATOM 2433 O O . GLU A 1 292 ? -7.168 1.752 21.077 1.00 91.75 292 GLU A O 1
ATOM 2438 N N . TYR A 1 293 ? -8.218 -0.210 20.757 1.00 91.88 293 TYR A N 1
ATOM 2439 C CA . TYR A 1 293 ? -7.493 -0.532 19.524 1.00 91.88 293 TYR A CA 1
ATOM 2440 C C . TYR A 1 293 ? -8.159 0.043 18.269 1.00 91.88 293 TYR A C 1
ATOM 2442 O O . TYR A 1 293 ? -7.503 0.279 17.259 1.00 91.88 293 TYR A O 1
ATOM 2450 N N . VAL A 1 294 ? -9.477 0.240 18.324 1.00 87.81 294 VAL A N 1
ATOM 2451 C CA . VAL A 1 294 ? -10.270 0.756 17.207 1.00 87.81 294 VAL A CA 1
ATOM 2452 C C . VAL A 1 294 ? -9.959 2.235 17.008 1.00 87.81 294 VAL A C 1
ATOM 2454 O O . VAL A 1 294 ? -9.927 3.000 17.969 1.00 87.81 294 VAL A O 1
ATOM 2457 N N . VAL A 1 295 ? -9.768 2.636 15.752 1.00 85.50 295 VAL A N 1
ATOM 2458 C CA . VAL A 1 295 ? -9.499 4.024 15.371 1.00 85.50 295 VAL A CA 1
ATOM 2459 C C . VAL A 1 295 ? -10.547 4.479 14.364 1.00 85.50 295 VAL A C 1
ATOM 2461 O O . VAL A 1 295 ? -10.710 3.870 13.308 1.00 85.50 295 VAL A O 1
ATOM 2464 N N . SER A 1 296 ? -11.251 5.568 14.676 1.00 85.56 296 SER A N 1
ATOM 2465 C CA . SER A 1 296 ? -12.281 6.133 13.796 1.00 85.56 296 SER A CA 1
ATOM 2466 C C . SER A 1 296 ? -11.705 6.494 12.421 1.00 85.56 296 SER A C 1
ATOM 2468 O O . SER A 1 296 ? -10.703 7.201 12.327 1.00 85.56 296 SER A O 1
ATOM 2470 N N . GLY A 1 297 ? -12.320 5.979 11.353 1.00 82.56 297 GLY A N 1
ATOM 2471 C CA . GLY A 1 297 ? -11.853 6.135 9.968 1.00 82.56 297 GLY A CA 1
ATOM 2472 C C . GLY A 1 297 ? -10.564 5.378 9.625 1.00 82.56 297 GLY A C 1
ATOM 2473 O O . GLY A 1 297 ? -10.045 5.550 8.530 1.00 82.56 297 GLY A O 1
ATOM 2474 N N . GLY A 1 298 ? -10.051 4.551 10.542 1.00 87.12 298 GLY A N 1
ATOM 2475 C CA . GLY A 1 298 ? -8.902 3.669 10.332 1.00 87.12 298 GLY A CA 1
ATOM 2476 C C . GLY A 1 298 ? -9.258 2.182 10.318 1.00 87.12 298 GLY A C 1
ATOM 2477 O O . GLY A 1 298 ? -8.348 1.359 10.355 1.00 87.12 298 GLY A O 1
ATOM 2478 N N . MET A 1 299 ? -10.546 1.820 10.316 1.00 88.19 299 MET A N 1
ATOM 2479 C CA . MET A 1 299 ? -10.997 0.423 10.254 1.00 88.19 299 MET A CA 1
ATOM 2480 C C . MET A 1 299 ? -11.435 0.034 8.842 1.00 88.19 299 MET A C 1
ATOM 2482 O O . MET A 1 299 ? -11.549 0.876 7.957 1.00 88.19 299 MET A O 1
ATOM 2486 N N . TYR A 1 300 ? -11.681 -1.261 8.652 1.00 85.44 300 TYR A N 1
ATOM 2487 C CA . TYR A 1 300 ? -12.153 -1.831 7.393 1.00 85.44 300 TYR A CA 1
ATOM 2488 C C . TYR A 1 300 ? -13.444 -1.158 6.912 1.00 85.44 300 TYR A C 1
ATOM 2490 O O . TYR A 1 300 ? -14.403 -1.028 7.672 1.00 85.44 300 TYR A O 1
ATOM 2498 N N . ARG A 1 301 ? -13.462 -0.751 5.642 1.00 82.56 301 ARG A N 1
ATOM 2499 C CA . ARG A 1 301 ? -14.548 0.001 4.995 1.00 82.56 301 ARG A CA 1
ATOM 2500 C C . ARG A 1 301 ? -15.547 -0.885 4.245 1.00 82.56 301 ARG A C 1
ATOM 2502 O O . ARG A 1 301 ? -16.418 -0.364 3.554 1.00 82.56 301 ARG A O 1
ATOM 2509 N N . GLY A 1 302 ? -15.430 -2.208 4.364 1.00 83.88 302 GLY A N 1
ATOM 2510 C CA . GLY A 1 302 ? -16.141 -3.142 3.491 1.00 83.88 302 GLY A CA 1
ATOM 2511 C C . GLY A 1 302 ? -15.408 -3.359 2.170 1.00 83.88 302 GLY A C 1
ATOM 2512 O O . GLY A 1 302 ? -14.410 -2.689 1.884 1.00 83.88 302 GLY A O 1
ATOM 2513 N N . GLU A 1 303 ? -15.910 -4.293 1.368 1.00 83.12 303 GLU A N 1
ATOM 2514 C CA . GLU A 1 303 ? -15.416 -4.504 0.009 1.00 83.12 303 GLU A CA 1
ATOM 2515 C C . GLU A 1 303 ? -15.688 -3.269 -0.864 1.00 83.12 303 GLU A C 1
ATOM 2517 O O . GLU A 1 303 ? -16.730 -2.618 -0.699 1.00 83.12 303 GLU A O 1
ATOM 2522 N N . PRO A 1 304 ? -14.766 -2.915 -1.777 1.00 85.31 304 PRO A N 1
ATOM 2523 C CA . PRO A 1 304 ? -15.017 -1.853 -2.736 1.00 85.31 304 PRO A CA 1
ATOM 2524 C C . PRO A 1 304 ? -16.241 -2.183 -3.606 1.00 85.31 304 PRO A C 1
ATOM 2526 O O . PRO A 1 304 ? -16.433 -3.339 -3.995 1.00 85.31 304 PRO A O 1
ATOM 2529 N N . PRO A 1 305 ? -17.074 -1.184 -3.948 1.00 86.00 305 PRO A N 1
ATOM 2530 C CA . PRO A 1 305 ? -18.158 -1.384 -4.904 1.00 86.00 305 PRO A CA 1
ATOM 2531 C C . PRO A 1 305 ? -17.587 -1.736 -6.285 1.00 86.00 305 PRO A C 1
ATOM 2533 O O . PRO A 1 305 ? -16.474 -1.336 -6.614 1.00 86.00 305 PRO A O 1
ATOM 2536 N N . ALA A 1 306 ? -18.349 -2.435 -7.130 1.00 86.06 306 ALA A N 1
ATOM 2537 C CA . ALA A 1 306 ? -17.874 -2.853 -8.456 1.00 86.06 306 ALA A CA 1
ATOM 2538 C C . ALA A 1 306 ? -17.433 -1.667 -9.335 1.00 86.06 306 ALA A C 1
ATOM 2540 O O . ALA A 1 306 ? -16.539 -1.796 -10.168 1.00 86.06 306 ALA A O 1
ATOM 2541 N N . GLU A 1 307 ? -18.034 -0.492 -9.137 1.00 85.75 307 GLU A N 1
ATOM 2542 C CA . GLU A 1 307 ? -17.658 0.746 -9.811 1.00 85.75 307 GLU A CA 1
ATOM 2543 C C . GLU A 1 307 ? -16.230 1.190 -9.499 1.00 85.75 307 GLU A C 1
ATOM 2545 O O . GLU A 1 307 ? -15.633 1.834 -10.348 1.00 85.75 307 GLU A O 1
ATOM 2550 N N . TYR A 1 308 ? -15.671 0.833 -8.338 1.00 86.75 308 TYR A N 1
ATOM 2551 C CA . TYR A 1 308 ? -14.289 1.151 -7.966 1.00 86.75 308 TYR A CA 1
ATOM 2552 C C . TYR A 1 308 ? -13.279 0.633 -8.997 1.00 86.75 308 TYR A C 1
ATOM 2554 O O . TYR A 1 308 ? -12.277 1.281 -9.270 1.00 86.75 308 TYR A O 1
ATOM 2562 N N . PHE A 1 309 ? -13.576 -0.508 -9.619 1.00 86.44 309 PHE A N 1
ATOM 2563 C CA . PHE A 1 309 ? -12.735 -1.132 -10.638 1.00 86.44 309 PHE A CA 1
ATOM 2564 C C . PHE A 1 309 ? -13.098 -0.685 -12.063 1.00 86.44 309 PHE A C 1
ATOM 2566 O O . PHE A 1 309 ? -12.911 -1.432 -13.020 1.00 86.44 309 PHE A O 1
ATOM 2573 N N . LYS A 1 310 ? -13.651 0.520 -12.229 1.00 84.44 310 LYS A N 1
ATOM 2574 C CA . LYS A 1 310 ? -13.872 1.137 -13.543 1.00 84.44 310 LYS A CA 1
ATOM 2575 C C . LYS A 1 310 ? -12.915 2.311 -13.714 1.00 84.44 310 LYS A C 1
ATOM 2577 O O . LYS A 1 310 ? -12.790 3.137 -12.815 1.00 84.44 310 LYS A O 1
ATOM 2582 N N . GLU A 1 311 ? -12.277 2.411 -14.880 1.00 71.00 311 GLU A N 1
ATOM 2583 C CA . GLU A 1 311 ? -11.275 3.450 -15.188 1.00 71.00 311 GLU A CA 1
ATOM 2584 C C . GLU A 1 311 ? -11.797 4.879 -14.941 1.00 71.00 311 GLU A C 1
ATOM 2586 O O . GLU A 1 311 ? -11.066 5.760 -14.494 1.00 71.00 311 GLU A O 1
ATOM 2591 N N . ASP A 1 312 ? -13.092 5.120 -15.160 1.00 72.25 312 ASP A N 1
ATOM 2592 C CA . ASP A 1 312 ? -13.712 6.433 -14.982 1.00 72.25 312 ASP A CA 1
ATOM 2593 C C . ASP A 1 312 ? -14.062 6.770 -13.520 1.00 72.25 312 ASP A C 1
ATOM 2595 O O . ASP A 1 312 ? -14.336 7.934 -13.204 1.00 72.25 312 ASP A O 1
ATOM 2599 N N . TRP A 1 313 ? -14.049 5.791 -12.611 1.00 75.31 313 TRP A N 1
ATOM 2600 C CA . TRP A 1 313 ? -14.388 6.004 -11.203 1.00 75.31 313 TRP A CA 1
ATOM 2601 C C . TRP A 1 313 ? -13.355 6.868 -10.499 1.00 75.31 313 TRP A C 1
ATOM 2603 O O . TRP A 1 313 ? -13.715 7.799 -9.771 1.00 75.31 313 TRP A O 1
ATOM 2613 N N . ALA A 1 314 ? -12.080 6.580 -10.752 1.00 66.31 314 ALA A N 1
ATOM 2614 C CA . ALA A 1 314 ? -10.951 7.262 -10.151 1.00 66.31 314 ALA A CA 1
ATOM 2615 C C . ALA A 1 314 ? -10.965 8.766 -10.458 1.00 66.31 314 ALA A C 1
ATOM 2617 O O . ALA A 1 314 ? -10.835 9.590 -9.548 1.00 66.31 314 ALA A O 1
ATOM 2618 N N . TYR A 1 315 ? -11.219 9.122 -11.720 1.00 61.50 315 TYR A N 1
ATOM 2619 C CA . TYR A 1 315 ? -11.352 10.511 -12.159 1.00 61.50 315 TYR A CA 1
ATOM 2620 C C . TYR A 1 315 ? -12.571 11.208 -11.538 1.00 61.50 315 TYR A C 1
ATOM 2622 O O . TYR A 1 315 ? -12.475 12.359 -11.125 1.00 61.50 315 TYR A O 1
ATOM 2630 N N . LYS A 1 316 ? -13.710 10.515 -11.408 1.00 60.56 316 LYS A N 1
ATOM 2631 C CA . LYS A 1 316 ? -14.952 11.107 -10.879 1.00 60.56 316 LYS A CA 1
ATOM 2632 C C . LYS A 1 316 ? -14.961 11.293 -9.360 1.00 60.56 316 LYS A C 1
ATOM 2634 O O . LYS A 1 316 ? -15.599 12.224 -8.875 1.00 60.56 316 LYS A O 1
ATOM 2639 N N . ASN A 1 317 ? -14.300 10.414 -8.604 1.00 64.00 317 ASN A N 1
ATOM 2640 C CA . ASN A 1 317 ? -14.511 10.314 -7.154 1.00 64.00 317 ASN A CA 1
ATOM 2641 C C . ASN A 1 317 ? -13.278 10.669 -6.306 1.00 64.00 317 ASN A C 1
ATOM 2643 O O . ASN A 1 317 ? -13.441 11.069 -5.152 1.00 64.00 317 ASN A O 1
ATOM 2647 N N . MET A 1 318 ? -12.050 10.592 -6.839 1.00 62.88 318 MET A N 1
ATOM 2648 C CA . MET A 1 318 ? -10.856 10.929 -6.045 1.00 62.88 318 MET A CA 1
ATOM 2649 C C . MET A 1 318 ? -10.499 12.422 -6.044 1.00 62.88 318 MET A C 1
ATOM 2651 O O . MET A 1 318 ? -9.947 12.889 -5.053 1.00 62.88 318 MET A O 1
ATOM 2655 N N . GLU A 1 319 ? -10.860 13.198 -7.073 1.00 50.78 319 GLU A N 1
ATOM 2656 C CA . GLU A 1 319 ? -10.689 14.667 -7.052 1.00 50.78 319 GLU A CA 1
ATOM 2657 C C . GLU A 1 319 ? -11.713 15.360 -6.138 1.00 50.78 319 GLU A C 1
ATOM 2659 O O . GLU A 1 319 ? -11.382 16.304 -5.421 1.00 50.78 319 GLU A O 1
ATOM 2664 N N . TYR A 1 320 ? -12.944 14.840 -6.082 1.00 39.75 320 TYR A N 1
ATOM 2665 C CA . TYR A 1 320 ? -14.020 15.393 -5.251 1.00 39.75 320 TYR A CA 1
ATOM 2666 C C . TYR A 1 320 ? -13.722 15.284 -3.741 1.00 39.75 320 TYR A C 1
ATOM 2668 O O . TYR A 1 320 ? -14.121 16.145 -2.958 1.00 39.75 320 TYR A O 1
ATOM 2676 N N . THR A 1 321 ? -12.964 14.262 -3.331 1.00 42.06 321 THR A N 1
ATOM 2677 C CA . THR A 1 321 ? -12.625 14.007 -1.919 1.00 42.06 321 THR A CA 1
ATOM 2678 C C . THR A 1 321 ? -11.529 14.952 -1.389 1.00 42.06 321 THR A C 1
ATOM 2680 O O . THR A 1 321 ? -11.448 15.174 -0.185 1.00 42.06 321 THR A O 1
ATOM 2683 N N . LEU A 1 322 ? -10.720 15.566 -2.267 1.00 38.84 322 LEU A N 1
ATOM 2684 C CA . LEU A 1 322 ? -9.616 16.466 -1.887 1.00 38.84 322 LEU A CA 1
ATOM 2685 C C . LEU A 1 322 ? -10.062 17.917 -1.638 1.00 38.84 322 LEU A C 1
ATOM 2687 O O . LEU A 1 322 ? -9.415 18.636 -0.879 1.00 38.84 322 LEU A O 1
ATOM 2691 N N . HIS A 1 323 ? -11.168 18.356 -2.249 1.00 34.72 323 HIS A N 1
ATOM 2692 C CA . HIS A 1 323 ? -11.629 19.750 -2.179 1.00 34.72 323 HIS A CA 1
ATOM 2693 C C . HIS A 1 323 ? -12.703 20.023 -1.118 1.00 34.72 323 HIS A C 1
ATOM 2695 O O . HIS A 1 323 ? -13.038 21.183 -0.878 1.00 34.72 323 HIS A O 1
ATOM 2701 N N . GLN A 1 324 ? -13.225 18.996 -0.444 1.00 35.66 324 GLN A N 1
ATOM 2702 C CA . GLN A 1 324 ? -14.182 19.173 0.646 1.00 35.66 324 GLN A CA 1
ATOM 2703 C C . GLN A 1 324 ? -13.603 18.675 1.971 1.00 35.66 324 GLN A C 1
ATOM 2705 O O . GLN A 1 324 ? -13.633 17.491 2.280 1.00 35.66 324 GLN A O 1
ATOM 2710 N N . ASN A 1 325 ? -13.225 19.632 2.824 1.00 32.97 325 ASN A N 1
ATOM 2711 C CA . ASN A 1 325 ? -13.135 19.472 4.284 1.00 32.97 325 ASN A CA 1
ATOM 2712 C C . ASN A 1 325 ? -14.519 19.196 4.935 1.00 32.97 325 ASN A C 1
ATOM 2714 O O . ASN A 1 325 ? -14.699 19.351 6.143 1.00 32.97 325 ASN A O 1
ATOM 2718 N N . GLU A 1 326 ? -15.530 18.821 4.145 1.00 32.72 326 GLU A N 1
ATOM 2719 C CA . GLU A 1 326 ? -16.872 18.514 4.616 1.00 32.72 326 GLU A CA 1
ATOM 2720 C C . GLU A 1 326 ? -17.017 17.011 4.839 1.00 32.72 326 GLU A C 1
ATOM 2722 O O . GLU A 1 326 ? -16.787 16.179 3.965 1.00 32.72 326 GLU A O 1
ATOM 2727 N N . PHE A 1 327 ? -17.419 16.693 6.064 1.00 34.12 327 PHE A N 1
ATOM 2728 C CA . PHE A 1 327 ? -17.711 15.376 6.606 1.00 34.12 327 PHE A CA 1
ATOM 2729 C C . PHE A 1 327 ? -18.780 14.647 5.759 1.00 34.12 327 PHE A C 1
ATOM 2731 O O . PHE A 1 327 ? -19.966 14.666 6.080 1.00 34.12 327 PHE A O 1
ATOM 2738 N N . LEU A 1 328 ? -18.371 14.033 4.646 1.00 31.73 328 LEU A N 1
ATOM 2739 C CA . LEU A 1 328 ? -19.235 13.241 3.770 1.00 31.73 328 LEU A CA 1
ATOM 2740 C C . LEU A 1 328 ? -19.648 11.934 4.461 1.00 31.73 328 LEU A C 1
ATOM 2742 O O . LEU A 1 328 ? -18.850 11.259 5.113 1.00 31.73 328 LEU A O 1
ATOM 2746 N N . ALA A 1 329 ? -20.911 11.549 4.262 1.00 31.92 329 ALA A N 1
ATOM 2747 C CA . ALA A 1 329 ? -21.593 10.403 4.872 1.00 31.92 329 ALA A CA 1
ATOM 2748 C C . ALA A 1 329 ? -20.947 9.016 4.627 1.00 31.92 329 ALA A C 1
ATOM 2750 O O . ALA A 1 329 ? -21.405 8.019 5.183 1.00 31.92 329 ALA A O 1
ATOM 2751 N N . HIS A 1 330 ? -19.859 8.939 3.856 1.00 33.31 330 HIS A N 1
ATOM 2752 C CA . HIS A 1 330 ? -19.059 7.725 3.674 1.00 33.31 330 HIS A CA 1
ATOM 2753 C C . HIS A 1 330 ? -18.191 7.393 4.904 1.00 33.31 330 HIS A C 1
ATOM 2755 O O . HIS A 1 330 ? -17.783 6.246 5.067 1.00 33.31 330 HIS A O 1
ATOM 2761 N N . ASN A 1 331 ? -17.987 8.349 5.822 1.00 36.50 331 ASN A N 1
ATOM 2762 C CA . ASN A 1 331 ? -17.213 8.166 7.060 1.00 36.50 331 ASN A CA 1
ATOM 2763 C C . ASN A 1 331 ? -17.897 7.284 8.127 1.00 36.50 331 ASN A C 1
ATOM 2765 O O . ASN A 1 331 ? -17.306 7.026 9.173 1.00 36.50 331 ASN A O 1
ATOM 2769 N N . LEU A 1 332 ? -19.133 6.829 7.892 1.00 35.72 332 LEU A N 1
ATOM 2770 C CA . LEU A 1 332 ? -19.854 5.914 8.792 1.00 35.72 332 LEU A CA 1
ATOM 2771 C C . LEU A 1 332 ? -19.736 4.439 8.377 1.00 35.72 332 LEU A C 1
ATOM 2773 O O . LEU A 1 332 ? -20.102 3.556 9.152 1.00 35.72 332 LEU A O 1
ATOM 2777 N N . ILE A 1 333 ? -19.194 4.157 7.189 1.00 37.47 333 ILE A N 1
ATOM 2778 C CA . ILE A 1 333 ? -18.926 2.797 6.712 1.00 37.47 333 ILE A CA 1
ATOM 2779 C C . ILE A 1 333 ? -17.460 2.491 7.028 1.00 37.47 333 ILE A C 1
ATOM 2781 O O . ILE A 1 333 ? -16.575 2.642 6.192 1.00 37.47 333 ILE A O 1
ATOM 2785 N N . GLY A 1 334 ? -17.186 2.175 8.291 1.00 37.66 334 GLY A N 1
ATOM 2786 C CA . GLY A 1 334 ? -15.824 1.863 8.734 1.00 37.66 334 GLY A CA 1
ATOM 2787 C C . GLY A 1 334 ? -15.555 2.040 10.223 1.00 37.66 334 GLY A C 1
ATOM 2788 O O . GLY A 1 334 ? -14.415 2.274 10.606 1.00 37.66 334 GLY A O 1
ATOM 2789 N N . GLN A 1 335 ? -16.573 1.972 11.087 1.00 37.09 335 GLN A N 1
ATOM 2790 C CA . GLN A 1 335 ? -16.361 1.939 12.544 1.00 37.09 335 GLN A CA 1
ATOM 2791 C C . GLN A 1 335 ? -16.197 0.520 13.101 1.00 37.09 335 GLN A C 1
ATOM 2793 O O . GLN A 1 335 ? -15.854 0.352 14.268 1.00 37.09 335 GLN A O 1
ATOM 2798 N N . VAL A 1 336 ? -16.391 -0.507 12.275 1.00 35.09 336 VAL A N 1
ATOM 2799 C CA . VAL A 1 336 ? -16.399 -1.895 12.723 1.00 35.09 336 VAL A CA 1
ATOM 2800 C C . VAL A 1 336 ? -15.331 -2.686 11.975 1.00 35.09 336 VAL A C 1
ATOM 2802 O O . VAL A 1 336 ? -15.419 -2.913 10.773 1.00 35.09 336 VAL A O 1
ATOM 2805 N N . GLY A 1 337 ? -14.298 -3.130 12.704 1.00 32.81 337 GLY A N 1
ATOM 2806 C CA . GLY A 1 337 ? -13.623 -4.368 12.314 1.00 32.81 337 GLY A CA 1
ATOM 2807 C C . GLY A 1 337 ? -14.681 -5.470 12.207 1.00 32.81 337 GLY A C 1
ATOM 2808 O O . GLY A 1 337 ? -15.723 -5.366 12.855 1.00 32.81 337 GLY A O 1
ATOM 2809 N N . ALA A 1 338 ? -14.434 -6.498 11.398 1.00 33.41 338 ALA A N 1
ATOM 2810 C CA . ALA A 1 338 ? -15.398 -7.550 11.052 1.00 33.41 338 ALA A CA 1
ATOM 2811 C C . ALA A 1 338 ? -16.088 -8.253 12.253 1.00 33.41 338 ALA A C 1
ATOM 2813 O O . ALA A 1 338 ? -17.005 -9.042 12.064 1.00 33.41 338 ALA A O 1
ATOM 2814 N N . SER A 1 339 ? -15.708 -7.954 13.499 1.00 31.16 339 SER A N 1
ATOM 2815 C CA . SER A 1 339 ? -16.327 -8.401 14.740 1.00 31.16 339 SER A CA 1
ATOM 2816 C C . SER A 1 339 ? -16.612 -7.180 15.594 1.00 31.16 339 SER A C 1
ATOM 2818 O O . SER A 1 339 ? -15.813 -6.744 16.430 1.00 31.16 339 SER A O 1
ATOM 2820 N N . SER A 1 340 ? -17.833 -6.706 15.454 1.00 33.66 340 SER A N 1
ATOM 2821 C CA . SER A 1 340 ? -18.625 -6.314 16.619 1.00 33.66 340 SER A CA 1
ATOM 2822 C C . SER A 1 340 ? -20.083 -6.672 16.372 1.00 33.66 340 SER A C 1
ATOM 2824 O O . SER A 1 340 ? -20.988 -5.885 16.599 1.00 33.66 340 SER A O 1
ATOM 2826 N N . HIS A 1 341 ? -20.302 -7.892 15.886 1.00 30.42 341 HIS A N 1
ATOM 2827 C CA . HIS A 1 341 ? -21.589 -8.537 16.037 1.00 30.42 341 HIS A CA 1
ATOM 2828 C C . HIS A 1 341 ? -21.372 -9.749 16.940 1.00 30.42 341 HIS A C 1
ATOM 2830 O O . HIS A 1 341 ? -21.238 -10.885 16.499 1.00 30.42 341 HIS A O 1
ATOM 2836 N N . ALA A 1 342 ? -21.422 -9.518 18.256 1.00 31.62 342 ALA A N 1
ATOM 2837 C CA . ALA A 1 342 ? -22.309 -10.407 18.992 1.00 31.62 342 ALA A CA 1
ATOM 2838 C C . ALA A 1 342 ? -23.652 -10.334 18.249 1.00 31.62 342 ALA A C 1
ATOM 2840 O O . ALA A 1 342 ? -24.045 -9.238 17.846 1.00 31.62 342 ALA A O 1
ATOM 2841 N N . LYS A 1 343 ? -24.302 -11.469 17.974 1.00 39.03 343 LYS A N 1
ATOM 2842 C CA . LYS A 1 343 ? -25.631 -11.528 17.345 1.00 39.03 343 LYS A CA 1
ATOM 2843 C C . LYS A 1 343 ? -26.665 -10.837 18.247 1.00 39.03 343 LYS A C 1
ATOM 2845 O O . LYS A 1 343 ? -27.523 -11.485 18.835 1.00 39.03 343 LYS A O 1
ATOM 2850 N N . ASN A 1 344 ? -26.572 -9.522 18.387 1.00 53.47 344 ASN A N 1
ATOM 2851 C CA . ASN A 1 344 ? -27.543 -8.681 19.040 1.00 53.47 344 ASN A CA 1
ATOM 2852 C C . ASN A 1 344 ? -28.636 -8.520 17.995 1.00 53.47 344 ASN A C 1
ATOM 2854 O O . ASN A 1 344 ? -28.580 -7.664 17.122 1.00 53.47 344 ASN A O 1
ATOM 2858 N N . VAL A 1 345 ? -29.595 -9.437 18.000 1.00 65.69 345 VAL A N 1
ATOM 2859 C CA . VAL A 1 345 ? -30.839 -9.241 17.260 1.00 65.69 345 VAL A CA 1
ATOM 2860 C C . VAL A 1 345 ? -31.517 -8.009 17.860 1.00 65.69 345 VAL A C 1
ATOM 2862 O O . VAL A 1 345 ? -31.424 -7.779 19.068 1.00 65.69 345 VAL A O 1
ATOM 2865 N N . TRP A 1 346 ? -32.163 -7.191 17.026 1.00 78.19 346 TRP A N 1
ATOM 2866 C CA . TRP A 1 346 ? -32.977 -6.070 17.501 1.00 78.19 346 TRP A CA 1
ATOM 2867 C C . TRP A 1 346 ? -33.836 -6.488 18.691 1.00 78.19 346 TRP A C 1
ATOM 2869 O O . TRP A 1 346 ? -34.510 -7.519 18.645 1.00 78.19 346 TRP A O 1
ATOM 2879 N N . THR A 1 347 ? -33.824 -5.681 19.750 1.00 82.50 347 THR A N 1
ATOM 2880 C CA . THR A 1 347 ? -34.730 -5.918 20.871 1.00 82.50 347 THR A CA 1
ATOM 2881 C C . THR A 1 347 ? -36.156 -5.755 20.356 1.00 82.50 347 THR A C 1
ATOM 2883 O O . THR A 1 347 ? -36.475 -4.741 19.732 1.00 82.50 347 THR A O 1
ATOM 2886 N N . SER A 1 348 ? -37.002 -6.764 20.580 1.00 87.00 348 SER A N 1
ATOM 2887 C CA . SER A 1 348 ? -38.424 -6.660 20.252 1.00 87.00 348 SER A CA 1
ATOM 2888 C C . SER A 1 348 ? -39.026 -5.471 20.992 1.00 87.00 348 SER A C 1
ATOM 2890 O O . SER A 1 348 ? -38.771 -5.295 22.183 1.00 87.00 348 SER A O 1
ATOM 2892 N N . ILE A 1 349 ? -39.867 -4.687 20.317 1.00 87.88 349 ILE A N 1
ATOM 2893 C CA . ILE A 1 349 ? -40.572 -3.563 20.942 1.00 87.88 349 ILE A CA 1
ATOM 2894 C C . ILE A 1 349 ? -41.503 -3.994 22.089 1.00 87.88 349 ILE A C 1
ATOM 2896 O O . ILE A 1 349 ? -41.908 -3.168 22.904 1.00 87.88 349 ILE A O 1
ATOM 2900 N N . ASP A 1 350 ? -41.834 -5.284 22.159 1.00 87.44 350 ASP A N 1
ATOM 2901 C CA . ASP A 1 350 ? -42.637 -5.890 23.222 1.00 87.44 350 ASP A CA 1
ATOM 2902 C C . ASP A 1 350 ? -41.813 -6.348 24.437 1.00 87.44 350 ASP A C 1
ATOM 2904 O O . ASP A 1 350 ? -42.385 -6.829 25.415 1.00 87.44 350 ASP A O 1
ATOM 2908 N N . ALA A 1 351 ? -40.483 -6.216 24.405 1.00 87.38 351 ALA A N 1
ATOM 2909 C CA . ALA A 1 351 ? -39.653 -6.504 25.571 1.00 87.38 351 ALA A CA 1
ATOM 2910 C C . ALA A 1 351 ? -39.915 -5.491 26.702 1.00 87.38 351 ALA A C 1
ATOM 2912 O O . ALA A 1 351 ? -40.248 -4.329 26.458 1.00 87.38 351 ALA A O 1
ATOM 2913 N N . SER A 1 352 ? -39.730 -5.934 27.950 1.00 77.44 352 SER A N 1
ATOM 2914 C CA . SER A 1 352 ? -40.062 -5.203 29.188 1.00 77.44 352 SER A CA 1
ATOM 2915 C C . SER A 1 352 ? -39.475 -3.790 29.298 1.00 77.44 352 SER A C 1
ATOM 2917 O O . SER A 1 352 ? -40.000 -2.938 30.008 1.00 77.44 352 SER A O 1
ATOM 2919 N N . ASP A 1 353 ? -38.375 -3.557 28.602 1.00 83.81 353 ASP A N 1
ATOM 2920 C CA . ASP A 1 353 ? -37.486 -2.406 28.669 1.00 83.81 353 ASP A CA 1
ATOM 2921 C C . ASP A 1 353 ? -37.296 -1.751 27.287 1.00 83.81 353 ASP A C 1
ATOM 2923 O O . ASP A 1 353 ? -36.535 -0.798 27.132 1.00 83.81 353 ASP A O 1
ATOM 2927 N N . ALA A 1 354 ? -38.038 -2.203 26.273 1.00 86.31 354 ALA A N 1
ATOM 2928 C CA . ALA A 1 354 ? -37.992 -1.631 24.931 1.00 86.31 354 ALA A CA 1
ATOM 2929 C C . ALA A 1 354 ? -38.793 -0.324 24.801 1.00 86.31 354 ALA A C 1
ATOM 2931 O O . ALA A 1 354 ? -38.390 0.574 24.052 1.00 86.31 354 ALA A O 1
ATOM 2932 N N . PHE A 1 355 ? -39.900 -0.191 25.541 1.00 92.81 355 PHE A N 1
ATOM 2933 C CA . PHE A 1 355 ? -40.759 0.993 25.528 1.00 92.81 355 PHE A CA 1
ATOM 2934 C C . PHE A 1 355 ? -41.234 1.385 26.930 1.00 92.81 355 PHE A C 1
ATOM 2936 O O . PHE A 1 355 ? -41.686 0.548 27.706 1.00 92.81 355 PHE A O 1
ATOM 2943 N N . ILE A 1 356 ? -41.192 2.685 27.232 1.00 90.50 356 ILE A N 1
ATOM 2944 C CA . ILE A 1 356 ? -41.706 3.253 28.483 1.00 90.50 356 ILE A CA 1
ATOM 2945 C C . ILE A 1 356 ? -42.684 4.377 28.135 1.00 90.50 356 ILE A C 1
ATOM 2947 O O . ILE A 1 356 ? -42.268 5.351 27.503 1.00 90.50 356 ILE A O 1
ATOM 2951 N N . PRO A 1 357 ? -43.962 4.300 28.540 1.00 92.00 357 PRO A N 1
ATOM 2952 C CA . PRO A 1 357 ? -44.936 5.342 28.238 1.00 92.00 357 PRO A CA 1
ATOM 2953 C C . PRO A 1 357 ? -44.543 6.681 28.872 1.00 92.00 357 PRO A C 1
ATOM 2955 O O . PRO A 1 357 ? -43.902 6.736 29.921 1.00 92.00 357 PRO A O 1
ATOM 2958 N N . ALA A 1 358 ? -44.921 7.778 28.216 1.00 89.81 358 ALA A N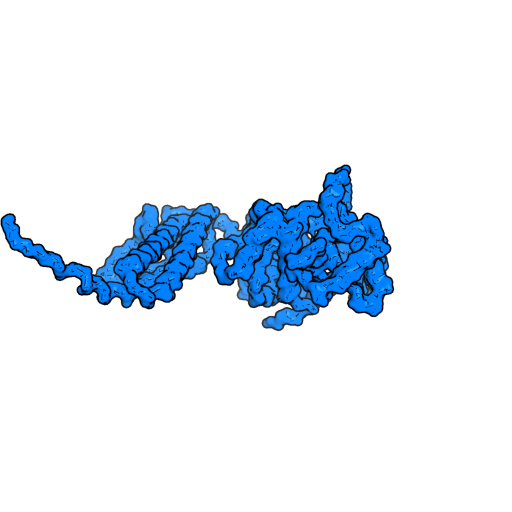 1
ATOM 2959 C CA . ALA A 1 358 ? -44.662 9.114 28.732 1.00 89.81 358 ALA A CA 1
ATOM 2960 C C . ALA A 1 358 ? -45.395 9.349 30.058 1.00 89.81 358 ALA A C 1
ATOM 2962 O O . ALA A 1 358 ? -46.581 9.044 30.193 1.00 89.81 358 ALA A O 1
ATOM 2963 N N . ASN A 1 359 ? -44.706 9.985 31.001 1.00 87.25 359 ASN A N 1
ATOM 2964 C CA . ASN A 1 359 ? -45.343 10.527 32.187 1.00 87.25 359 ASN A CA 1
ATOM 2965 C C . ASN A 1 359 ? -46.336 11.627 31.782 1.00 87.25 359 ASN A C 1
ATOM 2967 O O . ASN A 1 359 ? -46.049 12.396 30.847 1.00 87.25 359 ASN A O 1
ATOM 2971 N N . PRO A 1 360 ? -47.459 11.766 32.511 1.00 85.88 360 PRO A N 1
ATOM 2972 C CA . PRO A 1 360 ? -48.348 12.908 32.373 1.00 85.88 360 PRO A CA 1
ATOM 2973 C C . PRO A 1 360 ? -47.569 14.223 32.439 1.00 85.88 360 PRO A C 1
ATOM 2975 O O . PRO A 1 360 ? -46.599 14.360 33.188 1.00 85.88 360 PRO A O 1
ATOM 2978 N N . ARG A 1 361 ? -47.980 15.201 31.628 1.00 74.81 361 ARG A N 1
ATOM 2979 C CA . ARG A 1 361 ? -47.334 16.517 31.582 1.00 74.81 361 ARG A CA 1
ATOM 2980 C C . ARG A 1 361 ? -47.348 17.142 32.981 1.00 74.81 361 ARG A C 1
ATOM 2982 O O . ARG A 1 361 ? -48.387 17.150 33.634 1.00 74.81 361 ARG A O 1
ATOM 2989 N N . SER A 1 362 ? -46.207 17.676 33.425 1.00 77.62 362 SER A N 1
ATOM 2990 C CA . SER A 1 362 ? -46.137 18.365 34.716 1.00 77.62 362 SER A CA 1
ATOM 2991 C C . SER A 1 362 ? -47.063 19.580 34.709 1.00 77.62 362 SER A C 1
ATOM 2993 O O . SER A 1 362 ? -47.090 20.339 33.738 1.00 77.62 362 SER A O 1
ATOM 2995 N N . THR A 1 363 ? -47.795 19.768 35.802 1.00 77.56 363 THR A N 1
ATOM 2996 C CA . THR A 1 363 ? -48.606 20.962 36.066 1.00 77.56 363 THR A CA 1
ATOM 2997 C C . THR A 1 363 ? -47.767 22.130 36.594 1.00 77.56 363 THR A C 1
ATOM 2999 O O . THR A 1 363 ? -48.263 23.250 36.686 1.00 77.56 363 THR A O 1
ATOM 3002 N N . THR A 1 364 ? -46.484 21.901 36.891 1.00 74.88 364 THR A N 1
ATOM 3003 C CA . THR A 1 364 ? -45.556 22.917 37.395 1.00 74.88 364 THR A CA 1
ATOM 3004 C C . THR A 1 364 ? -44.800 23.580 36.242 1.00 74.88 364 THR A C 1
ATOM 3006 O O . THR A 1 364 ? -44.151 22.911 35.432 1.00 74.88 364 THR A O 1
ATOM 3009 N N . LYS A 1 365 ? -44.853 24.917 36.167 1.00 65.62 365 LYS A N 1
ATOM 3010 C CA . LYS A 1 365 ? -44.166 25.708 35.130 1.00 65.62 365 LYS A CA 1
ATOM 3011 C C . LYS A 1 365 ? -42.658 25.410 35.131 1.00 65.62 365 LYS A C 1
ATOM 3013 O O . LYS A 1 365 ? -42.024 25.417 36.180 1.00 65.62 365 LYS A O 1
ATOM 3018 N N . GLY A 1 366 ? -42.092 25.139 33.952 1.00 70.56 366 GLY A N 1
ATOM 3019 C CA . GLY A 1 366 ? -40.660 24.853 33.765 1.00 70.56 366 GLY A CA 1
ATOM 3020 C C . GLY A 1 366 ? -40.217 23.425 34.112 1.00 70.56 366 GLY A C 1
ATOM 3021 O O . GLY A 1 366 ? -39.060 23.075 33.887 1.00 70.56 366 GLY A O 1
ATOM 3022 N N . VAL A 1 367 ? -41.112 22.567 34.614 1.00 74.62 367 VAL A N 1
ATOM 3023 C CA . VAL A 1 367 ? -40.763 21.189 34.982 1.00 74.62 367 VAL A CA 1
ATOM 3024 C C . VAL A 1 367 ? -41.061 20.235 33.828 1.00 74.62 367 VAL A C 1
ATOM 3026 O O . VAL A 1 367 ? -42.208 20.013 33.444 1.00 74.62 367 VAL A O 1
ATOM 3029 N N . ASN A 1 368 ? -40.016 19.612 33.282 1.00 75.88 368 ASN A N 1
ATOM 3030 C CA . ASN A 1 368 ? -40.180 18.541 32.305 1.00 75.88 368 ASN A CA 1
ATOM 3031 C C . ASN A 1 368 ? -40.427 17.196 33.016 1.00 75.88 368 ASN A C 1
ATOM 3033 O O . ASN A 1 368 ? -39.505 16.627 33.602 1.00 75.88 368 ASN A O 1
ATOM 3037 N N . ALA A 1 369 ? -41.659 16.681 32.926 1.00 78.44 369 ALA A N 1
ATOM 3038 C CA . ALA A 1 369 ? -42.054 15.367 33.457 1.00 78.44 369 ALA A CA 1
ATOM 3039 C C . ALA A 1 369 ? -41.399 14.177 32.725 1.00 78.44 369 ALA A C 1
ATOM 3041 O O . ALA A 1 369 ? -41.381 13.062 33.242 1.00 78.44 369 ALA A O 1
ATOM 3042 N N . ASN A 1 370 ? -40.842 14.416 31.536 1.00 82.19 370 ASN A N 1
ATOM 3043 C CA . ASN A 1 370 ? -40.196 13.427 30.684 1.00 82.19 370 ASN A CA 1
ATOM 3044 C C . ASN A 1 370 ? -38.742 13.855 30.390 1.00 82.19 370 ASN A C 1
ATOM 3046 O O . ASN A 1 370 ? -38.399 14.290 29.286 1.00 82.19 370 ASN A O 1
ATOM 3050 N N . LYS A 1 371 ? -37.869 13.772 31.407 1.00 82.44 371 LYS A N 1
ATOM 3051 C CA . LYS A 1 371 ? -36.430 14.103 31.300 1.00 82.44 371 LYS A CA 1
ATOM 3052 C C . LYS A 1 371 ? -35.673 13.114 30.396 1.00 82.44 371 LYS A C 1
ATOM 3054 O O . LYS A 1 371 ? -36.156 12.020 30.133 1.00 82.44 371 LYS A O 1
ATOM 3059 N N . LYS A 1 372 ? -34.479 13.482 29.911 1.00 73.25 372 LYS A N 1
ATOM 3060 C CA . LYS A 1 372 ? -33.628 12.571 29.112 1.00 73.25 372 LYS A CA 1
ATOM 3061 C C . LYS A 1 372 ? -33.355 11.303 29.921 1.00 73.25 372 LYS A C 1
ATOM 3063 O O . LYS A 1 372 ? -33.086 11.391 31.116 1.00 73.25 372 LYS A O 1
ATOM 3068 N N . LYS A 1 373 ? -33.426 10.158 29.249 1.00 78.50 373 LYS A N 1
ATOM 3069 C CA . LYS A 1 373 ? -33.069 8.858 29.802 1.00 78.50 373 LYS A CA 1
ATOM 3070 C C . LYS A 1 373 ? -31.967 8.270 28.924 1.00 78.50 373 LYS A C 1
ATOM 3072 O O . LYS A 1 373 ? -32.128 8.233 27.707 1.00 78.50 373 LYS A O 1
ATOM 3077 N N . GLU A 1 374 ? -30.847 7.905 29.536 1.00 76.56 374 GLU A N 1
ATOM 3078 C CA . GLU A 1 374 ? -29.693 7.298 28.862 1.00 76.56 374 GLU A CA 1
ATOM 3079 C C . GLU A 1 374 ? -30.100 5.983 28.194 1.00 76.56 374 GLU A C 1
ATOM 3081 O O . GLU A 1 374 ? -30.866 5.218 28.779 1.00 76.56 374 GLU A O 1
ATOM 3086 N N . GLY A 1 375 ? -29.661 5.757 26.953 1.00 77.06 375 GLY A N 1
ATOM 3087 C CA . GLY A 1 375 ? -30.074 4.591 26.165 1.00 77.06 375 GLY A CA 1
ATOM 3088 C C . GLY A 1 375 ? -31.486 4.650 25.558 1.00 77.06 375 GLY A C 1
ATOM 3089 O O . GLY A 1 375 ? -31.923 3.660 24.975 1.00 77.06 375 GLY A O 1
ATOM 3090 N N . TYR A 1 376 ? -32.213 5.777 25.648 1.00 83.25 376 TYR A N 1
ATOM 3091 C CA . TYR A 1 376 ? -33.567 5.914 25.084 1.00 83.25 376 TYR A CA 1
ATOM 3092 C C . TYR A 1 376 ? -33.773 7.211 24.288 1.00 83.25 376 TYR A C 1
ATOM 3094 O O . TYR A 1 376 ? -33.268 8.279 24.634 1.00 83.25 376 TYR A O 1
ATOM 3102 N N . ILE A 1 377 ? -34.644 7.150 23.277 1.00 84.31 377 ILE A N 1
ATOM 3103 C CA . ILE A 1 377 ? -35.194 8.314 22.576 1.00 84.31 377 ILE A CA 1
ATOM 3104 C C . ILE A 1 377 ? -36.668 8.516 22.939 1.00 84.31 377 ILE A C 1
ATOM 3106 O O . ILE A 1 377 ? -37.498 7.624 22.796 1.00 84.31 377 ILE A O 1
ATOM 3110 N N . PHE A 1 378 ? -37.022 9.711 23.408 1.00 85.81 378 PHE A N 1
ATOM 3111 C CA . PHE A 1 378 ? -38.418 10.064 23.671 1.00 85.81 378 PHE A CA 1
ATOM 3112 C C . PHE A 1 378 ? -39.132 10.462 22.373 1.00 85.81 378 PHE A C 1
ATOM 3114 O O . PHE A 1 378 ? -38.566 11.200 21.576 1.00 85.81 378 PHE A O 1
ATOM 3121 N N . GLY A 1 379 ? -40.380 10.068 22.144 1.00 86.50 379 GLY A N 1
ATOM 3122 C CA . GLY A 1 379 ? -41.160 10.555 21.005 1.00 86.50 379 GLY A CA 1
ATOM 3123 C C . GLY A 1 379 ? -42.422 9.752 20.730 1.00 86.50 379 GLY A C 1
ATOM 3124 O O . GLY A 1 379 ? -42.818 8.905 21.523 1.00 86.50 379 GLY A O 1
ATOM 3125 N N . LYS A 1 380 ? -43.082 10.056 19.606 1.00 87.19 380 LYS A N 1
ATOM 3126 C CA . LYS A 1 380 ? -44.291 9.355 19.157 1.00 87.19 380 LYS A CA 1
ATOM 3127 C C . LYS A 1 380 ? -43.919 8.270 18.146 1.00 87.19 380 LYS A C 1
ATOM 3129 O O . LYS A 1 380 ? -43.581 8.581 17.002 1.00 87.19 380 LYS A O 1
ATOM 3134 N N . GLY A 1 381 ? -44.014 7.016 18.569 1.00 88.31 381 GLY A N 1
ATOM 3135 C CA . GLY A 1 381 ? -43.814 5.831 17.731 1.00 88.31 381 GLY A CA 1
ATOM 3136 C C . GLY A 1 381 ? -45.082 4.982 17.625 1.00 88.31 381 GLY A C 1
ATOM 3137 O O . GLY A 1 381 ? -46.193 5.486 17.800 1.00 88.31 381 GLY A O 1
ATOM 3138 N N . ASN A 1 382 ? -44.913 3.699 17.314 1.00 88.00 382 ASN A N 1
ATOM 3139 C CA . ASN A 1 382 ? -45.997 2.722 17.150 1.00 88.00 382 ASN A CA 1
ATOM 3140 C C . ASN A 1 382 ? -46.701 2.352 18.473 1.00 88.00 382 ASN A C 1
ATOM 3142 O O . ASN A 1 382 ? -47.907 2.131 18.465 1.00 88.00 382 ASN A O 1
ATOM 3146 N N . LYS A 1 383 ? -45.987 2.343 19.607 1.00 88.94 383 LYS A N 1
ATOM 3147 C CA . LYS A 1 383 ? -46.531 2.080 20.955 1.00 88.94 383 LYS A CA 1
ATOM 3148 C C . LYS A 1 383 ? -47.126 3.314 21.644 1.00 88.94 383 LYS A C 1
ATOM 3150 O O . LYS A 1 383 ? -47.599 3.230 22.772 1.00 88.94 383 LYS A O 1
ATOM 3155 N N . GLY A 1 384 ? -47.123 4.467 20.973 1.00 89.00 384 GLY A N 1
ATOM 3156 C CA . GLY A 1 384 ? -47.601 5.738 21.518 1.00 89.00 384 GLY A CA 1
ATOM 3157 C C . GLY A 1 384 ? -46.469 6.707 21.860 1.00 89.00 384 GLY A C 1
ATOM 3158 O O . GLY A 1 384 ? -45.365 6.622 21.315 1.00 89.00 384 GLY A O 1
ATOM 3159 N N . ILE A 1 385 ? -46.765 7.689 22.714 1.00 88.88 385 ILE A N 1
ATOM 3160 C CA . ILE A 1 385 ? -45.797 8.708 23.141 1.00 88.88 385 ILE A CA 1
ATOM 3161 C C . ILE A 1 385 ? -45.050 8.186 24.368 1.00 88.88 385 ILE A C 1
ATOM 3163 O O . ILE A 1 385 ? -45.674 7.852 25.373 1.00 88.88 385 ILE A O 1
ATOM 3167 N N . GLY A 1 386 ? -43.723 8.123 24.293 1.00 89.25 386 GLY A N 1
ATOM 3168 C CA . GLY A 1 386 ? -42.894 7.581 25.366 1.00 89.25 386 GLY A CA 1
ATOM 3169 C C . GLY A 1 386 ? -41.426 7.458 24.977 1.00 89.25 386 GLY A C 1
ATOM 3170 O O . GLY A 1 386 ? -40.999 8.014 23.966 1.00 89.25 386 GLY A O 1
ATOM 3171 N N . TYR A 1 387 ? -40.651 6.749 25.786 1.00 89.31 387 TYR A N 1
ATOM 3172 C CA . TYR A 1 387 ? -39.249 6.426 25.550 1.00 89.31 387 TYR A CA 1
ATOM 3173 C C . TYR A 1 387 ? -39.123 5.104 24.804 1.00 89.31 387 TYR A C 1
ATOM 3175 O O . TYR A 1 387 ? -39.652 4.095 25.254 1.00 89.31 387 TYR A O 1
ATOM 3183 N N . TYR A 1 388 ? -38.376 5.113 23.709 1.00 88.06 388 TYR A N 1
ATOM 3184 C CA . TYR A 1 388 ? -38.018 3.943 22.916 1.00 88.06 388 TYR A CA 1
ATOM 3185 C C . TYR A 1 388 ? -36.538 3.642 23.143 1.00 88.06 388 TYR A C 1
ATOM 3187 O O . TYR A 1 388 ? -35.710 4.543 22.999 1.00 88.06 388 TYR A O 1
ATOM 3195 N N . SER A 1 389 ? -36.202 2.410 23.519 1.00 87.88 389 SER A N 1
ATOM 3196 C CA . SER A 1 389 ? -34.808 1.991 23.706 1.00 87.88 389 SER A CA 1
ATOM 3197 C C . SER A 1 389 ? -34.046 2.092 22.387 1.00 87.88 389 SER A C 1
ATOM 3199 O O . SER A 1 389 ? -34.552 1.661 21.350 1.00 87.88 389 SER A O 1
ATOM 3201 N N . LEU A 1 390 ? -32.821 2.622 22.412 1.00 82.56 390 LEU A N 1
ATOM 3202 C CA . LEU A 1 390 ? -31.966 2.749 21.223 1.00 82.56 390 LEU A CA 1
ATOM 3203 C C . LEU A 1 390 ? -31.616 1.391 20.585 1.00 82.56 390 LEU A C 1
ATOM 3205 O O . LEU A 1 390 ? -31.191 1.341 19.432 1.00 82.56 390 LEU A O 1
ATOM 3209 N N . ASN A 1 391 ? -31.875 0.289 21.295 1.00 82.25 391 ASN A N 1
ATOM 3210 C CA . ASN A 1 391 ? -31.692 -1.074 20.803 1.00 82.25 391 ASN A CA 1
ATOM 3211 C C . ASN A 1 391 ? -32.894 -1.623 20.008 1.00 82.25 391 ASN A C 1
ATOM 3213 O O . ASN A 1 391 ? -32.931 -2.812 19.686 1.00 82.25 391 ASN A O 1
ATOM 3217 N N . THR A 1 392 ? -33.879 -0.774 19.693 1.00 86.19 392 THR A N 1
ATOM 3218 C CA . THR A 1 392 ? -35.097 -1.111 18.930 1.00 86.19 392 THR A CA 1
ATOM 3219 C C . THR A 1 392 ? -35.120 -0.383 17.586 1.00 86.19 392 THR A C 1
ATOM 3221 O O . THR A 1 392 ? -34.595 0.728 17.470 1.00 86.19 392 THR A O 1
ATOM 3224 N N . ARG A 1 393 ? -35.779 -0.951 16.568 1.00 87.69 393 ARG A N 1
ATOM 3225 C CA . ARG A 1 393 ? -35.933 -0.289 15.254 1.00 87.69 393 ARG A CA 1
ATOM 3226 C C . ARG A 1 393 ? -36.818 0.950 15.354 1.00 87.69 393 ARG A C 1
ATOM 3228 O O . ARG A 1 393 ? -36.575 1.966 14.707 1.00 87.69 393 ARG A O 1
ATOM 3235 N N . GLU A 1 394 ? -37.806 0.883 16.229 1.00 91.50 394 GLU A N 1
ATOM 3236 C CA . GLU A 1 394 ? -38.796 1.916 16.488 1.00 91.50 394 GLU A CA 1
ATOM 3237 C C . GLU A 1 394 ? -38.161 3.204 17.014 1.00 91.50 394 GLU A C 1
ATOM 3239 O O . GLU A 1 394 ? -38.636 4.301 16.710 1.00 91.50 394 GLU A O 1
ATOM 3244 N N . SER A 1 395 ? -37.050 3.097 17.747 1.00 85.81 395 SER A N 1
ATOM 3245 C CA . SER A 1 395 ? -36.279 4.263 18.181 1.00 85.81 395 SER A CA 1
ATOM 3246 C C . SER A 1 395 ? -35.741 5.074 16.994 1.00 85.81 395 SER A C 1
ATOM 3248 O O . SER A 1 395 ? -35.805 6.308 16.991 1.00 85.81 395 SER A O 1
ATOM 3250 N N . TYR A 1 396 ? -35.307 4.393 15.931 1.00 85.81 396 TYR A N 1
ATOM 3251 C CA . TYR A 1 396 ? -34.841 5.029 14.704 1.00 85.81 396 TYR A CA 1
ATOM 3252 C C . TYR A 1 396 ? -35.997 5.602 13.888 1.00 85.81 396 TYR A C 1
ATOM 3254 O O . TYR A 1 396 ? -35.846 6.684 13.326 1.00 85.81 396 TYR A O 1
ATOM 3262 N N . ASP A 1 397 ? -37.174 4.974 13.878 1.00 88.44 397 ASP A N 1
ATOM 3263 C CA . ASP A 1 397 ? -38.358 5.574 13.248 1.00 88.44 397 ASP A CA 1
ATOM 3264 C C . ASP A 1 397 ? -38.775 6.882 13.942 1.00 88.44 397 ASP A C 1
ATOM 3266 O O . ASP A 1 397 ? -39.146 7.857 13.279 1.00 88.44 397 ASP A O 1
ATOM 3270 N N . VAL A 1 398 ? -38.672 6.947 15.275 1.00 85.44 398 VAL A N 1
ATOM 3271 C CA . VAL A 1 398 ? -38.886 8.186 16.042 1.00 85.44 398 VAL A CA 1
ATOM 3272 C C . VAL A 1 398 ? -37.837 9.245 15.684 1.00 85.44 398 VAL A C 1
ATOM 3274 O O . VAL A 1 398 ? -38.184 10.416 15.497 1.00 85.44 398 VAL A O 1
ATOM 3277 N N . LEU A 1 399 ? -36.567 8.854 15.545 1.00 83.50 399 LEU A N 1
ATOM 3278 C CA . LEU A 1 399 ? -35.482 9.753 15.142 1.00 83.50 399 LEU A CA 1
ATOM 3279 C C . LEU A 1 399 ? -35.675 10.291 13.716 1.00 83.50 399 LEU A C 1
ATOM 3281 O O . LEU A 1 399 ? -35.587 11.499 13.499 1.00 83.50 399 LEU A O 1
ATOM 3285 N N . ILE A 1 400 ? -35.995 9.420 12.758 1.00 84.56 400 ILE A N 1
ATOM 3286 C CA . ILE A 1 400 ? -36.242 9.779 11.356 1.00 84.56 400 ILE A CA 1
ATOM 3287 C C . ILE A 1 400 ? -37.382 10.793 11.268 1.00 84.56 400 ILE A C 1
ATOM 3289 O O . ILE A 1 400 ? -37.217 11.835 10.633 1.00 84.56 400 ILE A O 1
ATOM 3293 N N . LYS A 1 401 ? -38.504 10.551 11.962 1.00 85.81 401 LYS A N 1
ATOM 3294 C CA . LYS A 1 401 ? -39.636 11.493 11.997 1.00 85.81 401 LYS A CA 1
ATOM 3295 C C . LYS A 1 401 ? -39.231 12.866 12.535 1.00 85.81 401 LYS A C 1
ATOM 3297 O O . LYS A 1 401 ? -39.668 13.885 12.005 1.00 85.81 401 LYS A O 1
ATOM 3302 N N . ARG A 1 402 ? -38.378 12.916 13.565 1.00 83.56 402 ARG A N 1
ATOM 3303 C CA . ARG A 1 402 ? -37.864 14.179 14.126 1.00 83.56 402 ARG A CA 1
ATOM 3304 C C . ARG A 1 402 ? -36.990 14.933 13.134 1.00 83.56 402 ARG A C 1
ATOM 3306 O O . ARG A 1 402 ? -37.186 16.130 12.943 1.00 83.56 402 ARG A O 1
ATOM 3313 N N . LEU A 1 403 ? -36.055 14.239 12.493 1.00 80.31 403 LEU A N 1
ATOM 3314 C CA . LEU A 1 403 ? -35.176 14.834 11.489 1.00 80.31 403 LEU A CA 1
ATOM 3315 C C . LEU A 1 403 ? -35.980 15.342 10.284 1.00 80.31 403 LEU A C 1
ATOM 3317 O O . LEU A 1 403 ? -35.744 16.447 9.807 1.00 80.31 403 LEU A O 1
ATOM 3321 N N . GLN A 1 404 ? -36.995 14.594 9.846 1.00 85.56 404 GLN A N 1
ATOM 3322 C CA . GLN A 1 404 ? -37.908 15.017 8.783 1.00 85.56 404 GLN A CA 1
ATOM 3323 C C . GLN A 1 404 ? -38.723 16.260 9.164 1.00 85.56 404 GLN A C 1
ATOM 3325 O O . GLN A 1 404 ? -38.821 17.186 8.360 1.00 85.56 404 GLN A O 1
ATOM 3330 N N . ALA A 1 405 ? -39.244 16.333 10.393 1.00 80.12 405 ALA A N 1
ATOM 3331 C CA . ALA A 1 405 ? -39.935 17.527 10.883 1.00 80.12 405 ALA A CA 1
ATOM 3332 C C . ALA A 1 405 ? -39.004 18.753 10.933 1.00 80.12 405 ALA A C 1
ATOM 3334 O O . ALA A 1 405 ? -39.420 19.867 10.616 1.00 80.12 405 ALA A O 1
ATOM 3335 N N . GLN A 1 406 ? -37.724 18.557 11.267 1.00 79.06 406 GLN A N 1
ATOM 3336 C CA . GLN A 1 406 ? -36.727 19.627 11.210 1.00 79.06 406 GLN A CA 1
ATOM 3337 C C . GLN A 1 406 ? -36.431 20.069 9.779 1.00 79.06 406 GLN A C 1
ATOM 3339 O O . GLN A 1 406 ? -36.379 21.268 9.532 1.00 79.06 406 GLN A O 1
ATOM 3344 N N . ILE A 1 407 ? -36.292 19.139 8.829 1.00 79.69 407 ILE A N 1
ATOM 3345 C CA . ILE A 1 407 ? -36.149 19.482 7.406 1.00 79.69 407 ILE A CA 1
ATOM 3346 C C . ILE A 1 407 ? -37.334 20.333 6.959 1.00 79.69 407 ILE A C 1
ATOM 3348 O O . ILE A 1 407 ? -37.132 21.368 6.331 1.00 79.69 407 ILE A O 1
ATOM 3352 N N . GLN A 1 408 ? -38.558 19.935 7.313 1.00 79.06 408 GLN A N 1
ATOM 3353 C CA . GLN A 1 408 ? -39.764 20.674 6.953 1.00 79.06 408 GLN A CA 1
ATOM 3354 C C . GLN A 1 408 ? -39.775 22.082 7.562 1.00 79.06 408 GLN A C 1
ATOM 3356 O O . GLN A 1 408 ? -40.057 23.042 6.852 1.00 79.06 408 GLN A O 1
ATOM 3361 N N . SER A 1 409 ? -39.407 22.222 8.839 1.00 78.00 409 SER A N 1
ATOM 3362 C CA . SER A 1 409 ? -39.306 23.527 9.503 1.00 78.00 409 SER A CA 1
ATOM 3363 C C . SER A 1 409 ? -38.250 24.429 8.858 1.00 78.00 409 SER A C 1
ATOM 3365 O O . SER A 1 409 ? -38.535 25.593 8.599 1.00 78.00 409 SER A O 1
ATOM 3367 N N . GLU A 1 410 ? -37.055 23.913 8.564 1.00 77.50 410 GLU A N 1
ATOM 3368 C CA . GLU A 1 410 ? -35.989 24.694 7.919 1.00 77.50 410 GLU A CA 1
ATOM 3369 C C . GLU A 1 410 ? -36.353 25.058 6.473 1.00 77.50 410 GLU A C 1
ATOM 3371 O O . GLU A 1 410 ? -36.061 26.162 6.022 1.00 77.50 410 GLU A O 1
ATOM 3376 N N . THR A 1 411 ? -37.046 24.161 5.764 1.00 76.69 411 THR A N 1
ATOM 3377 C CA . THR A 1 411 ? -37.553 24.419 4.409 1.00 76.69 411 THR A CA 1
ATOM 3378 C C . THR A 1 411 ? -38.624 25.508 4.432 1.00 76.69 411 THR A C 1
ATOM 3380 O O . THR A 1 411 ? -38.577 26.422 3.616 1.00 76.69 411 THR A O 1
ATOM 3383 N N . TYR A 1 412 ? -39.556 25.458 5.390 1.00 75.88 412 TYR A N 1
ATOM 3384 C CA . TYR A 1 412 ? -40.578 26.490 5.566 1.00 75.88 412 TYR A CA 1
ATOM 3385 C C . TYR A 1 412 ? -39.955 27.854 5.876 1.00 75.88 412 TYR A C 1
ATOM 3387 O O . TYR A 1 412 ? -40.308 28.842 5.242 1.00 75.88 412 TYR A O 1
ATOM 3395 N N . ILE A 1 413 ? -38.968 27.897 6.780 1.00 73.56 413 ILE A N 1
ATOM 3396 C CA . ILE A 1 413 ? -38.203 29.112 7.078 1.00 73.56 413 ILE A CA 1
ATOM 3397 C C . ILE A 1 413 ? -37.567 29.653 5.789 1.00 73.56 413 ILE A C 1
ATOM 3399 O O . ILE A 1 413 ? -37.798 30.809 5.446 1.00 73.56 413 ILE A O 1
ATOM 3403 N N . ALA A 1 414 ? -36.840 28.826 5.032 1.00 68.12 414 ALA A N 1
ATOM 3404 C CA . ALA A 1 414 ? -36.200 29.240 3.781 1.00 68.12 414 ALA A CA 1
ATOM 3405 C C . ALA A 1 414 ? -37.201 29.785 2.742 1.00 68.12 414 ALA A C 1
ATOM 3407 O O . ALA A 1 414 ? -36.925 30.793 2.087 1.00 68.12 414 ALA A O 1
ATOM 3408 N N . ILE A 1 415 ? -38.382 29.166 2.625 1.00 69.38 415 ILE A N 1
ATOM 3409 C CA . ILE A 1 415 ? -39.466 29.645 1.757 1.00 69.38 415 ILE A CA 1
ATOM 3410 C C . ILE A 1 415 ? -39.988 31.000 2.251 1.00 69.38 415 ILE A C 1
ATOM 3412 O O . ILE A 1 415 ? -40.084 31.924 1.451 1.00 69.38 415 ILE A O 1
ATOM 3416 N N . CYS A 1 416 ? -40.256 31.168 3.551 1.00 68.69 416 CYS A N 1
ATOM 3417 C CA . CYS A 1 416 ? -40.714 32.443 4.111 1.00 68.69 416 CYS A CA 1
ATOM 3418 C C . CYS A 1 416 ? -39.714 33.582 3.867 1.00 68.69 416 CYS A C 1
ATOM 3420 O O . CYS A 1 416 ? -40.128 34.665 3.457 1.00 68.69 416 CYS A O 1
ATOM 3422 N N . TRP A 1 417 ? -38.411 33.343 4.053 1.00 64.88 417 TRP A N 1
ATOM 3423 C CA . TRP A 1 417 ? -37.365 34.334 3.758 1.00 64.88 417 TRP A CA 1
ATOM 3424 C C . TRP A 1 417 ? -37.284 34.666 2.265 1.00 64.88 417 TRP A C 1
ATOM 3426 O O . TRP A 1 417 ? -37.129 35.830 1.896 1.00 64.88 417 TRP A O 1
ATOM 3436 N N . SER A 1 418 ? -37.457 33.662 1.404 1.00 63.88 418 SER A N 1
ATOM 3437 C CA . SER A 1 418 ? -37.499 33.858 -0.047 1.00 63.88 418 SER A CA 1
ATOM 3438 C C . SER A 1 418 ? -38.728 34.676 -0.462 1.00 63.88 418 SER A C 1
ATOM 3440 O O . SER A 1 418 ? -38.603 35.621 -1.236 1.00 63.88 418 SER A O 1
ATOM 3442 N N . CYS A 1 419 ? -39.902 34.410 0.111 1.00 63.91 419 CYS A N 1
ATOM 3443 C CA . CYS A 1 419 ? -41.109 35.198 -0.136 1.00 63.91 419 CYS A CA 1
ATOM 3444 C C . CYS A 1 419 ? -40.981 36.638 0.390 1.00 63.91 419 CYS A C 1
ATOM 3446 O O . CYS A 1 419 ? -41.316 37.571 -0.333 1.00 63.91 419 CYS A O 1
ATOM 3448 N N . LEU A 1 420 ? -40.434 36.848 1.594 1.00 60.75 420 LEU A N 1
ATOM 3449 C CA . LEU A 1 420 ? -40.169 38.186 2.150 1.00 60.75 420 LEU A CA 1
ATOM 3450 C C . LEU A 1 420 ? -39.238 39.017 1.250 1.00 60.75 420 LEU A C 1
ATOM 3452 O O . LEU A 1 420 ? -39.444 40.220 1.106 1.00 60.75 420 LEU A O 1
ATOM 3456 N N . SER A 1 421 ? -38.267 38.376 0.588 1.00 60.31 421 SER A N 1
ATOM 3457 C CA . SER A 1 421 ? -37.372 39.043 -0.369 1.00 60.31 421 SER A CA 1
ATOM 3458 C C . SER A 1 421 ? -38.057 39.480 -1.672 1.00 60.31 421 SER A C 1
ATOM 3460 O O . SER A 1 421 ? -37.601 40.422 -2.314 1.00 60.31 421 SER A O 1
ATOM 3462 N N . ILE A 1 422 ? -39.176 38.840 -2.036 1.00 59.38 422 ILE A N 1
ATOM 3463 C CA . ILE A 1 422 ? -39.988 39.188 -3.212 1.00 59.38 422 ILE A CA 1
ATOM 3464 C C . ILE A 1 422 ? -40.937 40.359 -2.895 1.00 59.38 422 ILE A C 1
ATOM 3466 O O . ILE A 1 422 ? -41.198 41.183 -3.767 1.00 59.38 422 ILE A O 1
ATOM 3470 N N . PHE A 1 423 ? -41.412 40.484 -1.648 1.00 55.44 423 PHE A N 1
ATOM 3471 C CA . PHE A 1 423 ? -42.288 41.590 -1.226 1.00 55.44 423 PHE A CA 1
ATOM 3472 C C . PHE A 1 423 ? -41.541 42.900 -0.918 1.00 55.44 423 PHE A C 1
ATOM 3474 O O . PHE A 1 423 ? -42.131 43.973 -1.030 1.00 55.44 423 PHE A O 1
ATOM 3481 N N . TYR A 1 424 ? -40.247 42.842 -0.585 1.00 52.78 424 TYR A N 1
ATOM 3482 C CA . TYR A 1 424 ? -39.399 44.020 -0.378 1.00 52.78 424 TYR A CA 1
ATOM 3483 C C . TYR A 1 424 ? -38.359 44.151 -1.500 1.00 52.78 424 TYR A C 1
ATOM 3485 O O . TYR A 1 424 ? -37.179 43.855 -1.316 1.00 52.78 424 TYR A O 1
ATOM 3493 N N . HIS A 1 425 ? -38.769 44.655 -2.668 1.00 52.28 425 HIS A N 1
ATOM 3494 C CA . HIS A 1 425 ? -37.836 45.205 -3.659 1.00 52.28 425 HIS A CA 1
ATOM 3495 C C . HIS A 1 425 ? -37.220 46.521 -3.141 1.00 52.28 425 HIS A C 1
ATOM 3497 O O . HIS A 1 425 ? -37.538 47.608 -3.611 1.00 52.28 425 HIS A O 1
ATOM 3503 N N . PHE A 1 426 ? -36.331 46.425 -2.149 1.00 48.88 426 PHE A N 1
ATOM 3504 C CA . PHE A 1 426 ? -35.450 47.514 -1.725 1.00 48.88 426 PHE A CA 1
ATOM 3505 C C . PHE A 1 426 ? -33.988 47.088 -1.959 1.00 48.88 426 PHE A C 1
ATOM 3507 O O . PHE A 1 426 ? -33.553 46.083 -1.391 1.00 48.88 426 PHE A O 1
ATOM 3514 N N . PRO A 1 427 ? -33.201 47.823 -2.768 1.00 51.12 427 PRO A N 1
ATOM 3515 C CA . PRO A 1 427 ? -31.906 47.373 -3.301 1.00 51.12 427 PRO A CA 1
ATOM 3516 C C . PRO A 1 427 ? -30.749 47.318 -2.280 1.00 51.12 427 PRO A C 1
ATOM 3518 O O . PRO A 1 427 ? -29.591 47.241 -2.675 1.00 51.12 427 PRO A O 1
ATOM 3521 N N . PHE A 1 428 ? -31.033 47.319 -0.974 1.00 52.47 428 PHE A N 1
ATOM 3522 C CA . PHE A 1 428 ? -30.020 47.379 0.089 1.00 52.47 428 PHE A CA 1
ATOM 3523 C C . PHE A 1 428 ? -29.914 46.113 0.965 1.00 52.47 428 PHE A C 1
ATOM 3525 O O . PHE A 1 428 ? -29.009 46.036 1.790 1.00 52.47 428 PHE A O 1
ATOM 3532 N N . PHE A 1 429 ? -30.771 45.094 0.784 1.00 49.06 429 PHE A N 1
ATOM 3533 C CA . PHE A 1 429 ? -30.762 43.867 1.614 1.00 49.06 429 PHE A CA 1
ATOM 3534 C C . PHE A 1 429 ? -30.193 42.605 0.935 1.00 49.06 429 PHE A C 1
ATOM 3536 O O . PHE A 1 429 ? -30.096 41.545 1.560 1.00 49.06 429 PHE A O 1
ATOM 3543 N N . THR A 1 430 ? -29.756 42.697 -0.320 1.00 50.62 430 THR A N 1
ATOM 3544 C CA . THR A 1 430 ? -29.193 41.573 -1.092 1.00 50.62 430 THR A CA 1
ATOM 3545 C C . THR A 1 430 ? -27.918 40.917 -0.517 1.00 50.62 430 THR A C 1
ATOM 3547 O O . THR A 1 430 ? -27.783 39.706 -0.713 1.00 50.62 430 THR A O 1
ATOM 3550 N N . PRO A 1 431 ? -27.019 41.583 0.247 1.00 48.62 431 PRO A N 1
ATOM 3551 C CA . PRO A 1 431 ? -25.805 40.929 0.760 1.00 48.62 431 PRO A CA 1
ATOM 3552 C C . PRO A 1 431 ? -26.052 39.870 1.849 1.00 48.62 431 PRO A C 1
ATOM 3554 O O . PRO A 1 431 ? -25.216 38.990 2.037 1.00 48.62 431 PRO A O 1
ATOM 3557 N N . CYS A 1 432 ? -27.184 39.925 2.564 1.00 49.59 432 CYS A N 1
ATOM 3558 C CA . CYS A 1 432 ? -27.454 39.039 3.707 1.00 49.59 432 CYS A CA 1
ATOM 3559 C C . CYS A 1 432 ? -28.302 37.807 3.348 1.00 49.59 432 CYS A C 1
ATOM 3561 O O . CYS A 1 432 ? -28.217 36.785 4.024 1.00 49.59 432 CYS A O 1
ATOM 3563 N N . ILE A 1 433 ? -29.092 37.863 2.272 1.00 52.84 433 ILE A N 1
ATOM 3564 C CA . ILE A 1 433 ? -30.046 36.798 1.909 1.00 52.84 433 ILE A CA 1
ATOM 3565 C C . ILE A 1 433 ? -29.339 35.614 1.227 1.00 52.84 433 ILE A C 1
ATOM 3567 O O . ILE A 1 433 ? -29.673 34.458 1.489 1.00 52.84 433 ILE A O 1
ATOM 3571 N N . ILE A 1 434 ? -28.316 35.882 0.406 1.00 52.91 434 ILE A N 1
ATOM 3572 C CA . ILE A 1 434 ? -27.547 34.840 -0.295 1.00 52.91 434 ILE A CA 1
ATOM 3573 C C . ILE A 1 434 ? -26.804 33.922 0.703 1.00 52.91 434 ILE A C 1
ATOM 3575 O O . ILE A 1 434 ? -26.983 32.704 0.614 1.00 52.91 434 ILE A O 1
ATOM 3579 N N . PRO A 1 435 ? -26.067 34.436 1.714 1.00 50.88 435 PRO A N 1
ATOM 3580 C CA . PRO A 1 435 ? -25.446 33.592 2.738 1.00 50.88 435 PRO A CA 1
ATOM 3581 C C . PRO A 1 435 ? -26.454 32.790 3.574 1.00 50.88 435 PRO A C 1
ATOM 3583 O O . PRO A 1 435 ? -26.187 31.634 3.896 1.00 50.88 435 PRO A O 1
ATOM 3586 N N . ILE A 1 436 ? -27.621 33.363 3.901 1.00 53.16 436 ILE A N 1
ATOM 3587 C CA . ILE A 1 436 ? -28.664 32.690 4.698 1.00 53.16 436 ILE A CA 1
ATOM 3588 C C . ILE A 1 436 ? -29.278 31.518 3.923 1.00 53.16 436 ILE A C 1
ATOM 3590 O O . ILE A 1 436 ? -29.442 30.435 4.487 1.00 53.16 436 ILE A O 1
ATOM 3594 N N . ASN A 1 437 ? -29.555 31.690 2.628 1.00 55.59 437 ASN A N 1
ATOM 3595 C CA . ASN A 1 437 ? -30.079 30.617 1.780 1.00 55.59 437 ASN A CA 1
ATOM 3596 C C . ASN A 1 437 ? -29.044 29.506 1.542 1.00 55.59 437 ASN A C 1
ATOM 3598 O O . ASN A 1 437 ? -29.401 28.327 1.564 1.00 55.59 437 ASN A O 1
ATOM 3602 N N . ILE A 1 438 ? -27.759 29.853 1.397 1.00 56.47 438 ILE A N 1
ATOM 3603 C CA . ILE A 1 438 ? -26.665 28.873 1.294 1.00 56.47 438 ILE A CA 1
ATOM 3604 C C . ILE A 1 438 ? -26.501 28.099 2.615 1.00 56.47 438 ILE A C 1
ATOM 3606 O O . ILE A 1 438 ? -26.435 26.868 2.606 1.00 56.47 438 ILE A O 1
ATOM 3610 N N . ALA A 1 439 ? -26.509 28.788 3.761 1.00 57.53 439 ALA A N 1
ATOM 3611 C CA . ALA A 1 439 ? -26.415 28.159 5.080 1.00 57.53 439 ALA A CA 1
ATOM 3612 C C . ALA A 1 439 ? -27.639 27.276 5.396 1.00 57.53 439 ALA A C 1
ATOM 3614 O O . ALA A 1 439 ? -27.488 26.164 5.910 1.00 57.53 439 ALA A O 1
ATOM 3615 N N . GLY A 1 440 ? -28.846 27.731 5.044 1.00 60.41 440 GLY A N 1
ATOM 3616 C CA . GLY A 1 440 ? -30.086 26.958 5.143 1.00 60.41 440 GLY A CA 1
ATOM 3617 C C . GLY A 1 440 ? -30.066 25.713 4.252 1.00 60.41 440 GLY A C 1
ATOM 3618 O O . GLY A 1 440 ? -30.394 24.620 4.715 1.00 60.41 440 GLY A O 1
ATOM 3619 N N . GLY A 1 441 ? -29.587 25.844 3.011 1.00 66.31 441 GLY A N 1
ATOM 3620 C CA . GLY A 1 441 ? -29.387 24.729 2.084 1.00 66.31 441 GLY A CA 1
ATOM 3621 C C . GLY A 1 441 ? -28.392 23.687 2.606 1.00 66.31 441 GLY A C 1
ATOM 3622 O O . GLY A 1 441 ? -28.701 22.493 2.612 1.00 66.31 441 GLY A O 1
ATOM 3623 N N . CYS A 1 442 ? -27.240 24.125 3.126 1.00 64.50 442 CYS A N 1
ATOM 3624 C CA . CYS A 1 442 ? -26.236 23.248 3.741 1.00 64.50 442 CYS A CA 1
ATOM 3625 C C . CYS A 1 442 ? -26.807 22.491 4.957 1.00 64.50 442 CYS A C 1
ATOM 3627 O O . CYS A 1 442 ? -26.626 21.281 5.108 1.00 64.50 442 CYS A O 1
ATOM 3629 N N . LYS A 1 443 ? -27.600 23.170 5.789 1.00 72.19 443 LYS A N 1
ATOM 3630 C CA . LYS A 1 443 ? -28.262 22.576 6.956 1.00 72.19 443 LYS A CA 1
ATOM 3631 C C . LYS A 1 443 ? -29.348 21.563 6.580 1.00 72.19 443 LYS A C 1
ATOM 3633 O O . LYS A 1 443 ? -29.420 20.503 7.201 1.00 72.19 443 LYS A O 1
ATOM 3638 N N . ILE A 1 444 ? -30.160 21.849 5.559 1.00 73.00 444 ILE A N 1
ATOM 3639 C CA . ILE A 1 444 ? -31.153 20.904 5.021 1.00 73.00 444 ILE A CA 1
ATOM 3640 C C . ILE A 1 444 ? -30.456 19.669 4.442 1.00 73.00 444 ILE A C 1
ATOM 3642 O O . ILE A 1 444 ? -30.907 18.552 4.696 1.00 73.00 444 ILE A O 1
ATOM 3646 N N . LYS A 1 445 ? -29.347 19.847 3.711 1.00 69.75 445 LYS A N 1
ATOM 3647 C CA . LYS A 1 445 ? -28.532 18.741 3.187 1.00 69.75 445 LYS A CA 1
ATOM 3648 C C . LYS A 1 445 ? -28.022 17.850 4.325 1.00 69.75 445 LYS A C 1
ATOM 3650 O O . LYS A 1 445 ? -28.322 16.663 4.338 1.00 69.75 445 LYS A O 1
ATOM 3655 N N . LYS A 1 446 ? -27.416 18.444 5.358 1.00 68.81 446 LYS A N 1
ATOM 3656 C CA . LYS A 1 446 ? -26.945 17.721 6.551 1.00 68.81 446 LYS A CA 1
ATOM 3657 C C . LYS A 1 446 ? -28.051 16.921 7.250 1.00 68.81 446 LYS A C 1
ATOM 3659 O O . LYS A 1 446 ? -27.822 15.793 7.677 1.00 68.81 446 LYS A O 1
ATOM 3664 N N . LEU A 1 447 ? -29.254 17.487 7.373 1.00 72.88 447 LEU A N 1
ATOM 3665 C CA . LEU A 1 447 ? -30.399 16.781 7.959 1.00 72.88 447 LEU A CA 1
ATOM 3666 C C . LEU A 1 447 ? -30.876 15.616 7.077 1.00 72.88 447 LEU A C 1
ATOM 3668 O O . LEU A 1 447 ? -31.245 14.569 7.609 1.00 72.88 447 LEU A O 1
ATOM 3672 N N . LYS A 1 448 ? -30.864 15.767 5.744 1.00 75.38 448 LYS A N 1
ATOM 3673 C CA . LYS A 1 448 ? -31.194 14.677 4.807 1.00 75.38 448 LYS A CA 1
ATOM 3674 C C . LYS A 1 448 ? -30.197 13.525 4.919 1.00 75.38 448 LYS A C 1
ATOM 3676 O O . LYS A 1 448 ? -30.627 12.376 4.996 1.00 75.38 448 LYS A O 1
ATOM 3681 N N . ASP A 1 449 ? -28.910 13.835 5.033 1.00 67.62 449 ASP A N 1
ATOM 3682 C CA . ASP A 1 449 ? -27.861 12.830 5.220 1.00 67.62 449 ASP A CA 1
ATOM 3683 C C . ASP A 1 449 ? -28.068 12.064 6.540 1.00 67.62 449 ASP A C 1
ATOM 3685 O O . ASP A 1 449 ? -28.013 10.835 6.579 1.00 67.62 449 ASP A O 1
ATOM 3689 N N . GLN A 1 450 ? -28.416 12.767 7.626 1.00 71.94 450 GLN A N 1
ATOM 3690 C CA . GLN A 1 450 ? -28.750 12.135 8.908 1.00 71.94 450 GLN A CA 1
ATOM 3691 C C . GLN A 1 450 ? -29.984 11.223 8.825 1.00 71.94 450 GLN A C 1
ATOM 3693 O O . GLN A 1 450 ? -30.013 10.174 9.471 1.00 71.94 450 GLN A O 1
ATOM 3698 N N . VAL A 1 451 ? -30.995 11.589 8.028 1.00 73.69 451 VAL A N 1
ATOM 3699 C CA . VAL A 1 451 ? -32.157 10.723 7.771 1.00 73.69 451 VAL A CA 1
ATOM 3700 C C . VAL A 1 451 ? -31.732 9.444 7.057 1.00 73.69 451 VAL A C 1
ATOM 3702 O O . VAL A 1 451 ? -32.208 8.367 7.413 1.00 73.69 451 VAL A O 1
ATOM 3705 N N . GLU A 1 452 ? -30.851 9.535 6.061 1.00 69.12 452 GLU A N 1
ATOM 3706 C CA . GLU A 1 452 ? -30.379 8.362 5.324 1.00 69.12 452 GLU A CA 1
ATOM 3707 C C . GLU A 1 452 ? -29.574 7.411 6.217 1.00 69.12 452 GLU A C 1
ATOM 3709 O O . GLU A 1 452 ? -29.811 6.202 6.204 1.00 69.12 452 GLU A O 1
ATOM 3714 N N . VAL A 1 453 ? -28.696 7.958 7.061 1.00 66.31 453 VAL A N 1
ATOM 3715 C CA . VAL A 1 453 ? -27.949 7.191 8.067 1.00 66.31 453 VAL A CA 1
ATOM 3716 C C . VAL A 1 453 ? -28.900 6.480 9.027 1.00 66.31 453 VAL A C 1
ATOM 3718 O O . VAL A 1 453 ? -28.758 5.280 9.262 1.00 66.31 453 VAL A O 1
ATOM 3721 N N . ALA A 1 454 ? -29.900 7.190 9.555 1.00 71.81 454 ALA A N 1
ATOM 3722 C CA . ALA A 1 454 ? -30.863 6.606 10.481 1.00 71.81 454 ALA A CA 1
ATOM 3723 C C . ALA A 1 454 ? -31.694 5.487 9.825 1.00 71.81 454 ALA A C 1
ATOM 3725 O O . ALA A 1 454 ? -31.945 4.469 10.468 1.00 71.81 454 ALA A O 1
ATOM 3726 N N . LYS A 1 455 ? -32.061 5.628 8.541 1.00 74.75 455 LYS A N 1
ATOM 3727 C CA . LYS A 1 455 ? -32.740 4.574 7.762 1.00 74.75 455 LYS A CA 1
ATOM 3728 C C . LYS A 1 455 ? -31.855 3.345 7.575 1.00 74.75 455 LYS A C 1
ATOM 3730 O O . LYS A 1 455 ? -32.258 2.249 7.945 1.00 74.75 455 LYS A O 1
ATOM 3735 N N . LYS A 1 456 ? -30.628 3.538 7.079 1.00 70.12 456 LYS A N 1
ATOM 3736 C CA . LYS A 1 456 ? -29.653 2.452 6.898 1.00 70.12 456 LYS A CA 1
ATOM 3737 C C . LYS A 1 456 ? -29.388 1.713 8.208 1.00 70.12 456 LYS A C 1
ATOM 3739 O O . LYS A 1 456 ? -29.276 0.493 8.206 1.00 70.12 456 LYS A O 1
ATOM 3744 N N . ARG A 1 457 ? -29.331 2.434 9.335 1.00 72.75 457 ARG A N 1
ATOM 3745 C CA . ARG A 1 457 ? -29.122 1.810 10.643 1.00 72.75 457 ARG A CA 1
ATOM 3746 C C . ARG A 1 457 ? -30.338 1.040 11.133 1.00 72.75 457 ARG A C 1
ATOM 3748 O O . ARG A 1 457 ? -30.153 -0.069 11.610 1.00 72.75 457 ARG A O 1
ATOM 3755 N N . ARG A 1 458 ? -31.551 1.577 10.988 1.00 80.06 458 ARG A N 1
ATOM 3756 C CA . ARG A 1 458 ? -32.796 0.851 11.291 1.00 80.06 458 ARG A CA 1
ATOM 3757 C C . ARG A 1 458 ? -32.878 -0.476 10.527 1.00 80.06 458 ARG A C 1
ATOM 3759 O O . ARG A 1 458 ? -33.326 -1.477 11.079 1.00 80.06 458 ARG A O 1
ATOM 3766 N N . ASP A 1 459 ? -32.430 -0.468 9.274 1.00 76.62 459 ASP A N 1
ATOM 3767 C CA . ASP A 1 459 ? -32.498 -1.619 8.370 1.00 76.62 459 ASP A CA 1
ATOM 3768 C C . ASP A 1 459 ? -31.320 -2.605 8.557 1.00 76.62 459 ASP A C 1
ATOM 3770 O O . ASP A 1 459 ? -31.277 -3.647 7.906 1.00 76.62 459 ASP A O 1
ATOM 3774 N N . ALA A 1 460 ? -30.382 -2.321 9.473 1.00 69.44 460 ALA A N 1
ATOM 3775 C CA . ALA A 1 460 ? -29.258 -3.201 9.794 1.00 69.44 460 ALA A CA 1
ATOM 3776 C C . ALA A 1 460 ? -29.695 -4.480 10.545 1.00 69.44 460 ALA A C 1
ATOM 3778 O O . ALA A 1 460 ? -30.837 -4.616 10.993 1.00 69.44 460 ALA A O 1
ATOM 3779 N N . ALA A 1 461 ? -28.769 -5.429 10.718 1.00 60.09 461 ALA A N 1
ATOM 3780 C CA . ALA A 1 461 ? -29.043 -6.728 11.343 1.00 60.09 461 ALA A CA 1
ATOM 3781 C C . ALA A 1 461 ? -29.323 -6.666 12.864 1.00 60.09 461 ALA A C 1
ATOM 3783 O O . ALA A 1 461 ? -30.013 -7.540 13.386 1.00 60.09 461 ALA A O 1
ATOM 3784 N N . GLY A 1 462 ? -28.851 -5.625 13.561 1.00 66.50 462 GLY A N 1
ATOM 3785 C CA . GLY A 1 462 ? -28.919 -5.509 15.024 1.00 66.50 462 GLY A CA 1
ATOM 3786 C C . GLY A 1 462 ? -28.679 -4.088 15.551 1.00 66.50 462 GLY A C 1
ATOM 3787 O O . GLY A 1 462 ? -28.392 -3.195 14.751 1.00 66.50 462 GLY A O 1
ATOM 3788 N N . PRO A 1 463 ? -28.771 -3.836 16.871 1.00 65.38 463 PRO A N 1
ATOM 3789 C CA . PRO A 1 463 ? -28.448 -2.550 17.483 1.00 65.38 463 PRO A CA 1
ATOM 3790 C C . PRO A 1 463 ? -26.927 -2.333 17.604 1.00 65.38 463 PRO A C 1
ATOM 3792 O O . PRO A 1 463 ? -26.139 -3.232 17.323 1.00 65.38 463 PRO A O 1
ATOM 3795 N N . ILE A 1 464 ? -26.509 -1.097 17.884 1.00 59.81 464 ILE A N 1
ATOM 3796 C CA . ILE A 1 464 ? -25.092 -0.698 17.964 1.00 59.81 464 ILE A CA 1
ATOM 3797 C C . ILE A 1 464 ? -24.569 -1.003 19.381 1.00 59.81 464 ILE A C 1
ATOM 3799 O O . ILE A 1 464 ? -25.262 -0.713 20.352 1.00 59.81 464 ILE A O 1
ATOM 3803 N N . ASP A 1 465 ? -23.351 -1.539 19.505 1.00 51.91 465 ASP A N 1
ATOM 3804 C CA . ASP A 1 465 ? -22.713 -1.817 20.810 1.00 51.91 465 ASP A CA 1
ATOM 3805 C C . ASP A 1 465 ? -22.207 -0.539 21.526 1.00 51.91 465 ASP A C 1
ATOM 3807 O O . ASP A 1 465 ? -21.839 -0.587 22.698 1.00 51.91 465 ASP A O 1
ATOM 3811 N N . ASP A 1 466 ? -22.185 0.605 20.830 1.00 51.03 466 ASP A N 1
ATOM 3812 C CA . ASP A 1 466 ? -21.677 1.906 21.293 1.00 51.03 466 ASP A CA 1
ATOM 3813 C C . ASP A 1 466 ? -22.702 3.043 21.061 1.00 51.03 466 ASP A C 1
ATOM 3815 O O . ASP A 1 466 ? -22.797 3.633 19.981 1.00 51.03 466 ASP A O 1
ATOM 3819 N N . THR A 1 467 ? -23.499 3.369 22.082 1.00 50.12 467 THR A N 1
ATOM 3820 C CA . THR A 1 467 ? -24.604 4.345 22.001 1.00 50.12 467 THR A CA 1
ATOM 3821 C C . THR A 1 467 ? -24.162 5.813 21.910 1.00 50.12 467 THR A C 1
ATOM 3823 O O . THR A 1 467 ? -25.016 6.688 21.724 1.00 50.12 467 THR A O 1
ATOM 3826 N N . THR A 1 468 ? -22.855 6.102 21.961 1.00 47.41 468 THR A N 1
ATOM 3827 C CA . THR A 1 468 ? -22.291 7.463 22.051 1.00 47.41 468 THR A CA 1
ATOM 3828 C C . THR A 1 468 ? -22.724 8.363 20.883 1.00 47.41 468 THR A C 1
ATOM 3830 O O . THR A 1 468 ? -23.080 9.525 21.076 1.00 47.41 468 THR A O 1
ATOM 3833 N N . MET A 1 469 ? -22.823 7.819 19.663 1.00 48.94 469 MET A N 1
ATOM 3834 C CA . MET A 1 469 ? -23.277 8.563 18.474 1.00 48.94 469 MET A CA 1
ATOM 3835 C C . MET A 1 469 ? -24.729 9.065 18.599 1.00 48.94 469 MET A C 1
ATOM 3837 O O . MET A 1 469 ? -25.059 10.173 18.171 1.00 48.94 469 MET A O 1
ATOM 3841 N N . LEU A 1 470 ? -25.623 8.248 19.160 1.00 51.47 470 LEU A N 1
ATOM 3842 C CA . LEU A 1 470 ? -27.040 8.588 19.324 1.00 51.47 470 LEU A CA 1
ATOM 3843 C C . LEU A 1 470 ? -27.240 9.598 20.451 1.00 51.47 470 LEU A C 1
ATOM 3845 O O . LEU A 1 470 ? -28.115 10.462 20.356 1.00 51.47 470 LEU A O 1
ATOM 3849 N N . GLU A 1 471 ? -26.404 9.524 21.483 1.00 53.03 471 GLU A N 1
ATOM 3850 C CA . GLU A 1 471 ? -26.360 10.514 22.552 1.00 53.03 471 GLU A CA 1
ATOM 3851 C C . GLU A 1 471 ? -25.871 11.866 22.039 1.00 53.03 471 GLU A C 1
ATOM 3853 O O . GLU A 1 471 ? -26.543 12.863 22.291 1.00 53.03 471 GLU A O 1
ATOM 3858 N N . GLU A 1 472 ? -24.812 11.905 21.226 1.00 50.41 472 GLU A N 1
ATOM 3859 C CA . GLU A 1 472 ? -24.318 13.133 20.588 1.00 50.41 472 GLU A CA 1
ATOM 3860 C C . GLU A 1 472 ? -25.327 13.749 19.605 1.00 50.41 472 GLU A C 1
ATOM 3862 O O . GLU A 1 472 ? -25.505 14.973 19.561 1.00 50.41 472 GLU A O 1
ATOM 3867 N N . ILE A 1 473 ? -26.023 12.920 18.816 1.00 49.59 473 ILE A N 1
ATOM 3868 C CA . ILE A 1 473 ? -27.109 13.380 17.936 1.00 49.59 473 ILE A CA 1
ATOM 3869 C C . ILE A 1 473 ? -28.274 13.910 18.782 1.00 49.59 473 ILE A C 1
ATOM 3871 O O . ILE A 1 473 ? -28.812 14.977 18.481 1.00 49.59 473 ILE A O 1
ATOM 3875 N N . GLY A 1 474 ? -28.630 13.227 19.872 1.00 50.12 474 GLY A N 1
ATOM 3876 C CA . GLY A 1 474 ? -29.626 13.687 20.839 1.00 50.12 474 GLY A CA 1
ATOM 3877 C C . GLY A 1 474 ? -29.265 15.030 21.487 1.00 50.12 474 GLY A C 1
ATOM 3878 O O . GLY A 1 474 ? -30.129 15.903 21.590 1.00 50.12 474 GLY A O 1
ATOM 3879 N N . GLU A 1 475 ? -27.998 15.224 21.860 1.00 47.41 475 GLU A N 1
ATOM 3880 C CA . GLU A 1 475 ? -27.450 16.453 22.450 1.00 47.41 475 GLU A CA 1
ATOM 3881 C C . GLU A 1 475 ? -27.595 17.638 21.480 1.00 47.41 475 GLU A C 1
ATOM 3883 O O . GLU A 1 475 ? -28.171 18.678 21.811 1.00 47.41 475 GLU A O 1
ATOM 3888 N N . ARG A 1 476 ? -27.155 17.453 20.227 1.00 46.22 476 ARG A N 1
ATOM 3889 C CA . ARG A 1 476 ? -27.181 18.492 19.182 1.00 46.22 476 ARG A CA 1
ATOM 3890 C C . ARG A 1 476 ? -28.597 18.894 18.771 1.00 46.22 476 ARG A C 1
ATOM 3892 O O . ARG A 1 476 ? -28.828 20.051 18.417 1.00 46.22 476 ARG A O 1
ATOM 3899 N N . LEU A 1 477 ? -29.555 17.968 18.826 1.00 43.00 477 LEU A N 1
ATOM 3900 C CA . LEU A 1 477 ? -30.958 18.237 18.495 1.00 43.00 477 LEU A CA 1
ATOM 3901 C C . LEU A 1 477 ? -31.691 19.007 19.604 1.00 43.00 477 LEU A C 1
ATOM 3903 O O . LEU A 1 477 ? -32.669 19.700 19.314 1.00 43.00 477 LEU A O 1
ATOM 3907 N N . ARG A 1 478 ? -31.219 18.927 20.854 1.00 42.31 478 ARG A N 1
ATOM 3908 C CA . ARG A 1 478 ? -31.858 19.566 22.011 1.00 42.31 478 ARG A CA 1
ATOM 3909 C C . ARG A 1 478 ? -31.429 21.014 22.230 1.00 42.31 478 ARG A C 1
ATOM 3911 O O . ARG A 1 478 ? -32.270 21.821 22.616 1.00 42.31 478 ARG A O 1
ATOM 3918 N N . ILE A 1 479 ? -30.193 21.369 21.863 1.00 37.91 479 ILE A N 1
ATOM 3919 C CA . ILE A 1 479 ? -29.695 22.759 21.904 1.00 37.91 479 ILE A CA 1
ATOM 3920 C C . ILE A 1 479 ? -30.653 23.712 21.160 1.00 37.91 479 ILE A C 1
ATOM 3922 O O . ILE A 1 479 ? -30.858 24.842 21.581 1.00 37.91 479 ILE A O 1
ATOM 3926 N N . LYS A 1 480 ? -31.355 23.250 20.117 1.00 38.09 480 LYS A N 1
ATOM 3927 C CA . LYS A 1 480 ? -32.376 24.047 19.415 1.00 38.09 480 LYS A CA 1
ATOM 3928 C C . LYS A 1 480 ? -33.736 24.156 20.114 1.00 38.09 480 LYS A C 1
ATOM 3930 O O . LYS A 1 480 ? -34.425 25.147 19.887 1.00 38.09 480 LYS A O 1
ATOM 3935 N N . GLN A 1 481 ? -34.148 23.175 20.918 1.00 36.66 481 GLN A N 1
ATOM 3936 C CA . GLN A 1 481 ? -35.408 23.254 21.671 1.00 36.66 481 GLN A CA 1
ATOM 3937 C C . GLN A 1 481 ? -35.281 24.210 22.862 1.00 36.66 481 GLN A C 1
ATOM 3939 O O . GLN A 1 481 ? -36.175 25.023 23.058 1.00 36.66 481 GLN A O 1
ATOM 3944 N N . ASP A 1 482 ? -34.142 24.206 23.562 1.00 32.03 482 ASP A N 1
ATOM 3945 C CA . ASP A 1 482 ? -33.906 25.138 24.676 1.00 32.03 482 ASP A CA 1
ATOM 3946 C C . ASP A 1 482 ? -33.656 26.585 24.192 1.00 32.03 482 ASP A C 1
ATOM 3948 O O . ASP A 1 482 ? -34.063 27.541 24.853 1.00 32.03 482 ASP A O 1
ATOM 3952 N N . ILE A 1 483 ? -33.082 26.775 22.991 1.00 37.03 483 ILE A N 1
ATOM 3953 C CA . ILE A 1 483 ? -32.939 28.107 22.365 1.00 37.03 483 ILE A CA 1
ATOM 3954 C C . ILE A 1 483 ? -34.289 28.652 21.863 1.00 37.03 483 ILE A C 1
ATOM 3956 O O . ILE A 1 483 ? -34.511 29.862 21.891 1.00 37.03 483 ILE A O 1
ATOM 3960 N N . THR A 1 484 ? -35.219 27.790 21.434 1.00 34.50 484 THR A N 1
ATOM 3961 C CA . THR A 1 484 ? -36.552 28.223 20.968 1.00 34.50 484 THR A CA 1
ATOM 3962 C C . THR A 1 484 ? -37.561 28.425 22.101 1.00 34.50 484 THR A C 1
ATOM 3964 O O . THR A 1 484 ? -38.500 29.192 21.928 1.00 34.50 484 THR A O 1
ATOM 3967 N N . THR A 1 485 ? -37.353 27.860 23.293 1.00 32.81 485 THR A N 1
ATOM 3968 C CA . THR A 1 485 ? -38.169 28.201 24.475 1.00 32.81 485 THR A CA 1
ATOM 3969 C C . THR A 1 485 ? -37.733 29.480 25.191 1.00 32.81 485 THR A C 1
ATOM 3971 O O . THR A 1 485 ? -38.501 29.989 25.997 1.00 32.81 485 THR A O 1
ATOM 3974 N N . ASN A 1 486 ? -36.555 30.034 24.879 1.00 30.34 486 ASN A N 1
ATOM 3975 C CA . ASN A 1 486 ? -36.063 31.278 25.489 1.00 30.34 486 ASN A CA 1
ATOM 3976 C C . ASN A 1 486 ? -36.171 32.526 24.595 1.00 30.34 486 ASN A C 1
ATOM 3978 O O . ASN A 1 486 ? -35.749 33.590 25.027 1.00 30.34 486 ASN A O 1
ATOM 3982 N N . ASN A 1 487 ? -36.740 32.436 23.383 1.00 30.72 487 ASN A N 1
ATOM 3983 C CA . ASN A 1 487 ? -36.846 33.591 22.471 1.00 30.72 487 ASN A CA 1
ATOM 3984 C C . ASN A 1 487 ? -38.156 33.681 21.660 1.00 30.72 487 ASN A C 1
ATOM 3986 O O . ASN A 1 487 ? -38.203 34.386 20.656 1.00 30.72 487 ASN A O 1
ATOM 3990 N N . TYR A 1 488 ? -39.235 33.015 22.088 1.00 27.06 488 TYR A N 1
ATOM 3991 C CA . TYR A 1 488 ? -40.557 33.154 21.447 1.00 27.06 488 TYR A CA 1
ATOM 3992 C C . TYR A 1 488 ? -41.650 33.792 22.323 1.00 27.06 488 TYR A C 1
ATOM 3994 O O . TYR A 1 488 ? -42.751 34.016 21.826 1.00 27.06 488 TYR A O 1
ATOM 4002 N N . ASP A 1 489 ? -41.343 34.203 23.559 1.00 30.45 489 ASP A N 1
ATOM 4003 C CA . ASP A 1 489 ? -42.308 34.900 24.433 1.00 30.45 489 ASP A CA 1
ATOM 4004 C C . ASP A 1 489 ? -42.348 36.436 24.248 1.00 30.45 489 ASP A C 1
ATOM 4006 O O . ASP A 1 489 ? -43.054 37.125 24.978 1.00 30.45 489 ASP A O 1
ATOM 4010 N N . THR A 1 490 ? -41.667 37.002 23.242 1.00 33.06 490 THR A N 1
ATOM 4011 C CA . THR A 1 490 ? -41.709 38.458 22.957 1.00 33.06 490 THR A CA 1
ATOM 4012 C C . THR A 1 490 ? -42.212 38.857 21.569 1.00 33.06 490 THR A C 1
ATOM 4014 O O . THR A 1 490 ? -42.314 40.050 21.303 1.00 33.06 490 THR A O 1
ATOM 4017 N N . PHE A 1 491 ? -42.622 37.922 20.702 1.00 28.91 491 PHE A N 1
ATOM 4018 C CA . PHE A 1 491 ? -43.168 38.276 19.375 1.00 28.91 491 PHE A CA 1
ATOM 4019 C C . PHE A 1 491 ? -44.599 37.796 19.086 1.00 28.91 491 PHE A C 1
ATOM 4021 O O . PHE A 1 491 ? -45.197 38.242 18.110 1.00 28.91 491 PHE A O 1
ATOM 4028 N N . ALA A 1 492 ? -45.208 36.983 19.954 1.00 29.11 492 ALA A N 1
ATOM 4029 C CA . ALA A 1 492 ? -46.595 36.528 19.781 1.00 29.11 492 ALA A CA 1
ATOM 4030 C C . ALA A 1 492 ? -47.663 37.469 20.387 1.00 29.11 492 ALA A C 1
ATOM 4032 O O . ALA A 1 492 ? -48.844 37.137 20.358 1.00 29.11 492 ALA A O 1
ATOM 4033 N N . SER A 1 493 ? -47.282 38.649 20.901 1.00 32.25 493 SER A N 1
ATOM 4034 C CA . SER A 1 493 ? -48.229 39.650 21.435 1.00 32.25 493 SER A CA 1
ATOM 4035 C C . SER A 1 493 ? -48.359 40.923 20.579 1.00 32.25 493 SER A C 1
ATOM 4037 O O . SER A 1 493 ? -49.022 41.863 21.009 1.00 32.25 493 SER A O 1
ATOM 4039 N N . ALA A 1 494 ? -47.750 40.981 19.386 1.00 32.47 494 ALA A N 1
ATOM 4040 C CA . ALA A 1 494 ? -47.683 42.216 18.588 1.00 32.47 494 ALA A CA 1
ATOM 4041 C C . ALA A 1 494 ? -48.356 42.169 17.202 1.00 32.47 494 ALA A C 1
ATOM 4043 O O . ALA A 1 494 ? -48.359 43.184 16.515 1.00 32.47 494 ALA A O 1
ATOM 4044 N N . CYS A 1 495 ? -48.960 41.058 16.768 1.00 28.92 495 CYS A N 1
ATOM 4045 C CA . CYS A 1 495 ? -49.689 41.012 15.492 1.00 28.92 495 CYS A CA 1
ATOM 4046 C C . CYS A 1 495 ? -50.922 40.104 15.587 1.00 28.92 495 CYS A C 1
ATOM 4048 O O . CYS A 1 495 ? -50.808 38.893 15.414 1.00 28.92 495 CYS A O 1
ATOM 4050 N N . GLY A 1 496 ? -52.099 40.698 15.832 1.00 27.22 496 GLY A N 1
ATOM 4051 C CA . GLY A 1 496 ? -53.380 40.040 15.551 1.00 27.22 496 GLY A CA 1
ATOM 4052 C C . GLY A 1 496 ? -54.552 40.329 16.492 1.00 27.22 496 GLY A C 1
ATOM 4053 O O . GLY A 1 496 ? -55.152 39.375 16.967 1.00 27.22 496 GLY A O 1
ATOM 4054 N N . ALA A 1 497 ? -54.917 41.596 16.736 1.00 30.16 497 ALA A N 1
ATOM 4055 C CA . ALA A 1 497 ? -56.275 41.944 17.189 1.00 30.16 497 ALA A CA 1
ATOM 4056 C C . ALA A 1 497 ? -56.638 43.420 16.917 1.00 30.16 497 ALA A C 1
ATOM 4058 O O . ALA A 1 497 ? -56.894 44.179 17.842 1.00 30.16 497 ALA A O 1
ATOM 4059 N N . THR A 1 498 ? -56.700 43.828 15.648 1.00 31.75 498 THR A N 1
ATOM 4060 C CA . THR A 1 498 ? -57.532 44.972 15.222 1.00 31.75 498 THR A CA 1
ATOM 4061 C C . THR A 1 498 ? -58.147 44.675 13.856 1.00 31.75 498 THR A C 1
ATOM 4063 O O . THR A 1 498 ? -57.748 45.199 12.823 1.00 31.75 498 THR A O 1
ATOM 4066 N N . GLY A 1 499 ? -59.138 43.788 13.857 1.00 27.91 499 GLY A N 1
ATOM 4067 C CA . GLY A 1 499 ? -60.132 43.687 12.794 1.00 27.91 499 GLY A CA 1
ATOM 4068 C C . GLY A 1 499 ? -61.483 44.040 13.393 1.00 27.91 499 GLY A C 1
ATOM 4069 O O . GLY A 1 499 ? -62.219 43.150 13.804 1.00 27.91 499 GLY A O 1
ATOM 4070 N N . GLY A 1 500 ? -61.756 45.339 13.524 1.00 28.05 500 GLY A N 1
ATOM 4071 C CA . GLY A 1 500 ? -63.085 45.832 13.858 1.00 28.05 500 GLY A CA 1
ATOM 4072 C C . GLY A 1 500 ? -64.044 45.492 12.723 1.00 28.05 500 GLY A C 1
ATOM 4073 O O . GLY A 1 500 ? -63.858 45.948 11.598 1.00 28.05 500 GLY A O 1
ATOM 4074 N N . ALA A 1 501 ? -65.053 44.680 13.024 1.00 29.88 501 ALA A N 1
ATOM 4075 C CA . ALA A 1 501 ? -66.269 44.629 12.236 1.00 29.88 501 ALA A CA 1
ATOM 4076 C C . ALA A 1 501 ? -67.085 45.880 12.588 1.00 29.88 501 ALA A C 1
ATOM 4078 O O . ALA A 1 501 ? -67.477 46.061 13.741 1.00 29.88 501 ALA A O 1
ATOM 4079 N N . TYR A 1 502 ? -67.282 46.758 11.606 1.00 31.17 502 TYR A N 1
ATOM 4080 C CA . TYR A 1 502 ? -68.330 47.765 11.664 1.00 31.17 502 TYR A CA 1
ATOM 4081 C C . TYR A 1 502 ? -69.651 47.105 11.278 1.00 31.17 502 TYR A C 1
ATOM 4083 O O . TYR A 1 502 ? -69.753 46.427 10.258 1.00 31.17 502 TYR A O 1
ATOM 4091 N N . ASP A 1 503 ? -70.619 47.310 12.155 1.00 35.12 503 ASP A N 1
ATOM 4092 C CA . ASP A 1 503 ? -72.020 46.933 12.053 1.00 35.12 503 ASP A CA 1
ATOM 4093 C C . ASP A 1 503 ? -72.745 47.803 11.009 1.00 35.12 503 ASP A C 1
ATOM 4095 O O . ASP A 1 503 ? -72.445 48.992 10.903 1.00 35.12 503 ASP A O 1
ATOM 4099 N N . THR A 1 504 ? -73.666 47.225 10.233 1.00 36.28 504 THR A N 1
ATOM 4100 C CA . THR A 1 504 ? -74.900 47.859 9.713 1.00 36.28 504 THR A CA 1
ATOM 4101 C C . THR A 1 504 ? -75.676 46.863 8.841 1.00 36.28 504 THR A C 1
ATOM 4103 O O . THR A 1 504 ? -75.185 46.449 7.790 1.00 36.28 504 THR A O 1
ATOM 4106 N N . GLY A 1 505 ? -76.920 46.563 9.234 1.00 32.59 505 GLY A N 1
ATOM 4107 C CA . GLY A 1 505 ? -77.953 45.986 8.363 1.00 32.59 505 GLY A CA 1
ATOM 4108 C C . GLY A 1 505 ? -78.655 44.773 8.934 1.00 32.59 505 GLY A C 1
ATOM 4109 O O . GLY A 1 505 ? -78.277 43.661 8.509 1.00 32.59 505 GLY A O 1
#

Radius of gyration: 30.34 Å; chains: 1; bounding box: 109×69×68 Å

Foldseek 3Di:
DDLVLFPDNLLVLLVLQLLLLLLLLLVLLLLDQQFVVLLCCQPVQVQVLLVVCCVPPVPDPLSQAAAASSNLLLVLLLLLQVVLQLVLQCVVNVQDPPVPDPVSSQPGRAHQQSSGHDDPDCPPRPNDDCVPCVVSHVVNQVSSCVVPVPDDRYDDPVVVVPDDDRVPDQCDRPNDNSSVSSNLCSQLSVLQLALLNVPSVLLSVLSVLLLVVLQLQLDPPAPPDAAAFQSVVSSLSSLSSNGVSSSQVSSCVRRVDDDGRDSPQDDLALPGPNQVRHVSNQVVCCVPPVDGRFDQSRHGLDGDDPCSSDSVSSVVPSVVSVPDPDDDLSSVRGRDRSDPDPQAAQDPCPDPPQWDAQDDADPDPPDGSQDDDPQWDFQQFPVGGTTGGLFHLRRLVRVLVLLVVVLVVLVVVLVVLVVVCVVDPDPPCVVPNVVSNVVSVVVSVVSVSVSVVSVVQSPDRTGDPDCVVVVVVVVVSVVVVVVVVVPPPPPPPPDDPPPDDDDDD

pLDDT: mean 75.92, std 20.11, range [27.06, 97.56]